Protein 5VI6 (pdb70)

Structure (mmCIF, N/CA/C/O backbone):
data_5VI6
#
_entry.id   5VI6
#
_cell.length_a   50.980
_cell.length_b   50.980
_cell.length_c   116.517
_cell.angle_alpha   90.00
_cell.angle_beta   90.00
_cell.angle_gamma   120.00
#
_symmetry.space_group_name_H-M   'P 32'
#
loop_
_entity.id
_entity.type
_entity.pdbx_description
1 polymer 'Histone deacetylase 8'
2 polymer 'Trapoxin A'
3 non-polymer 'ZINC ION'
4 non-polymer 'POTASSIUM ION'
5 non-polymer 1,2-ETHANEDIOL
6 non-polymer '1,4-DIETHYLENE DIOXIDE'
7 water water
#
loop_
_atom_site.group_PDB
_atom_site.id
_atom_site.type_symbol
_atom_site.label_atom_id
_atom_site.label_alt_id
_atom_site.label_comp_id
_atom_site.label_asym_id
_atom_site.label_entity_id
_atom_site.label_seq_id
_atom_site.pdbx_PDB_ins_code
_atom_site.Cartn_x
_atom_site.Cartn_y
_atom_site.Cartn_z
_atom_site.occupancy
_atom_site.B_iso_or_equiv
_atom_site.auth_seq_id
_atom_site.auth_comp_id
_atom_site.auth_asym_id
_atom_site.auth_atom_id
_atom_site.pdbx_PDB_model_num
ATOM 1 N N . LEU A 1 9 ? 11.706 0.675 6.013 1.00 36.59 14 LEU A N 1
ATOM 2 C CA . LEU A 1 9 ? 10.278 0.387 5.993 1.00 34.27 14 LEU A CA 1
ATOM 3 C C . LEU A 1 9 ? 9.526 1.163 4.889 1.00 32.79 14 LEU A C 1
ATOM 4 O O . LEU A 1 9 ? 8.490 0.704 4.419 1.00 35.02 14 LEU A O 1
ATOM 7 N N . VAL A 1 10 ? 10.024 2.337 4.509 1.00 28.88 15 VAL A N 1
ATOM 8 C CA . VAL A 1 10 ? 9.438 3.123 3.419 1.00 24.69 15 VAL A CA 1
ATOM 9 C C . VAL A 1 10 ? 9.770 2.425 2.107 1.00 20.91 15 VAL A C 1
ATOM 10 O O . VAL A 1 10 ? 10.862 1.854 1.987 1.00 20.91 15 VAL A O 1
ATOM 14 N N . PRO A 1 11 ? 8.917 2.496 1.079 1.00 18.61 16 PRO A N 1
ATOM 15 C CA . PRO A 1 11 ? 9.268 1.863 -0.198 1.00 17.61 16 PRO A CA 1
ATOM 16 C C . PRO A 1 11 ? 10.485 2.517 -0.817 1.00 16.62 16 PRO A C 1
ATOM 17 O O . PRO A 1 11 ? 10.683 3.735 -0.724 1.00 17.03 16 PRO A O 1
ATOM 28 N N . VAL A 1 12 ? 11.283 1.701 -1.488 1.00 15.45 17 VAL A N 1
ATOM 29 C CA . VAL A 1 12 ? 12.389 2.181 -2.298 1.00 15.23 17 VAL A CA 1
ATOM 30 C C . VAL A 1 12 ? 11.874 2.539 -3.683 1.00 13.87 17 VAL A C 1
ATOM 31 O O . VAL A 1 12 ? 11.072 1.807 -4.284 1.00 14.01 17 VAL A O 1
ATOM 44 N N . TYR A 1 13 ? 12.334 3.676 -4.181 1.00 14.25 18 TYR A N 1
ATOM 45 C CA . TYR A 1 13 ? 12.012 4.193 -5.507 1.00 14.12 18 TYR A CA 1
ATOM 46 C C . TYR A 1 13 ? 13.322 4.254 -6.287 1.00 13.62 18 TYR A C 1
ATOM 47 O O . TYR A 1 13 ? 14.207 5.038 -5.942 1.00 14.98 18 TYR A O 1
ATOM 65 N N . ILE A 1 14 ? 13.461 3.414 -7.310 1.00 14.04 19 ILE A N 1
ATOM 66 C CA . ILE A 1 14 ? 14.695 3.379 -8.091 1.00 16.00 19 ILE A CA 1
ATOM 67 C C . ILE A 1 14 ? 14.660 4.544 -9.070 1.00 14.84 19 ILE A C 1
ATOM 68 O O . ILE A 1 14 ? 13.793 4.606 -9.950 1.00 17.19 19 ILE A O 1
ATOM 84 N N . TYR A 1 15 ? 15.619 5.460 -8.932 1.00 15.54 20 TYR A N 1
ATOM 85 C CA . TYR A 1 15 ? 15.615 6.688 -9.712 1.00 15.68 20 TYR A CA 1
ATOM 86 C C . TYR A 1 15 ? 17.002 7.327 -9.687 1.00 15.57 20 TYR A C 1
ATOM 87 O O . TYR A 1 15 ? 17.653 7.392 -8.640 1.00 15.85 20 TYR A O 1
ATOM 105 N N . SER A 1 16 ? 17.422 7.829 -10.840 1.00 15.11 21 SER A N 1
ATOM 106 C CA . SER A 1 16 ? 18.469 8.834 -10.916 1.00 15.38 21 SER A CA 1
ATOM 107 C C . SER A 1 16 ? 18.229 9.619 -12.193 1.00 15.44 21 SER A C 1
ATOM 108 O O . SER A 1 16 ? 17.549 9.132 -13.103 1.00 15.59 21 SER A O 1
ATOM 116 N N . PRO A 1 17 ? 18.742 10.844 -12.281 1.00 18.01 22 PRO A N 1
ATOM 117 C CA . PRO A 1 17 ? 18.558 11.618 -13.520 1.00 19.02 22 PRO A CA 1
ATOM 118 C C . PRO A 1 17 ? 19.138 10.924 -14.736 1.00 18.17 22 PRO A C 1
ATOM 119 O O . PRO A 1 17 ? 18.528 10.944 -15.813 1.00 19.85 22 PRO A O 1
ATOM 130 N N A GLU A 1 18 ? 20.304 10.291 -14.599 0.59 17.74 23 GLU A N 1
ATOM 131 N N B GLU A 1 18 ? 20.303 10.294 -14.587 0.41 18.43 23 GLU A N 1
ATOM 132 C CA A GLU A 1 18 ? 20.892 9.630 -15.753 0.59 17.98 23 GLU A CA 1
ATOM 133 C CA B GLU A 1 18 ? 20.923 9.612 -15.714 0.41 19.16 23 GLU A CA 1
ATOM 134 C C A GLU A 1 18 ? 20.075 8.419 -16.164 0.59 16.18 23 GLU A C 1
ATOM 135 C C B GLU A 1 18 ? 20.085 8.425 -16.155 0.41 16.88 23 GLU A C 1
ATOM 136 O O A GLU A 1 18 ? 19.946 8.141 -17.357 0.59 16.76 23 GLU A O 1
ATOM 137 O O B GLU A 1 18 ? 19.961 8.159 -17.353 0.41 17.38 23 GLU A O 1
ATOM 160 N N . TYR A 1 19 ? 19.474 7.725 -15.200 1.00 15.31 24 TYR A N 1
ATOM 161 C CA . TYR A 1 19 ? 18.648 6.577 -15.530 1.00 14.17 24 TYR A CA 1
ATOM 162 C C . TYR A 1 19 ? 17.387 7.008 -16.265 1.00 13.85 24 TYR A C 1
ATOM 163 O O . TYR A 1 19 ? 17.013 6.400 -17.270 1.00 15.32 24 TYR A O 1
ATOM 182 N N . VAL A 1 20 ? 16.714 8.056 -15.795 1.00 14.88 25 VAL A N 1
ATOM 183 C CA . VAL A 1 20 ? 15.514 8.518 -16.492 1.00 14.66 25 VAL A CA 1
ATOM 184 C C . VAL A 1 20 ? 15.856 8.967 -17.911 1.00 16.71 25 VAL A C 1
ATOM 185 O O . VAL A 1 20 ? 15.139 8.652 -18.867 1.00 17.38 25 VAL A O 1
ATOM 198 N N A SER A 1 21 ? 16.961 9.696 -18.076 0.58 17.04 26 SER A N 1
ATOM 199 N N B SER A 1 21 ? 16.971 9.685 -18.072 0.42 17.34 26 SER A N 1
ATOM 200 C CA A SER A 1 21 ? 17.345 10.148 -19.412 0.58 19.18 26 SER A CA 1
ATOM 201 C CA B SER A 1 21 ? 17.372 10.158 -19.397 0.42 19.47 26 SER A CA 1
ATOM 202 C C A SER A 1 21 ? 17.617 8.971 -20.334 0.58 20.14 26 SER A C 1
ATOM 203 C C B SER A 1 21 ? 17.650 8.992 -20.337 0.42 20.23 26 SER A C 1
ATOM 204 O O A SER A 1 21 ? 17.187 8.974 -21.493 0.58 21.96 26 SER A O 1
ATOM 205 O O B SER A 1 21 ? 17.265 9.027 -21.511 0.42 21.78 26 SER A O 1
ATOM 220 N N . MET A 1 22 ? 18.335 7.957 -19.842 1.00 19.77 27 MET A N 1
ATOM 221 C CA . MET A 1 22 ? 18.538 6.745 -20.628 1.00 19.12 27 MET A CA 1
ATOM 222 C C . MET A 1 22 ? 17.198 6.117 -21.012 1.00 20.93 27 MET A C 1
ATOM 223 O O . MET A 1 22 ? 16.966 5.790 -22.181 1.00 23.24 27 MET A O 1
ATOM 237 N N . CYS A 1 23 ? 16.298 5.946 -20.042 1.00 19.75 28 CYS A N 1
ATOM 238 C CA . CYS A 1 23 ? 15.045 5.268 -20.339 1.00 18.20 28 CYS A CA 1
ATOM 239 C C . CYS A 1 23 ? 14.172 6.089 -21.275 1.00 19.99 28 CYS A C 1
ATOM 240 O O . CYS A 1 23 ? 13.415 5.516 -22.063 1.00 21.21 28 CYS A O 1
ATOM 248 N N . ASP A 1 24 ? 14.280 7.418 -21.221 1.00 20.14 29 ASP A N 1
ATOM 249 C CA . ASP A 1 24 ? 13.529 8.285 -22.122 1.00 21.61 29 ASP A CA 1
ATOM 250 C C . ASP A 1 24 ? 13.872 8.044 -23.580 1.00 22.76 29 ASP A C 1
ATOM 251 O O . ASP A 1 24 ? 13.104 8.468 -24.452 1.00 23.19 29 ASP A O 1
ATOM 260 N N . SER A 1 25 ? 15.009 7.398 -23.861 1.00 23.27 30 SER A N 1
ATOM 261 C CA . SER A 1 25 ? 15.532 7.252 -25.211 1.00 24.72 30 SER A CA 1
ATOM 262 C C . SER A 1 25 ? 14.968 6.057 -25.970 1.00 22.91 30 SER A C 1
ATOM 263 O O . SER A 1 25 ? 15.258 5.929 -27.165 1.00 24.79 30 SER A O 1
ATOM 271 N N . LEU A 1 26 ? 14.181 5.180 -25.345 1.00 21.85 31 LEU A N 1
ATOM 272 C CA . LEU A 1 26 ? 13.608 4.076 -26.114 1.00 23.76 31 LEU A CA 1
ATOM 273 C C . LEU A 1 26 ? 12.523 4.593 -27.042 1.00 23.70 31 LEU A C 1
ATOM 274 O O . LEU A 1 26 ? 11.584 5.260 -26.607 1.00 19.59 31 LEU A O 1
ATOM 290 N N . ALA A 1 27 ? 12.633 4.258 -28.331 1.00 30.16 32 ALA A N 1
ATOM 291 C CA . ALA A 1 27 ? 11.867 4.986 -29.342 1.00 33.42 32 ALA A CA 1
ATOM 292 C C . ALA A 1 27 ? 10.366 4.694 -29.294 1.00 32.29 32 ALA A C 1
ATOM 293 O O . ALA A 1 27 ? 9.577 5.534 -29.737 1.00 36.08 32 ALA A O 1
ATOM 300 N N . LYS A 1 28 ? 9.935 3.531 -28.784 1.00 29.02 33 LYS A N 1
ATOM 301 C CA . LYS A 1 28 ? 8.496 3.279 -28.691 1.00 28.62 33 LYS A CA 1
ATOM 302 C C . LYS A 1 28 ? 7.828 4.097 -27.588 1.00 24.83 33 LYS A C 1
ATOM 303 O O . LYS A 1 28 ? 6.596 4.191 -27.557 1.00 27.99 33 LYS A O 1
ATOM 322 N N . ILE A 1 29 ? 8.599 4.691 -26.682 1.00 20.89 34 ILE A N 1
ATOM 323 C CA . ILE A 1 29 ? 8.037 5.335 -25.495 1.00 17.88 34 ILE A CA 1
ATOM 324 C C . ILE A 1 29 ? 8.830 6.601 -25.173 1.00 15.84 34 ILE A C 1
ATOM 325 O O . ILE A 1 29 ? 9.261 6.799 -24.032 1.00 14.59 34 ILE A O 1
ATOM 341 N N . PRO A 1 30 ? 9.011 7.508 -26.125 1.00 17.27 35 PRO A N 1
ATOM 342 C CA . PRO A 1 30 ? 9.859 8.686 -25.882 1.00 17.18 35 PRO A CA 1
ATOM 343 C C . PRO A 1 30 ? 9.351 9.515 -24.711 1.00 15.46 35 PRO A C 1
ATOM 344 O O . PRO A 1 30 ? 8.184 9.884 -24.663 1.00 15.17 35 PRO A O 1
ATOM 355 N N . LYS A 1 31 ? 10.264 9.862 -23.792 1.00 14.09 36 LYS A N 1
ATOM 356 C CA . LYS A 1 31 ? 9.977 10.718 -22.642 1.00 15.28 36 LYS A CA 1
ATOM 357 C C . LYS A 1 31 ? 9.042 10.065 -21.630 1.00 13.07 36 LYS A C 1
ATOM 358 O O . LYS A 1 31 ? 8.667 10.715 -20.643 1.00 13.41 36 LYS A O 1
ATOM 377 N N . ARG A 1 32 ? 8.683 8.797 -21.809 1.00 12.34 37 ARG A N 1
ATOM 378 C CA . ARG A 1 32 ? 7.743 8.198 -20.866 1.00 11.77 37 ARG A CA 1
ATOM 379 C C . ARG A 1 32 ? 8.305 8.182 -19.445 1.00 11.50 37 ARG A C 1
ATOM 380 O O . ARG A 1 32 ? 7.581 8.441 -18.477 1.00 12.20 37 ARG A O 1
ATOM 401 N N . ALA A 1 33 ? 9.586 7.846 -19.282 1.00 11.91 38 ALA A N 1
ATOM 402 C CA . ALA A 1 33 ? 10.160 7.786 -17.948 1.00 12.19 38 ALA A CA 1
ATOM 403 C C . ALA A 1 33 ? 10.079 9.148 -17.261 1.00 12.08 38 ALA A C 1
ATOM 404 O O . ALA A 1 33 ? 9.758 9.231 -16.070 1.00 13.24 38 ALA A O 1
ATOM 411 N N . SER A 1 34 ? 10.413 10.225 -17.983 1.00 13.18 39 SER A N 1
ATOM 412 C CA . SER A 1 34 ? 10.313 11.562 -17.409 1.00 13.66 39 SER A CA 1
ATOM 413 C C . SER A 1 34 ? 8.877 11.920 -17.065 1.00 13.22 39 SER A C 1
ATOM 414 O O . SER A 1 34 ? 8.627 12.584 -16.053 1.00 14.03 39 SER A O 1
ATOM 422 N N . MET A 1 35 ? 7.920 11.514 -17.904 1.00 12.17 40 MET A N 1
ATOM 423 C CA . MET A 1 35 ? 6.520 11.810 -17.608 1.00 12.15 40 MET A CA 1
ATOM 424 C C . MET A 1 35 ? 6.073 11.120 -16.330 1.00 11.67 40 MET A C 1
ATOM 425 O O . MET A 1 35 ? 5.397 11.726 -15.497 1.00 12.73 40 MET A O 1
ATOM 439 N N . VAL A 1 36 ? 6.409 9.838 -16.188 1.00 11.78 41 VAL A N 1
ATOM 440 C CA . VAL A 1 36 ? 6.049 9.074 -14.996 1.00 12.12 41 VAL A CA 1
ATOM 441 C C . VAL A 1 36 ? 6.670 9.715 -13.767 1.00 12.08 41 VAL A C 1
ATOM 442 O O . VAL A 1 36 ? 6.002 9.972 -12.757 1.00 12.55 41 VAL A O 1
ATOM 455 N N . HIS A 1 37 ? 7.975 9.965 -13.831 1.00 12.75 42 HIS A N 1
ATOM 456 C CA . HIS A 1 37 ? 8.677 10.515 -12.681 1.00 11.75 42 HIS A CA 1
ATOM 457 C C . HIS A 1 37 ? 8.161 11.910 -12.329 1.00 12.48 42 HIS A C 1
ATOM 458 O O . HIS A 1 37 ? 7.958 12.232 -11.146 1.00 14.31 42 HIS A O 1
ATOM 472 N N A SER A 1 38 ? 7.920 12.751 -13.337 0.65 13.54 43 SER A N 1
ATOM 473 N N B SER A 1 38 ? 7.959 12.748 -13.348 0.35 13.32 43 SER A N 1
ATOM 474 C CA A SER A 1 38 ? 7.501 14.118 -13.035 0.65 14.02 43 SER A CA 1
ATOM 475 C CA B SER A 1 38 ? 7.469 14.104 -13.125 0.35 13.62 43 SER A CA 1
ATOM 476 C C A SER A 1 38 ? 6.070 14.185 -12.511 0.65 14.75 43 SER A C 1
ATOM 477 C C B SER A 1 38 ? 6.122 14.084 -12.415 0.35 13.48 43 SER A C 1
ATOM 478 O O A SER A 1 38 ? 5.729 15.126 -11.780 0.65 14.93 43 SER A O 1
ATOM 479 O O B SER A 1 38 ? 5.891 14.841 -11.462 0.35 12.53 43 SER A O 1
ATOM 494 N N . LEU A 1 39 ? 5.216 13.221 -12.869 1.00 13.17 44 LEU A N 1
ATOM 495 C CA . LEU A 1 39 ? 3.879 13.195 -12.288 1.00 12.46 44 LEU A CA 1
ATOM 496 C C . LEU A 1 39 ? 3.926 12.699 -10.849 1.00 12.70 44 LEU A C 1
ATOM 497 O O . LEU A 1 39 ? 3.257 13.256 -9.967 1.00 14.68 44 LEU A O 1
ATOM 514 N N . ILE A 1 40 ? 4.729 11.661 -10.594 1.00 13.37 45 ILE A N 1
ATOM 515 C CA . ILE A 1 40 ? 4.977 11.199 -9.230 1.00 13.76 45 ILE A CA 1
ATOM 516 C C . ILE A 1 40 ? 5.465 12.360 -8.363 1.00 14.79 45 ILE A C 1
ATOM 517 O O . ILE A 1 40 ? 4.956 12.587 -7.254 1.00 15.22 45 ILE A O 1
ATOM 533 N N . GLU A 1 41 ? 6.430 13.134 -8.870 1.00 15.13 46 GLU A N 1
ATOM 534 C CA . GLU A 1 41 ? 6.958 14.264 -8.110 1.00 17.41 46 GLU A CA 1
ATOM 535 C C . GLU A 1 41 ? 5.930 15.374 -7.963 1.00 17.26 46 GLU A C 1
ATOM 536 O O . GLU A 1 41 ? 5.880 16.025 -6.923 1.00 19.07 46 GLU A O 1
ATOM 548 N N . ALA A 1 42 ? 5.106 15.610 -8.987 1.00 16.63 47 ALA A N 1
ATOM 549 C CA . ALA A 1 42 ? 4.089 16.651 -8.895 1.00 17.17 47 ALA A CA 1
ATOM 550 C C . ALA A 1 42 ? 3.083 16.346 -7.802 1.00 17.24 47 ALA A C 1
ATOM 551 O O . ALA A 1 42 ? 2.510 17.271 -7.209 1.00 17.26 47 ALA A O 1
ATOM 558 N N . TYR A 1 43 ? 2.837 15.060 -7.535 1.00 16.90 48 TYR A N 1
ATOM 559 C CA . TYR A 1 43 ? 1.997 14.629 -6.431 1.00 17.05 48 TYR A CA 1
ATOM 560 C C . TYR A 1 43 ? 2.784 14.485 -5.134 1.00 17.29 48 TYR A C 1
ATOM 561 O O . TYR A 1 43 ? 2.214 14.060 -4.116 1.00 18.62 48 TYR A O 1
ATOM 579 N N . ALA A 1 44 ? 4.070 14.851 -5.146 1.00 18.25 49 ALA A N 1
ATOM 580 C CA . ALA A 1 44 ? 4.936 14.854 -3.964 1.00 19.30 49 ALA A CA 1
ATOM 581 C C . ALA A 1 44 ? 5.178 13.453 -3.406 1.00 18.19 49 ALA A C 1
ATOM 582 O O . ALA A 1 44 ? 5.573 13.302 -2.244 1.00 19.57 49 ALA A O 1
ATOM 589 N N . LEU A 1 45 ? 5.001 12.407 -4.207 1.00 16.45 50 LEU A N 1
ATOM 590 C CA . LEU A 1 45 ? 5.089 11.058 -3.670 1.00 16.04 50 LEU A CA 1
ATOM 591 C C . LEU A 1 45 ? 6.517 10.629 -3.402 1.00 18.06 50 LEU A C 1
ATOM 592 O O . LEU A 1 45 ? 6.734 9.756 -2.552 1.00 19.18 50 LEU A O 1
ATOM 608 N N . HIS A 1 46 ? 7.494 11.229 -4.091 1.00 18.10 51 HIS A N 1
ATOM 609 C CA . HIS A 1 46 ? 8.896 10.908 -3.847 1.00 19.71 51 HIS A CA 1
ATOM 610 C C . HIS A 1 46 ? 9.324 11.255 -2.430 1.00 21.02 51 HIS A C 1
ATOM 611 O O . HIS A 1 46 ? 10.265 10.652 -1.912 1.00 21.69 51 HIS A O 1
ATOM 625 N N . LYS A 1 47 ? 8.639 12.189 -1.781 1.00 22.14 52 LYS A N 1
ATOM 626 C CA . LYS A 1 47 ? 8.984 12.542 -0.408 1.00 24.24 52 LYS A CA 1
ATOM 627 C C . LYS A 1 47 ? 8.636 11.444 0.579 1.00 22.69 52 LYS A C 1
ATOM 628 O O . LYS A 1 47 ? 9.098 11.503 1.728 1.00 24.10 52 LYS A O 1
ATOM 647 N N . GLN A 1 48 ? 7.825 10.468 0.166 1.00 20.18 53 GLN A N 1
ATOM 648 C CA . GLN A 1 48 ? 7.405 9.358 1.006 1.00 20.57 53 GLN A CA 1
ATOM 649 C C . GLN A 1 48 ? 8.148 8.074 0.690 1.00 19.65 53 GLN A C 1
ATOM 650 O O . GLN A 1 48 ? 7.784 7.010 1.210 1.00 21.33 53 GLN A O 1
ATOM 664 N N . MET A 1 49 ? 9.193 8.148 -0.131 1.00 18.67 54 MET A N 1
ATOM 665 C CA . MET A 1 49 ? 9.937 6.979 -0.563 1.00 18.67 54 MET A CA 1
ATOM 666 C C . MET A 1 49 ? 11.425 7.229 -0.371 1.00 19.13 54 MET A C 1
ATOM 667 O O . MET A 1 49 ? 11.875 8.373 -0.241 1.00 19.99 54 MET A O 1
ATOM 681 N N . ARG A 1 50 ? 12.191 6.139 -0.355 1.00 17.75 55 ARG A N 1
ATOM 682 C CA . ARG A 1 50 ? 13.644 6.203 -0.289 1.00 18.95 55 ARG A CA 1
ATOM 683 C C . ARG A 1 50 ? 14.176 6.092 -1.706 1.00 18.19 55 ARG A C 1
ATOM 684 O O . ARG A 1 50 ? 14.055 5.041 -2.342 1.00 17.73 55 ARG A O 1
ATOM 705 N N . ILE A 1 51 ? 14.754 7.167 -2.199 1.00 19.70 56 ILE A N 1
ATOM 706 C CA . ILE A 1 51 ? 15.290 7.184 -3.550 1.00 19.56 56 ILE A CA 1
ATOM 707 C C . ILE A 1 51 ? 16.626 6.461 -3.542 1.00 19.07 56 ILE A C 1
ATOM 708 O O . ILE A 1 51 ? 17.514 6.786 -2.742 1.00 21.27 56 ILE A O 1
ATOM 724 N N . VAL A 1 52 ? 16.774 5.492 -4.436 1.00 17.31 57 VAL A N 1
ATOM 725 C CA . VAL A 1 52 ? 18.002 4.720 -4.564 1.00 17.59 57 VAL A CA 1
ATOM 726 C C . VAL A 1 52 ? 18.451 4.792 -6.017 1.00 16.62 57 VAL A C 1
ATOM 727 O O . VAL A 1 52 ? 17.671 4.493 -6.933 1.00 16.23 57 VAL A O 1
ATOM 740 N N A LYS A 1 53 ? 19.697 5.192 -6.224 0.47 16.34 58 LYS A N 1
ATOM 741 N N B LYS A 1 53 ? 19.695 5.194 -6.226 0.53 16.36 58 LYS A N 1
ATOM 742 C CA A LYS A 1 53 ? 20.254 5.255 -7.569 0.47 16.59 58 LYS A CA 1
ATOM 743 C CA B LYS A 1 53 ? 20.238 5.256 -7.574 0.53 16.71 58 LYS A CA 1
ATOM 744 C C A LYS A 1 53 ? 20.484 3.840 -8.091 0.47 16.63 58 LYS A C 1
ATOM 745 C C B LYS A 1 53 ? 20.474 3.840 -8.090 0.53 16.66 58 LYS A C 1
ATOM 746 O O A LYS A 1 53 ? 21.055 3.003 -7.376 0.47 18.95 58 LYS A O 1
ATOM 747 O O B LYS A 1 53 ? 21.044 3.006 -7.371 0.53 19.29 58 LYS A O 1
ATOM 764 N N . PRO A 1 54 ? 20.065 3.525 -9.318 1.00 15.45 59 PRO A N 1
ATOM 765 C CA . PRO A 1 54 ? 20.344 2.198 -9.858 1.00 15.47 59 PRO A CA 1
ATOM 766 C C . PRO A 1 54 ? 21.793 2.071 -10.280 1.00 17.19 59 PRO A C 1
ATOM 767 O O . PRO A 1 54 ? 22.399 3.003 -10.811 1.00 17.84 59 PRO A O 1
ATOM 778 N N . LYS A 1 55 ? 22.344 0.883 -10.046 1.00 17.49 60 LYS A N 1
ATOM 779 C CA . LYS A 1 55 ? 23.630 0.526 -10.605 1.00 18.18 60 LYS A CA 1
ATOM 780 C C . LYS A 1 55 ? 23.444 0.041 -12.034 1.00 17.59 60 LYS A C 1
ATOM 781 O O . LYS A 1 55 ? 22.352 -0.333 -12.438 1.00 21.24 60 LYS A O 1
ATOM 785 N N . VAL A 1 56 ? 24.508 0.055 -12.798 1.00 17.56 61 VAL A N 1
ATOM 786 C CA . VAL A 1 56 ? 24.496 -0.516 -14.134 1.00 18.43 61 VAL A CA 1
ATOM 787 C C . VAL A 1 56 ? 24.878 -1.982 -14.015 1.00 17.33 61 VAL A C 1
ATOM 788 O O . VAL A 1 56 ? 25.842 -2.315 -13.324 1.00 19.44 61 VAL A O 1
ATOM 801 N N . ALA A 1 57 ? 24.126 -2.865 -14.673 1.00 15.90 62 ALA A N 1
ATOM 802 C CA . ALA A 1 57 ? 24.458 -4.283 -14.610 1.00 15.02 62 ALA A CA 1
ATOM 803 C C . ALA A 1 57 ? 25.761 -4.570 -15.353 1.00 14.60 62 ALA A C 1
ATOM 804 O O . ALA A 1 57 ? 26.008 -4.041 -16.432 1.00 16.18 62 ALA A O 1
ATOM 811 N N . SER A 1 58 ? 26.551 -5.479 -14.799 1.00 14.99 63 SER A N 1
ATOM 812 C CA . SER A 1 58 ? 27.720 -5.959 -15.511 1.00 14.74 63 SER A CA 1
ATOM 813 C C . SER A 1 58 ? 27.316 -7.099 -16.443 1.00 14.22 63 SER A C 1
ATOM 814 O O . SER A 1 58 ? 26.266 -7.733 -16.277 1.00 13.62 63 SER A O 1
ATOM 822 N N . MET A 1 59 ? 28.186 -7.404 -17.402 1.00 15.05 64 MET A N 1
ATOM 823 C CA . MET A 1 59 ? 27.922 -8.560 -18.250 1.00 15.36 64 MET A CA 1
ATOM 824 C C . MET A 1 59 ? 27.843 -9.845 -17.429 1.00 14.59 64 MET A C 1
ATOM 825 O O . MET A 1 59 ? 27.003 -10.707 -17.695 1.00 13.91 64 MET A O 1
ATOM 839 N N . GLU A 1 60 ? 28.619 -9.939 -16.364 1.00 14.92 65 GLU A N 1
ATOM 840 C CA . GLU A 1 60 ? 28.566 -11.098 -15.499 1.00 13.70 65 GLU A CA 1
ATOM 841 C C . GLU A 1 60 ? 27.167 -11.261 -14.898 1.00 12.95 65 GLU A C 1
ATOM 842 O O . GLU A 1 60 ? 26.617 -12.369 -14.861 1.00 14.10 65 GLU A O 1
ATOM 854 N N . GLU A 1 61 ? 26.576 -10.173 -14.409 1.00 12.91 66 GLU A N 1
ATOM 855 C CA . GLU A 1 61 ? 25.220 -10.246 -13.867 1.00 13.89 66 GLU A CA 1
ATOM 856 C C . GLU A 1 61 ? 24.202 -10.589 -14.950 1.00 13.38 66 GLU A C 1
ATOM 857 O O . GLU A 1 61 ? 23.285 -11.393 -14.733 1.00 14.40 66 GLU A O 1
ATOM 869 N N . MET A 1 62 ? 24.333 -9.988 -16.134 1.00 12.31 67 MET A N 1
ATOM 870 C CA . MET A 1 62 ? 23.405 -10.304 -17.209 1.00 12.28 67 MET A CA 1
ATOM 871 C C . MET A 1 62 ? 23.475 -11.767 -17.611 1.00 12.09 67 MET A C 1
ATOM 872 O O . MET A 1 62 ? 22.457 -12.359 -18.008 1.00 12.57 67 MET A O 1
ATOM 886 N N . ALA A 1 63 ? 24.657 -12.362 -17.501 1.00 12.18 68 ALA A N 1
ATOM 887 C CA . ALA A 1 63 ? 24.887 -13.744 -17.879 1.00 13.17 68 ALA A CA 1
ATOM 888 C C . ALA A 1 63 ? 24.303 -14.737 -16.891 1.00 14.11 68 ALA A C 1
ATOM 889 O O . ALA A 1 63 ? 24.368 -15.937 -17.172 1.00 15.48 68 ALA A O 1
ATOM 896 N N . THR A 1 64 ? 23.730 -14.291 -15.765 1.00 14.23 69 THR A N 1
ATOM 897 C CA . THR A 1 64 ? 22.978 -15.231 -14.933 1.00 14.10 69 THR A CA 1
ATOM 898 C C . THR A 1 64 ? 21.748 -15.748 -15.659 1.00 13.30 69 THR A C 1
ATOM 899 O O . THR A 1 64 ? 21.232 -16.802 -15.289 1.00 13.89 69 THR A O 1
ATOM 910 N N . PHE A 1 65 ? 21.315 -15.062 -16.720 1.00 12.17 70 PHE A N 1
ATOM 911 C CA . PHE A 1 65 ? 20.228 -15.551 -17.559 1.00 11.24 70 PHE A CA 1
ATOM 912 C C . PHE A 1 65 ? 20.598 -15.581 -19.033 1.00 12.05 70 PHE A C 1
ATOM 913 O O . PHE A 1 65 ? 20.396 -16.590 -19.713 1.00 12.79 70 PHE A O 1
ATOM 930 N N . HIS A 1 66 ? 21.133 -14.484 -19.555 1.00 11.58 71 HIS A N 1
ATOM 931 C CA . HIS A 1 66 ? 21.394 -14.422 -20.988 1.00 11.39 71 HIS A CA 1
ATOM 932 C C . HIS A 1 66 ? 22.683 -15.156 -21.344 1.00 10.90 71 HIS A C 1
ATOM 933 O O . HIS A 1 66 ? 23.627 -15.190 -20.551 1.00 12.15 71 HIS A O 1
ATOM 947 N N . THR A 1 67 ? 22.714 -15.760 -22.537 1.00 11.42 72 THR A N 1
ATOM 948 C CA . THR A 1 67 ? 23.881 -16.545 -22.916 1.00 11.91 72 THR A CA 1
ATOM 949 C C . THR A 1 67 ? 25.091 -15.655 -23.216 1.00 11.20 72 THR A C 1
ATOM 950 O O . THR A 1 67 ? 24.967 -14.496 -23.630 1.00 11.85 72 THR A O 1
ATOM 961 N N . ASP A 1 68 ? 26.276 -16.243 -23.057 1.00 11.99 73 ASP A N 1
ATOM 962 C CA . ASP A 1 68 ? 27.496 -15.507 -23.356 1.00 12.14 73 ASP A CA 1
ATOM 963 C C . ASP A 1 68 ? 27.465 -14.997 -24.786 1.00 12.17 73 ASP A C 1
ATOM 964 O O . ASP A 1 68 ? 27.850 -13.854 -25.058 1.00 12.08 73 ASP A O 1
ATOM 973 N N . ALA A 1 69 ? 27.001 -15.835 -25.724 1.00 13.06 74 ALA A N 1
ATOM 974 C CA . ALA A 1 69 ? 27.047 -15.470 -27.138 1.00 13.08 74 ALA A CA 1
ATOM 975 C C . ALA A 1 69 ? 26.046 -14.365 -27.458 1.00 12.55 74 ALA A C 1
ATOM 976 O O . ALA A 1 69 ? 26.337 -13.452 -28.238 1.00 13.55 74 ALA A O 1
ATOM 983 N N . TYR A 1 70 ? 24.864 -14.411 -26.852 1.00 11.80 75 TYR A N 1
ATOM 984 C CA . TYR A 1 70 ? 23.912 -13.321 -27.044 1.00 11.82 75 TYR A CA 1
ATOM 985 C C . TYR A 1 70 ? 24.480 -12.009 -26.529 1.00 12.22 75 TYR A C 1
ATOM 986 O O . TYR A 1 70 ? 24.383 -10.981 -27.196 1.00 12.26 75 TYR A O 1
ATOM 1004 N N . LEU A 1 71 ? 25.111 -12.036 -25.361 1.00 11.99 76 LEU A N 1
ATOM 1005 C CA . LEU A 1 71 ? 25.680 -10.819 -24.803 1.00 11.85 76 LEU A CA 1
ATOM 1006 C C . LEU A 1 71 ? 26.846 -10.309 -25.629 1.00 12.98 76 LEU A C 1
ATOM 1007 O O . LEU A 1 71 ? 27.042 -9.088 -25.735 1.00 14.56 76 LEU A O 1
ATOM 1023 N N . GLN A 1 72 ? 27.633 -11.208 -26.231 1.00 12.37 77 GLN A N 1
ATOM 1024 C CA . GLN A 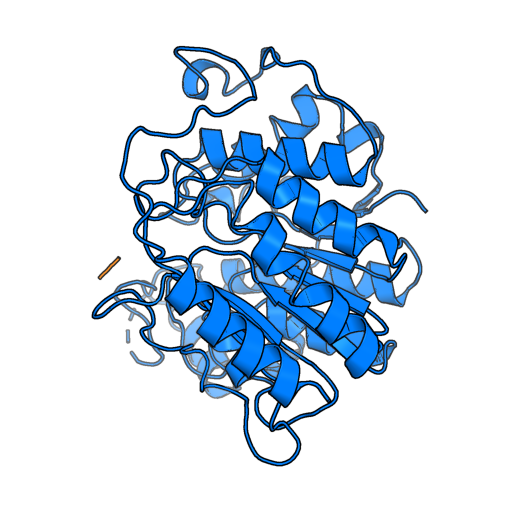1 72 ? 28.661 -10.716 -27.148 1.00 12.12 77 GLN A CA 1
ATOM 1025 C C . GLN A 1 72 ? 28.041 -10.033 -28.349 1.00 12.58 77 GLN A C 1
ATOM 1026 O O . GLN A 1 72 ? 28.500 -8.975 -28.785 1.00 12.99 77 GLN A O 1
ATOM 1040 N N . HIS A 1 73 ? 26.976 -10.609 -28.896 1.00 12.98 78 HIS A N 1
ATOM 1041 C CA . HIS A 1 73 ? 26.361 -10.016 -30.078 1.00 13.23 78 HIS A CA 1
ATOM 1042 C C . HIS A 1 73 ? 25.712 -8.680 -29.752 1.00 14.76 78 HIS A C 1
ATOM 1043 O O . HIS A 1 73 ? 25.832 -7.717 -30.517 1.00 14.80 78 HIS A O 1
ATOM 1057 N N . LEU A 1 74 ? 25.044 -8.594 -28.602 1.00 14.12 79 LEU A N 1
ATOM 1058 C CA . LEU A 1 74 ? 24.423 -7.341 -28.205 1.00 14.85 79 LEU A CA 1
ATOM 1059 C C . LEU A 1 74 ? 25.464 -6.235 -28.076 1.00 13.44 79 LEU A C 1
ATOM 1060 O O . LEU A 1 74 ? 25.236 -5.108 -28.533 1.00 15.09 79 LEU A O 1
ATOM 1076 N N . GLN A 1 75 ? 26.626 -6.541 -27.476 1.00 14.14 80 GLN A N 1
ATOM 1077 C CA . GLN A 1 75 ? 27.700 -5.555 -27.371 1.00 15.06 80 GLN A CA 1
ATOM 1078 C C . GLN A 1 75 ? 28.204 -5.144 -28.745 1.00 15.60 80 GLN A C 1
ATOM 1079 O O . GLN A 1 75 ? 28.498 -3.963 -28.976 1.00 16.94 80 GLN A O 1
ATOM 1093 N N . LYS A 1 76 ? 28.358 -6.109 -29.648 1.00 15.70 81 LYS A N 1
ATOM 1094 C CA . LYS A 1 76 ? 28.896 -5.818 -30.972 1.00 17.75 81 LYS A CA 1
ATOM 1095 C C . LYS A 1 76 ? 27.976 -4.856 -31.714 1.00 17.61 81 LYS A C 1
ATOM 1096 O O . LYS A 1 76 ? 28.419 -3.838 -32.259 1.00 18.27 81 LYS A O 1
ATOM 1115 N N A VAL A 1 77 ? 26.677 -5.150 -31.739 0.45 16.42 82 VAL A N 1
ATOM 1116 N N B VAL A 1 77 ? 26.680 -5.173 -31.744 0.55 15.83 82 VAL A N 1
ATOM 1117 C CA A VAL A 1 77 ? 25.775 -4.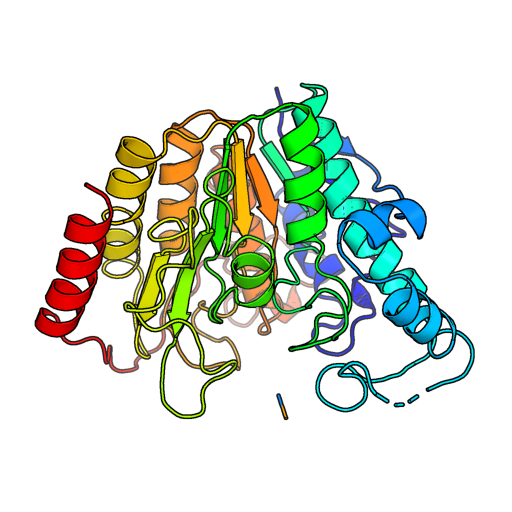291 -32.496 0.45 17.71 82 VAL A CA 1
ATOM 1118 C CA B VAL A 1 77 ? 25.715 -4.323 -32.434 0.55 16.99 82 VAL A CA 1
ATOM 1119 C C A VAL A 1 77 ? 25.546 -2.959 -31.789 0.45 17.74 82 VAL A C 1
ATOM 1120 C C B VAL A 1 77 ? 25.689 -2.941 -31.800 0.55 17.43 82 VAL A C 1
ATOM 1121 O O A VAL A 1 77 ? 25.127 -1.985 -32.429 0.45 19.78 82 VAL A O 1
ATOM 1122 O O B VAL A 1 77 ? 25.552 -1.921 -32.487 0.55 20.61 82 VAL A O 1
ATOM 1147 N N . SER A 1 78 ? 25.794 -2.891 -30.476 1.00 17.35 83 SER A N 1
ATOM 1148 C CA . SER A 1 78 ? 25.693 -1.627 -29.761 1.00 18.20 83 SER A CA 1
ATOM 1149 C C . SER A 1 78 ? 26.801 -0.666 -30.165 1.00 20.55 83 SER A C 1
ATOM 1150 O O . SER A 1 78 ? 26.616 0.551 -30.123 1.00 21.35 83 SER A O 1
ATOM 1159 N N . GLN A 1 79 ? 27.964 -1.194 -30.528 1.00 23.28 84 GLN A N 1
ATOM 1160 C CA . GLN A 1 79 ? 29.072 -0.386 -30.999 1.00 30.14 84 GLN A CA 1
ATOM 1161 C C . GLN A 1 79 ? 28.978 -0.117 -32.494 1.00 34.44 84 GLN A C 1
ATOM 1162 O O . GLN A 1 79 ? 29.273 0.998 -32.929 1.00 34.10 84 GLN A O 1
ATOM 1176 N N . GLU A 1 80 ? 28.555 -1.111 -33.283 1.00 38.69 85 GLU A N 1
ATOM 1177 C CA . GLU A 1 80 ? 28.732 -1.103 -34.735 1.00 45.01 85 GLU A CA 1
ATOM 1178 C C . GLU A 1 80 ? 27.464 -0.763 -35.510 1.00 47.10 85 GLU A C 1
ATOM 1179 O O . GLU A 1 80 ? 27.509 0.083 -36.407 1.00 48.01 85 GLU A O 1
ATOM 1191 N N . GLY A 1 81 ? 26.349 -1.431 -35.220 1.00 47.52 86 GLY A N 1
ATOM 1192 C CA . GLY A 1 81 ? 25.084 -1.132 -35.876 1.00 47.37 86 GLY A CA 1
ATOM 1193 C C . GLY A 1 81 ? 24.434 -2.292 -36.611 1.00 46.97 86 GLY A C 1
ATOM 1194 O O . GLY A 1 81 ? 24.919 -3.426 -36.585 1.00 48.67 86 GLY A O 1
ATOM 1198 N N . GLU A 1 90 ? 19.639 -11.847 -36.623 1.00 32.10 95 GLU A N 1
ATOM 1199 C CA . GLU A 1 90 ? 20.257 -12.743 -35.643 1.00 30.87 95 GLU A CA 1
ATOM 1200 C C . GLU A 1 90 ? 19.768 -12.378 -34.259 1.00 27.23 95 GLU A C 1
ATOM 1201 O O . GLU A 1 90 ? 19.620 -11.187 -33.968 1.00 27.21 95 GLU A O 1
ATOM 1212 N N . TYR A 1 91 ? 19.512 -13.383 -33.411 1.00 20.92 96 TYR A N 1
ATOM 1213 C CA . TYR A 1 91 ? 19.276 -13.145 -31.989 1.00 17.40 96 TYR A CA 1
ATOM 1214 C C . TYR A 1 91 ? 18.047 -12.270 -31.736 1.00 17.72 96 TYR A C 1
ATOM 1215 O O . TYR A 1 91 ? 17.955 -11.619 -30.692 1.00 17.59 96 TYR A O 1
ATOM 1233 N N . GLY A 1 92 ? 17.106 -12.236 -32.679 1.00 17.51 97 GLY A N 1
ATOM 1234 C CA . GLY A 1 92 ? 15.879 -11.486 -32.521 1.00 18.25 97 GLY A CA 1
ATOM 1235 C C . GLY A 1 92 ? 15.989 -9.997 -32.773 1.00 19.04 97 GLY A C 1
ATOM 1236 O O . GLY A 1 92 ? 15.062 -9.268 -32.431 1.00 19.75 97 GLY A O 1
ATOM 1240 N N . LEU A 1 93 ? 17.064 -9.507 -33.371 1.00 19.87 98 LEU A N 1
ATOM 1241 C CA . LEU A 1 93 ? 17.193 -8.072 -33.583 1.00 20.59 98 LEU A CA 1
ATOM 1242 C C . LEU A 1 93 ? 16.685 -7.673 -34.971 1.00 24.08 98 LEU A C 1
ATOM 1243 O O . LEU A 1 93 ? 16.678 -8.484 -35.903 1.00 27.56 98 LEU A O 1
ATOM 1259 N N . GLY A 1 94 ? 16.297 -6.403 -35.113 1.00 22.55 99 GLY A N 1
ATOM 1260 C CA . GLY A 1 94 ? 16.014 -5.820 -36.419 1.00 25.84 99 GLY A CA 1
ATOM 1261 C C . GLY A 1 94 ? 14.640 -5.218 -36.654 1.00 28.31 99 GLY A C 1
ATOM 1262 O O . GLY A 1 94 ? 14.519 -4.180 -37.327 1.00 30.15 99 GLY A O 1
ATOM 1266 N N . TYR A 1 95 ? 13.598 -5.876 -36.148 1.00 24.24 100 TYR A N 1
ATOM 1267 C CA . TYR A 1 95 ? 12.200 -5.456 -36.333 1.00 20.47 100 TYR A CA 1
ATOM 1268 C C . TYR A 1 95 ? 11.661 -4.810 -35.051 1.00 16.54 100 TYR A C 1
ATOM 1269 O O . TYR A 1 95 ? 11.878 -3.625 -34.807 1.00 17.29 100 TYR A O 1
ATOM 1287 N N . ASP A 1 96 ? 10.959 -5.565 -34.201 1.00 14.42 101 ASP A N 1
ATOM 1288 C CA . ASP A 1 96 ? 10.522 -5.003 -32.930 1.00 14.38 101 ASP A CA 1
ATOM 1289 C C . ASP A 1 96 ? 11.698 -4.558 -32.065 1.00 14.35 101 ASP A C 1
ATOM 1290 O O . ASP A 1 96 ? 11.533 -3.684 -31.204 1.00 13.55 101 ASP A O 1
ATOM 1299 N N A CYS A 1 97 ? 12.871 -5.171 -32.236 0.54 14.32 102 CYS A N 1
ATOM 1300 N N B CYS A 1 97 ? 12.877 -5.149 -32.271 0.46 14.23 102 CYS A N 1
ATOM 1301 C CA A CYS A 1 97 ? 14.061 -4.854 -31.448 0.54 15.53 102 CYS A CA 1
ATOM 1302 C CA B CYS A 1 97 ? 14.068 -4.883 -31.468 0.46 15.18 102 CYS A CA 1
ATOM 1303 C C A CYS A 1 97 ? 15.168 -4.445 -32.409 0.54 17.48 102 CYS A C 1
ATOM 1304 C C B CYS A 1 97 ? 15.182 -4.444 -32.407 0.46 17.47 102 CYS A C 1
ATOM 1305 O O A CYS A 1 97 ? 16.065 -5.242 -32.715 0.54 18.34 102 CYS A O 1
ATOM 1306 O O B CYS A 1 97 ? 16.105 -5.221 -32.690 0.46 18.44 102 CYS A O 1
ATOM 1321 N N . PRO A 1 98 ? 15.131 -3.214 -32.915 1.00 19.53 103 PRO A N 1
ATOM 1322 C CA . PRO A 1 98 ? 16.145 -2.792 -33.884 1.00 20.74 103 PRO A CA 1
ATOM 1323 C C . PRO A 1 98 ? 17.560 -2.887 -33.331 1.00 20.33 103 PRO A C 1
ATOM 1324 O O . PRO A 1 98 ? 17.807 -2.674 -32.149 1.00 18.90 103 PRO A O 1
ATOM 1335 N N . ALA A 1 99 ? 18.488 -3.222 -34.221 1.00 22.72 104 ALA A N 1
ATOM 1336 C CA . ALA A 1 99 ? 19.910 -3.316 -33.891 1.00 24.24 104 ALA A CA 1
ATOM 1337 C C . ALA A 1 99 ? 20.501 -1.922 -34.050 1.00 24.81 104 ALA A C 1
ATOM 1338 O O . ALA A 1 99 ? 20.999 -1.557 -35.116 1.00 30.49 104 ALA A O 1
ATOM 1345 N N A THR A 1 100 ? 20.458 -1.126 -32.991 0.41 24.46 105 THR A N 1
ATOM 1346 N N B THR A 1 100 ? 20.477 -1.147 -32.969 0.59 23.88 105 THR A N 1
ATOM 1347 C CA A THR A 1 100 ? 20.958 0.238 -33.075 0.41 25.81 105 THR A CA 1
ATOM 1348 C CA B THR A 1 100 ? 20.901 0.245 -32.999 0.59 25.40 105 THR A CA 1
ATOM 1349 C C A THR A 1 100 ? 22.036 0.485 -32.025 0.41 24.41 105 THR A C 1
ATOM 1350 C C B THR A 1 100 ? 22.034 0.484 -32.005 0.59 23.47 105 THR A C 1
ATOM 1351 O O A THR A 1 100 ? 22.227 -0.294 -31.084 0.41 23.99 105 THR A O 1
ATOM 1352 O O B THR A 1 100 ? 22.258 -0.302 -31.075 0.59 22.36 105 THR A O 1
ATOM 1373 N N . GLU A 1 101 ? 22.745 1.593 -32.212 1.00 24.74 106 GLU A N 1
ATOM 1374 C CA . GLU A 1 101 ? 23.870 1.934 -31.358 1.00 24.66 106 GLU A CA 1
ATOM 1375 C C . GLU A 1 101 ? 23.394 2.207 -29.941 1.00 22.58 106 GLU A C 1
ATOM 1376 O O . GLU A 1 101 ? 22.350 2.824 -29.732 1.00 23.87 106 GLU A O 1
ATOM 1386 N N . GLY A 1 102 ? 24.165 1.728 -28.968 1.00 20.49 107 GLY A N 1
ATOM 1387 C CA . GLY A 1 102 ? 23.880 1.990 -27.574 1.00 20.91 107 GLY A CA 1
ATOM 1388 C C . GLY A 1 102 ? 22.944 1.007 -26.906 1.00 19.18 107 GLY A C 1
ATOM 1389 O O . GLY A 1 102 ? 22.709 1.129 -25.695 1.00 20.82 107 GLY A O 1
ATOM 1393 N N . ILE A 1 103 ? 22.431 0.011 -27.626 1.00 18.11 108 ILE A N 1
ATOM 1394 C CA . ILE A 1 103 ? 21.430 -0.868 -27.023 1.00 17.04 108 ILE A CA 1
ATOM 1395 C C . ILE A 1 103 ? 21.989 -1.629 -25.834 1.00 15.59 108 ILE A C 1
ATOM 1396 O O . ILE A 1 103 ? 21.247 -1.959 -24.916 1.00 15.96 108 ILE A O 1
ATOM 1412 N N . PHE A 1 104 ? 23.292 -1.939 -25.829 1.00 16.09 109 PHE A N 1
ATOM 1413 C CA . PHE A 1 104 ? 23.854 -2.684 -24.704 1.00 17.50 109 PHE A CA 1
ATOM 1414 C C . PHE A 1 104 ? 23.850 -1.853 -23.423 1.00 16.96 109 PHE A C 1
ATOM 1415 O O . PHE A 1 104 ? 23.548 -2.368 -22.342 1.00 17.52 109 PHE A O 1
ATOM 1432 N N . ASP A 1 105 ? 24.194 -0.575 -23.520 1.00 17.86 110 ASP A N 1
ATOM 1433 C CA . ASP A 1 105 ? 24.204 0.287 -22.344 1.00 18.37 110 ASP A CA 1
ATOM 1434 C C . ASP A 1 105 ? 22.797 0.502 -21.827 1.00 17.10 110 ASP A C 1
ATOM 1435 O O . ASP A 1 105 ? 22.572 0.597 -20.615 1.00 17.35 110 ASP A O 1
ATOM 1444 N N . TYR A 1 106 ? 21.841 0.601 -22.742 1.00 16.50 111 TYR A N 1
ATOM 1445 C CA . TYR A 1 106 ? 20.445 0.685 -22.344 1.00 15.89 111 TYR A CA 1
ATOM 1446 C C . TYR A 1 106 ? 20.008 -0.591 -21.618 1.00 15.13 111 TYR A C 1
ATOM 1447 O O . TYR A 1 106 ? 19.445 -0.538 -20.523 1.00 16.27 111 TYR A O 1
ATOM 1465 N N . ALA A 1 107 ? 20.349 -1.752 -22.173 1.00 15.53 112 ALA A N 1
ATOM 1466 C CA . ALA A 1 107 ? 20.031 -3.013 -21.521 1.00 17.17 112 ALA A CA 1
ATOM 1467 C C . ALA A 1 107 ? 20.670 -3.094 -20.148 1.00 15.91 112 ALA A C 1
ATOM 1468 O O . ALA A 1 107 ? 20.040 -3.533 -19.180 1.00 16.26 112 ALA A O 1
ATOM 1475 N N . ALA A 1 108 ? 21.935 -2.709 -20.052 1.00 15.99 113 ALA A N 1
ATOM 1476 C CA . ALA A 1 108 ? 22.639 -2.800 -18.784 1.00 16.78 113 ALA A CA 1
ATOM 1477 C C . ALA A 1 108 ? 22.025 -1.875 -17.740 1.00 16.07 113 ALA A C 1
ATOM 1478 O O . ALA A 1 108 ? 21.984 -2.210 -16.555 1.00 16.43 113 ALA A O 1
ATOM 1485 N N . ALA A 1 109 ? 21.553 -0.699 -18.157 1.00 15.82 114 ALA A N 1
ATOM 1486 C CA . ALA A 1 109 ? 20.939 0.225 -17.213 1.00 14.43 114 ALA A CA 1
ATOM 1487 C C . ALA A 1 109 ? 19.620 -0.332 -16.687 1.00 12.96 114 ALA A C 1
ATOM 1488 O O . ALA A 1 109 ? 19.347 -0.289 -15.480 1.00 14.39 114 ALA A O 1
ATOM 1495 N N . ILE A 1 110 ? 18.782 -0.855 -17.582 1.00 13.81 115 ILE A N 1
ATOM 1496 C CA . ILE A 1 110 ? 17.491 -1.364 -17.160 1.00 14.54 115 ILE A CA 1
ATOM 1497 C C . ILE A 1 110 ? 17.665 -2.629 -16.344 1.00 12.28 115 ILE A C 1
ATOM 1498 O O . ILE A 1 110 ? 17.049 -2.787 -15.290 1.00 14.04 115 ILE A O 1
ATOM 1514 N N . GLY A 1 111 ? 18.542 -3.534 -16.781 1.00 13.05 116 GLY A N 1
ATOM 1515 C CA . GLY A 1 111 ? 18.801 -4.716 -15.972 1.00 12.19 116 GLY A CA 1
ATOM 1516 C C . GLY A 1 111 ? 19.360 -4.351 -14.605 1.00 11.75 116 GLY A C 1
ATOM 1517 O O . GLY A 1 111 ? 18.958 -4.918 -13.584 1.00 12.89 116 GLY A O 1
ATOM 1521 N N . GLY A 1 112 ? 20.292 -3.389 -14.574 1.00 11.87 117 GLY A N 1
ATOM 1522 C CA . GLY A 1 112 ? 20.897 -2.977 -13.315 1.00 12.68 117 GLY A CA 1
ATOM 1523 C C . GLY A 1 112 ? 19.899 -2.371 -12.349 1.00 11.81 117 GLY A C 1
ATOM 1524 O O . GLY A 1 112 ? 19.987 -2.587 -11.143 1.00 13.37 117 GLY A O 1
ATOM 1528 N N . ALA A 1 113 ? 18.923 -1.635 -12.867 1.00 11.92 118 ALA A N 1
ATOM 1529 C CA . ALA A 1 113 ? 17.932 -1.025 -12.000 1.00 12.13 118 ALA A CA 1
ATOM 1530 C C . ALA A 1 113 ? 17.080 -2.082 -11.315 1.00 10.80 118 ALA A C 1
ATOM 1531 O O . ALA A 1 113 ? 16.778 -1.963 -10.123 1.00 12.42 118 ALA A O 1
ATOM 1538 N N . THR A 1 114 ? 16.670 -3.116 -12.043 1.00 11.26 119 THR A N 1
ATOM 1539 C CA . THR A 1 114 ? 15.853 -4.148 -11.425 1.00 11.25 119 THR A CA 1
ATOM 1540 C C . THR A 1 114 ? 16.674 -4.984 -10.459 1.00 11.64 119 THR A C 1
ATOM 1541 O O . THR A 1 114 ? 16.194 -5.338 -9.377 1.00 12.67 119 THR A O 1
ATOM 1552 N N . ILE A 1 115 ? 17.935 -5.268 -10.807 1.00 12.25 120 ILE A N 1
ATOM 1553 C CA . ILE A 1 115 ? 18.823 -5.946 -9.859 1.00 12.11 120 ILE A CA 1
ATOM 1554 C C . ILE A 1 115 ? 18.980 -5.124 -8.579 1.00 12.75 120 ILE A C 1
ATOM 1555 O O . ILE A 1 115 ? 18.953 -5.673 -7.474 1.00 14.17 120 ILE A O 1
ATOM 1571 N N . THR A 1 116 ? 19.173 -3.807 -8.706 1.00 13.25 121 THR A N 1
ATOM 1572 C CA . THR A 1 116 ? 19.320 -2.944 -7.537 1.00 14.30 121 THR A CA 1
ATOM 1573 C C . THR A 1 116 ? 18.075 -3.003 -6.661 1.00 13.75 121 THR A C 1
ATOM 1574 O O . THR A 1 116 ? 18.173 -3.081 -5.434 1.00 14.80 121 THR A O 1
ATOM 1585 N N . ALA A 1 117 ? 16.891 -2.974 -7.277 1.00 13.57 122 ALA A N 1
ATOM 1586 C CA . ALA A 1 117 ? 15.657 -3.110 -6.515 1.00 13.08 122 ALA A CA 1
ATOM 1587 C C . ALA A 1 117 ? 15.634 -4.430 -5.750 1.00 12.95 122 ALA A C 1
ATOM 1588 O O . ALA A 1 117 ? 15.263 -4.469 -4.568 1.00 14.28 122 ALA A O 1
ATOM 1595 N N . ALA A 1 118 ? 15.987 -5.529 -6.427 1.00 12.84 123 ALA A N 1
ATOM 1596 C CA . ALA A 1 118 ? 16.027 -6.829 -5.769 1.00 13.84 123 ALA A CA 1
ATOM 1597 C C . ALA A 1 118 ? 17.025 -6.831 -4.623 1.00 14.15 123 ALA A C 1
ATOM 1598 O O . ALA A 1 118 ? 16.765 -7.406 -3.561 1.00 15.13 123 ALA A O 1
ATOM 1605 N N . GLN A 1 119 ? 18.188 -6.207 -4.823 1.00 14.50 124 GLN A N 1
ATOM 1606 C CA . GLN A 1 119 ? 19.196 -6.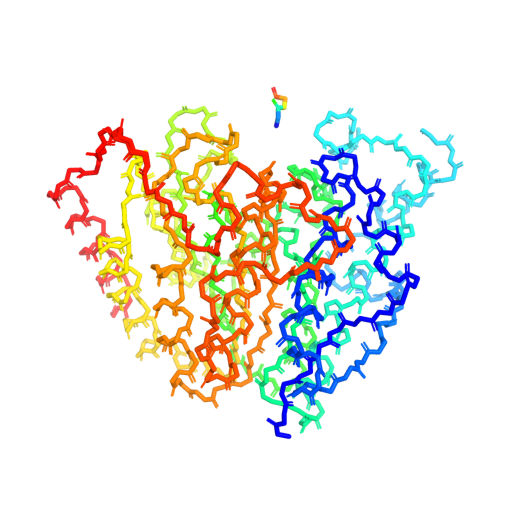171 -3.765 1.00 16.01 124 GLN A CA 1
ATOM 1607 C C . GLN A 1 119 ? 18.684 -5.427 -2.542 1.00 16.08 124 GLN A C 1
ATOM 1608 O O . GLN A 1 119 ? 18.972 -5.818 -1.397 1.00 16.84 124 GLN A O 1
ATOM 1622 N N . CYS A 1 120 ? 17.946 -4.336 -2.761 1.00 16.06 125 CYS A N 1
ATOM 1623 C CA . CYS A 1 120 ? 17.356 -3.612 -1.639 1.00 15.56 125 CYS A CA 1
ATOM 1624 C C . CYS A 1 120 ? 16.431 -4.512 -0.842 1.00 16.25 125 CYS A C 1
ATOM 1625 O O . CYS A 1 120 ? 16.429 -4.474 0.397 1.00 18.31 125 CYS A O 1
ATOM 1633 N N . LEU A 1 121 ? 15.657 -5.348 -1.540 1.00 15.29 126 LEU A N 1
ATOM 1634 C CA . LEU A 1 121 ? 14.742 -6.267 -0.875 1.00 15.90 126 LEU A CA 1
ATOM 1635 C C . LEU A 1 121 ? 15.492 -7.360 -0.110 1.00 16.72 126 LEU A C 1
ATOM 1636 O O . LEU A 1 121 ? 15.168 -7.642 1.058 1.00 18.67 126 LEU A O 1
ATOM 1652 N N . ILE A 1 122 ? 16.519 -7.971 -0.724 1.00 17.12 127 ILE A N 1
ATOM 1653 C CA . ILE A 1 122 ? 17.260 -9.017 -0.008 1.00 19.62 127 ILE A CA 1
ATOM 1654 C C . ILE A 1 122 ? 18.031 -8.439 1.172 1.00 20.79 127 ILE A C 1
ATOM 1655 O O . ILE A 1 122 ? 18.210 -9.121 2.189 1.00 22.97 127 ILE A O 1
ATOM 1671 N N . ASP A 1 123 ? 18.463 -7.182 1.090 1.00 21.25 128 ASP A N 1
ATOM 1672 C CA . ASP A 1 123 ? 19.171 -6.550 2.195 1.00 22.15 128 ASP A CA 1
ATOM 1673 C C . ASP A 1 123 ? 18.239 -6.090 3.308 1.00 23.11 128 ASP A C 1
ATOM 1674 O O . ASP A 1 123 ? 18.725 -5.691 4.374 1.00 25.41 128 ASP A O 1
ATOM 1683 N N . GLY A 1 124 ? 16.925 -6.171 3.113 1.00 21.93 129 GLY A N 1
ATOM 1684 C CA . GLY A 1 124 ? 15.987 -5.721 4.123 1.00 23.42 129 GLY A CA 1
ATOM 1685 C C . GLY A 1 124 ? 15.865 -4.224 4.241 1.00 24.21 129 GLY A C 1
ATOM 1686 O O . GLY A 1 124 ? 15.394 -3.726 5.270 1.00 26.51 129 GLY A O 1
ATOM 1690 N N . MET A 1 125 ? 16.312 -3.484 3.233 1.00 23.37 130 MET A N 1
ATOM 1691 C CA . MET A 1 125 ? 16.181 -2.038 3.224 1.00 24.55 130 MET A CA 1
ATOM 1692 C C . MET A 1 125 ? 14.729 -1.608 3.153 1.00 23.38 130 MET A C 1
ATOM 1693 O O . MET A 1 125 ? 14.402 -0.481 3.548 1.00 24.53 130 MET A O 1
ATOM 1707 N N . CYS A 1 126 ? 13.863 -2.478 2.654 1.00 21.45 131 CYS A N 1
ATOM 1708 C CA . CYS A 1 126 ? 12.487 -2.125 2.350 1.00 20.47 131 CYS A CA 1
ATOM 1709 C C . CYS A 1 126 ? 11.734 -3.424 2.143 1.00 19.37 131 CYS A C 1
ATOM 1710 O O . CYS A 1 126 ? 12.339 -4.492 2.007 1.00 19.90 131 CYS A O 1
ATOM 1718 N N . LYS A 1 127 ? 10.403 -3.318 2.107 1.00 18.78 132 LYS A N 1
ATOM 1719 C CA . LYS A 1 127 ? 9.554 -4.430 1.700 1.00 19.64 132 LYS A CA 1
ATOM 1720 C C . LYS A 1 127 ? 8.956 -4.247 0.313 1.00 16.62 132 LYS A C 1
ATOM 1721 O O . LYS A 1 127 ? 8.437 -5.214 -0.251 1.00 16.74 132 LYS A O 1
ATOM 1740 N N . VAL A 1 128 ? 8.982 -3.033 -0.229 1.00 15.09 133 VAL A N 1
ATOM 1741 C CA . VAL A 1 128 ? 8.548 -2.770 -1.599 1.00 14.01 133 VAL A CA 1
ATOM 1742 C C . VAL A 1 128 ? 9.634 -1.940 -2.259 1.00 14.06 133 VAL A C 1
ATOM 1743 O O . VAL A 1 128 ? 10.071 -0.933 -1.697 1.00 15.69 133 VAL A O 1
ATOM 1756 N N . ALA A 1 129 ? 10.066 -2.356 -3.453 1.00 12.90 134 ALA A N 1
ATOM 1757 C CA . ALA A 1 129 ? 11.034 -1.597 -4.235 1.00 13.63 134 ALA A CA 1
ATOM 1758 C C . ALA A 1 129 ? 10.505 -1.441 -5.645 1.00 13.06 134 ALA A C 1
ATOM 1759 O O . ALA A 1 129 ? 10.022 -2.413 -6.233 1.00 13.12 134 ALA A O 1
ATOM 1766 N N . ILE A 1 130 ? 10.559 -0.218 -6.170 1.00 14.14 135 ILE A N 1
ATOM 1767 C CA . ILE A 1 130 ? 9.850 0.158 -7.391 1.00 14.10 135 ILE A CA 1
ATOM 1768 C C . ILE A 1 130 ? 10.839 0.529 -8.488 1.00 13.85 135 ILE A C 1
ATOM 1769 O O . ILE A 1 130 ? 11.653 1.446 -8.320 1.00 14.64 135 ILE A O 1
ATOM 1785 N N . ASN A 1 131 ? 10.719 -0.135 -9.637 1.00 12.88 136 ASN A N 1
ATOM 1786 C CA . ASN A 1 131 ? 11.433 0.234 -10.861 1.00 12.35 136 ASN A CA 1
ATOM 1787 C C . ASN A 1 131 ? 10.409 0.328 -11.985 1.00 10.41 136 ASN A C 1
ATOM 1788 O O . ASN A 1 131 ? 10.220 -0.630 -12.745 1.00 10.63 136 ASN A O 1
ATOM 1799 N N . TRP A 1 132 ? 9.777 1.495 -12.118 1.00 11.31 137 TRP A N 1
ATOM 1800 C CA . TRP A 1 132 ? 8.732 1.631 -13.115 1.00 11.31 137 TRP A CA 1
ATOM 1801 C C . TRP A 1 132 ? 9.257 1.482 -14.536 1.00 10.70 137 TRP A C 1
ATOM 1802 O O . TRP A 1 132 ? 8.471 1.157 -15.435 1.00 12.30 137 TRP A O 1
ATOM 1823 N N . SER A 1 133 ? 10.543 1.701 -14.761 1.00 11.05 138 SER A N 1
ATOM 1824 C CA . SER A 1 133 ? 11.093 1.588 -16.101 1.00 11.03 138 SER A CA 1
ATOM 1825 C C . SER A 1 133 ? 11.548 0.177 -16.466 1.00 10.34 138 SER A C 1
ATOM 1826 O O . SER A 1 133 ? 12.057 -0.006 -17.569 1.00 11.14 138 SER A O 1
ATOM 1834 N N . GLY A 1 134 ? 11.353 -0.814 -15.595 1.00 10.02 139 GLY A N 1
ATOM 1835 C CA . GLY A 1 134 ? 11.632 -2.199 -15.895 1.00 10.23 139 GLY A CA 1
ATOM 1836 C C . GLY A 1 134 ? 10.395 -2.937 -16.390 1.00 10.01 139 GLY A C 1
ATOM 1837 O O . GLY A 1 134 ? 9.405 -2.335 -16.807 1.00 11.06 139 GLY A O 1
ATOM 1841 N N . GLY A 1 135 ? 10.485 -4.260 -16.408 1.00 9.63 140 GLY A N 1
ATOM 1842 C CA . GLY A 1 135 ? 9.386 -5.099 -16.826 1.00 9.40 140 GLY A CA 1
ATOM 1843 C C . GLY A 1 135 ? 9.446 -5.633 -18.242 1.00 8.82 140 GLY A C 1
ATOM 1844 O O . GLY A 1 135 ? 8.388 -5.953 -18.817 1.00 9.26 140 GLY A O 1
ATOM 1848 N N . TRP A 1 136 ? 10.646 -5.798 -18.795 1.00 8.72 141 TRP A N 1
ATOM 1849 C CA . TRP A 1 136 ? 10.822 -6.127 -20.213 1.00 9.65 141 TRP A CA 1
ATOM 1850 C C . TRP A 1 136 ? 10.770 -7.647 -20.389 1.00 8.89 141 TRP A C 1
ATOM 1851 O O . TRP A 1 136 ? 11.763 -8.336 -20.648 1.00 9.94 141 TRP A O 1
ATOM 1872 N N . HIS A 1 137 ? 9.534 -8.163 -20.264 1.00 8.84 142 HIS A N 1
ATOM 1873 C CA . HIS A 1 137 ? 9.263 -9.559 -19.950 1.00 8.63 142 HIS A CA 1
ATOM 1874 C C . HIS A 1 137 ? 9.356 -10.537 -21.120 1.00 8.50 142 HIS A C 1
ATOM 1875 O O . HIS A 1 137 ? 9.237 -11.739 -20.875 1.00 9.22 142 HIS A O 1
ATOM 1890 N N . HIS A 1 138 ? 9.568 -10.081 -22.364 1.00 7.98 143 HIS A N 1
ATOM 1891 C CA . HIS A 1 138 ? 9.592 -11.008 -23.500 1.00 8.47 143 HIS A CA 1
ATOM 1892 C C . HIS A 1 138 ? 10.971 -11.569 -23.813 1.00 9.05 143 HIS A C 1
ATOM 1893 O O . HIS A 1 138 ? 11.069 -12.571 -24.509 1.00 10.16 143 HIS A O 1
ATOM 1907 N N . ALA A 1 139 ? 12.050 -10.928 -23.409 1.00 8.58 144 ALA A N 1
ATOM 1908 C CA . ALA A 1 139 ? 13.369 -11.364 -23.848 1.00 9.21 144 ALA A CA 1
ATOM 1909 C C . ALA A 1 139 ? 13.676 -12.755 -23.325 1.00 9.20 144 ALA A C 1
ATOM 1910 O O . ALA A 1 139 ? 13.333 -13.103 -22.185 1.00 10.37 144 ALA A O 1
ATOM 1917 N N . LYS A 1 140 ? 14.351 -13.534 -24.165 1.00 10.18 145 LYS A N 1
ATOM 1918 C CA . LYS A 1 140 ? 14.737 -14.893 -23.854 1.00 11.92 145 LYS A CA 1
ATOM 1919 C C . LYS A 1 140 ? 16.242 -14.946 -23.646 1.00 10.76 145 LYS A C 1
ATOM 1920 O O . LYS A 1 140 ? 16.968 -13.971 -23.867 1.00 10.41 145 LYS A O 1
ATOM 1939 N N . LYS A 1 141 ? 16.742 -16.120 -23.242 1.00 10.78 146 LYS A N 1
ATOM 1940 C CA . LYS A 1 141 ? 18.156 -16.207 -22.884 1.00 11.00 146 LYS A CA 1
ATOM 1941 C C . LYS A 1 141 ? 19.049 -15.751 -24.023 1.00 11.38 146 LYS A C 1
ATOM 1942 O O . LYS A 1 141 ? 20.092 -15.132 -23.778 1.00 11.60 146 LYS A O 1
ATOM 1961 N N A ASP A 1 142 ? 18.647 -16.029 -25.267 0.56 11.21 147 ASP A N 1
ATOM 1962 N N B ASP A 1 142 ? 18.694 -16.072 -25.265 0.44 10.90 147 ASP A N 1
ATOM 1963 C CA A ASP A 1 142 ? 19.468 -15.780 -26.445 0.56 12.79 147 ASP A CA 1
ATOM 1964 C CA B ASP A 1 142 ? 19.499 -15.653 -26.413 0.44 12.39 147 ASP A CA 1
ATOM 1965 C C A ASP A 1 142 ? 18.709 -15.021 -27.530 0.56 12.81 147 ASP A C 1
ATOM 1966 C C B ASP A 1 142 ? 18.608 -15.178 -27.557 0.44 13.20 147 ASP A C 1
ATOM 1967 O O A ASP A 1 142 ? 19.151 -15.002 -28.688 0.56 13.05 147 ASP A O 1
ATOM 1968 O O B ASP A 1 142 ? 18.792 -15.547 -28.720 0.44 13.10 147 ASP A O 1
ATOM 1985 N N A GLU A 1 143 ? 17.581 -14.397 -27.193 0.56 12.38 148 GLU A N 1
ATOM 1986 N N B GLU A 1 143 ? 17.651 -14.309 -27.237 0.44 13.63 148 GLU A N 1
ATOM 1987 C CA A GLU A 1 143 ? 16.769 -13.745 -28.212 0.56 14.63 148 GLU A CA 1
ATOM 1988 C CA B GLU A 1 143 ? 16.784 -13.745 -28.267 0.44 15.37 148 GLU A CA 1
ATOM 1989 C C A GLU A 1 143 ? 16.113 -12.492 -27.648 0.56 13.66 148 GLU A C 1
ATOM 1990 C C B GLU A 1 143 ? 16.071 -12.521 -27.714 0.44 13.86 148 GLU A C 1
ATOM 1991 O O A GLU A 1 143 ? 15.441 -12.551 -26.620 0.56 13.16 148 GLU A O 1
ATOM 1992 O O B GLU A 1 143 ? 15.309 -12.630 -26.752 0.44 13.91 148 GLU A O 1
ATOM 2015 N N . ALA A 1 144 ? 16.321 -11.365 -28.318 1.00 12.58 149 ALA A N 1
ATOM 2016 C CA . ALA A 1 144 ? 15.500 -10.189 -28.083 1.00 11.43 149 ALA A CA 1
ATOM 2017 C C . ALA A 1 144 ? 14.112 -10.442 -28.669 1.00 10.93 149 ALA A C 1
ATOM 2018 O O . ALA A 1 144 ? 13.960 -11.142 -29.677 1.00 12.72 149 ALA A O 1
ATOM 2026 N N A SER A 1 145 ? 13.093 -9.851 -28.041 0.85 11.04 150 SER A N 1
ATOM 2027 N N B SER A 1 145 ? 13.096 -9.860 -28.053 0.15 10.74 150 SER A N 1
ATOM 2028 C CA A SER A 1 145 ? 11.733 -10.082 -28.487 0.85 10.65 150 SER A CA 1
ATOM 2029 C CA B SER A 1 145 ? 11.798 -9.931 -28.697 0.15 10.23 150 SER A CA 1
ATOM 2030 C C A SER A 1 145 ? 10.828 -8.973 -27.976 0.85 9.90 150 SER A C 1
ATOM 2031 C C B SER A 1 145 ? 10.873 -8.928 -28.041 0.15 10.19 150 SER A C 1
ATOM 2032 O O A SER A 1 145 ? 10.945 -8.581 -26.821 0.85 9.60 150 SER A O 1
ATOM 2033 O O B SER A 1 145 ? 11.046 -8.557 -26.879 0.15 9.97 150 SER A O 1
ATOM 2048 N N . GLY A 1 146 ? 9.875 -8.514 -28.806 1.00 11.17 151 GLY A N 1
ATOM 2049 C CA . GLY A 1 146 ? 8.813 -7.688 -28.277 1.00 10.42 151 GLY A CA 1
ATOM 2050 C C . GLY A 1 146 ? 9.272 -6.431 -27.572 1.00 9.81 151 GLY A C 1
ATOM 2051 O O . GLY A 1 146 ? 8.771 -6.093 -26.495 1.00 10.06 151 GLY A O 1
ATOM 2056 N N . PHE A 1 147 ? 10.214 -5.722 -28.169 1.00 9.84 152 PHE A N 1
ATOM 2057 C CA . PHE A 1 147 ? 10.806 -4.487 -27.674 1.00 10.41 152 PHE A CA 1
ATOM 2058 C C . PHE A 1 147 ? 11.801 -4.743 -26.539 1.00 10.64 152 PHE A C 1
ATOM 2059 O O . PHE A 1 147 ? 12.394 -3.794 -26.034 1.00 13.04 152 PHE A O 1
ATOM 2076 N N . CYS A 1 148 ? 11.995 -5.986 -26.117 1.00 9.02 153 CYS A N 1
ATOM 2077 C CA . CYS A 1 148 ? 12.786 -6.340 -24.937 1.00 9.11 153 CYS A CA 1
ATOM 2078 C C . CYS A 1 148 ? 14.124 -6.916 -25.377 1.00 10.28 153 CYS A C 1
ATOM 2079 O O . CYS A 1 148 ? 14.179 -7.977 -26.014 1.00 11.38 153 CYS A O 1
ATOM 2087 N N . TYR A 1 149 ? 15.210 -6.228 -25.034 1.00 10.62 154 TYR A N 1
ATOM 2088 C CA . TYR A 1 149 ? 16.546 -6.717 -25.346 1.00 11.29 154 TYR A CA 1
ATOM 2089 C C . TYR A 1 149 ? 17.176 -7.526 -24.223 1.00 10.66 154 TYR A C 1
ATOM 2090 O O . TYR A 1 149 ? 18.098 -8.301 -24.465 1.00 15.61 154 TYR A O 1
ATOM 2108 N N A LEU A 1 150 ? 16.732 -7.327 -22.999 0.56 10.96 155 LEU A N 1
ATOM 2109 N N B LEU A 1 150 ? 16.710 -7.350 -23.001 0.44 10.56 155 LEU A N 1
ATOM 2110 C CA A LEU A 1 150 ? 17.244 -7.996 -21.818 0.56 10.88 155 LEU A CA 1
ATOM 2111 C CA B LEU A 1 150 ? 17.239 -8.052 -21.849 0.44 10.63 155 LEU A CA 1
ATOM 2112 C C A LEU A 1 150 ? 16.047 -8.220 -20.913 0.56 9.11 155 LEU A C 1
ATOM 2113 C C B LEU A 1 150 ? 16.096 -8.201 -20.862 0.44 9.70 155 LEU A C 1
ATOM 2114 O O A LEU A 1 150 ? 15.153 -7.365 -20.847 0.56 10.23 155 LEU A O 1
ATOM 2115 O O B LEU A 1 150 ? 15.315 -7.264 -20.659 0.44 11.45 155 LEU A O 1
ATOM 2146 N N . ASN A 1 151 ? 15.992 -9.375 -20.260 1.00 8.92 156 ASN A N 1
ATOM 2147 C CA . ASN A 1 151 ? 14.863 -9.681 -19.390 1.00 9.13 156 ASN A CA 1
ATOM 2148 C C . ASN A 1 151 ? 15.200 -9.279 -17.958 1.00 9.25 156 ASN A C 1
ATOM 2149 O O . ASN A 1 151 ? 15.694 -10.070 -17.173 1.00 9.98 156 ASN A O 1
ATOM 2161 N N . ASP A 1 152 ? 14.942 -8.006 -17.635 1.00 9.53 157 ASP A N 1
ATOM 2162 C CA . ASP A 1 152 ? 15.278 -7.533 -16.303 1.00 9.21 157 ASP A CA 1
ATOM 2163 C C . ASP A 1 152 ? 14.464 -8.231 -15.236 1.00 9.57 157 ASP A C 1
ATOM 2164 O O . ASP A 1 152 ? 14.933 -8.371 -14.104 1.00 10.59 157 ASP A O 1
ATOM 2173 N N . ALA A 1 153 ? 13.230 -8.629 -15.564 1.00 9.75 158 ALA A N 1
ATOM 2174 C CA . ALA A 1 153 ? 12.396 -9.345 -14.595 1.00 10.12 158 ALA A CA 1
ATOM 2175 C C . ALA A 1 153 ? 13.052 -10.657 -14.171 1.00 10.14 158 ALA A C 1
ATOM 2176 O O . ALA A 1 153 ? 13.101 -10.983 -12.980 1.00 10.78 158 ALA A O 1
ATOM 2183 N N . VAL A 1 154 ? 13.561 -11.422 -15.134 1.00 10.67 159 VAL A N 1
ATOM 2184 C CA . VAL A 1 154 ? 14.259 -12.654 -14.789 1.00 10.29 159 VAL A CA 1
ATOM 2185 C C . VAL A 1 154 ? 15.473 -12.354 -13.908 1.00 11.00 159 VAL A C 1
ATOM 2186 O O . VAL A 1 154 ? 15.719 -13.032 -12.906 1.00 11.68 159 VAL A O 1
ATOM 2199 N N . LEU A 1 155 ? 16.262 -11.343 -14.271 1.00 10.88 160 LEU A N 1
ATOM 2200 C CA . LEU A 1 155 ? 17.438 -11.015 -13.482 1.00 11.54 160 LEU A CA 1
ATOM 2201 C C . LEU A 1 155 ? 17.059 -10.648 -12.052 1.00 11.76 160 LEU A C 1
ATOM 2202 O O . LEU A 1 155 ? 17.750 -11.045 -11.106 1.00 12.94 160 LEU A O 1
ATOM 2218 N N . GLY A 1 156 ? 15.954 -9.922 -11.864 1.00 11.32 161 GLY A N 1
ATOM 2219 C CA . GLY A 1 156 ? 15.529 -9.583 -10.512 1.00 12.34 161 GLY A CA 1
ATOM 2220 C C . GLY A 1 156 ? 15.071 -10.800 -9.729 1.00 12.49 161 GLY A C 1
ATOM 2221 O O . GLY A 1 156 ? 15.375 -10.937 -8.543 1.00 13.14 161 GLY A O 1
ATOM 2225 N N . ILE A 1 157 ? 14.348 -11.713 -10.390 1.00 12.06 162 ILE A N 1
ATOM 2226 C CA . ILE A 1 157 ? 13.925 -12.949 -9.735 1.00 12.84 162 ILE A CA 1
ATOM 2227 C C . ILE A 1 157 ? 15.139 -13.753 -9.282 1.00 12.70 162 ILE A C 1
ATOM 2228 O O . ILE A 1 157 ? 15.176 -14.259 -8.155 1.00 13.52 162 ILE A O 1
ATOM 2244 N N . LEU A 1 158 ? 16.145 -13.880 -10.158 1.00 13.13 163 LEU A N 1
ATOM 2245 C CA . LEU A 1 158 ? 17.352 -14.625 -9.809 1.00 12.40 163 LEU A CA 1
ATOM 2246 C C . LEU A 1 158 ? 18.065 -13.986 -8.629 1.00 14.63 163 LEU A C 1
ATOM 2247 O O . LEU A 1 158 ? 18.567 -14.692 -7.752 1.00 16.20 163 LEU A O 1
ATOM 2263 N N . ARG A 1 159 ? 18.118 -12.654 -8.574 1.00 13.61 164 ARG A N 1
ATOM 2264 C CA . ARG A 1 159 ? 18.758 -12.003 -7.436 1.00 14.92 164 ARG A CA 1
ATOM 2265 C C . ARG A 1 159 ? 17.971 -12.259 -6.153 1.00 14.45 164 ARG A C 1
ATOM 2266 O O . ARG A 1 159 ? 18.561 -12.529 -5.101 1.00 16.16 164 ARG A O 1
ATOM 2287 N N . LEU A 1 160 ? 16.639 -12.175 -6.211 1.00 14.20 165 LEU A N 1
ATOM 2288 C CA . LEU A 1 160 ? 15.831 -12.472 -5.030 1.00 13.90 165 LEU A CA 1
ATOM 2289 C C . LEU A 1 160 ? 16.037 -13.893 -4.534 1.00 16.37 165 LEU A C 1
ATOM 2290 O O . LEU A 1 160 ? 15.951 -14.139 -3.326 1.00 16.64 165 LEU A O 1
ATOM 2306 N N . ARG A 1 161 ? 16.292 -14.835 -5.439 1.00 16.06 166 ARG A N 1
ATOM 2307 C CA . ARG A 1 161 ? 16.480 -16.221 -5.044 1.00 17.22 166 ARG A CA 1
ATOM 2308 C C . ARG A 1 161 ? 17.721 -16.410 -4.173 1.00 19.92 166 ARG A C 1
ATOM 2309 O O . ARG A 1 161 ? 17.884 -17.489 -3.590 1.00 22.13 166 ARG A O 1
ATOM 2330 N N . ARG A 1 162 ? 18.582 -15.390 -4.033 1.00 20.46 167 ARG A N 1
ATOM 2331 C CA . ARG A 1 162 ? 19.705 -15.513 -3.103 1.00 21.93 167 ARG A CA 1
ATOM 2332 C C . ARG A 1 162 ? 19.227 -15.604 -1.663 1.00 22.94 167 ARG A C 1
ATOM 2333 O O . ARG A 1 162 ? 19.897 -16.224 -0.830 1.00 25.21 167 ARG A O 1
ATOM 2354 N N . LYS A 1 163 ? 18.077 -14.988 -1.352 1.00 21.35 168 LYS A N 1
ATOM 2355 C CA . LYS A 1 163 ? 17.554 -14.939 0.010 1.00 22.19 168 LYS A CA 1
ATOM 2356 C C . LYS A 1 163 ? 16.150 -15.512 0.161 1.00 21.37 168 LYS A C 1
ATOM 2357 O O . LYS A 1 163 ? 15.783 -15.928 1.261 1.00 25.46 168 LYS A O 1
ATOM 2376 N N . PHE A 1 164 ? 15.351 -15.549 -0.890 1.00 18.70 169 PHE A N 1
ATOM 2377 C CA . PHE A 1 164 ? 13.968 -15.986 -0.784 1.00 18.47 169 PHE A CA 1
ATOM 2378 C C . PHE A 1 164 ? 13.776 -17.296 -1.535 1.00 19.10 169 PHE A C 1
ATOM 2379 O O . PHE A 1 164 ? 14.135 -17.400 -2.713 1.00 20.05 169 PHE A O 1
ATOM 2396 N N . GLU A 1 165 ? 13.204 -18.292 -0.851 1.00 18.82 170 GLU A N 1
ATOM 2397 C CA . GLU A 1 165 ? 13.200 -19.654 -1.377 1.00 18.92 170 GLU A CA 1
ATOM 2398 C C . GLU A 1 165 ? 12.237 -19.830 -2.541 1.00 19.34 170 GLU A C 1
ATOM 2399 O O . GLU A 1 165 ? 12.530 -20.582 -3.474 1.00 20.99 170 GLU A O 1
ATOM 2411 N N . ARG A 1 166 ? 11.075 -19.188 -2.490 1.00 17.29 171 ARG A N 1
ATOM 2412 C CA . ARG A 1 166 ? 10.076 -19.310 -3.538 1.00 16.13 171 ARG A CA 1
ATOM 2413 C C . ARG A 1 166 ? 9.660 -17.910 -3.967 1.00 14.08 171 ARG A C 1
ATOM 2414 O O . ARG A 1 166 ? 9.302 -17.087 -3.118 1.00 15.63 171 ARG A O 1
ATOM 2435 N N . ILE A 1 167 ? 9.692 -17.647 -5.277 1.00 13.36 172 ILE A N 1
ATOM 2436 C CA . ILE A 1 167 ? 9.334 -16.350 -5.838 1.00 12.84 172 ILE A CA 1
ATOM 2437 C C . ILE A 1 167 ? 8.065 -16.521 -6.664 1.00 12.43 172 ILE A C 1
ATOM 2438 O O . ILE A 1 167 ? 7.995 -17.404 -7.529 1.00 12.96 172 ILE A O 1
ATOM 2454 N N . LEU A 1 168 ? 7.078 -15.652 -6.434 1.00 12.07 173 LEU A N 1
ATOM 2455 C CA . LEU A 1 168 ? 5.888 -15.573 -7.272 1.00 11.15 173 LEU A CA 1
ATOM 2456 C C . LEU A 1 168 ? 6.047 -14.383 -8.208 1.00 11.27 173 LEU A C 1
ATOM 2457 O O . LEU A 1 168 ? 6.270 -13.254 -7.748 1.00 12.55 173 LEU A O 1
ATOM 2473 N N . TYR A 1 169 ? 5.941 -14.631 -9.512 1.00 10.26 174 TYR A N 1
ATOM 2474 C CA . TYR A 1 169 ? 5.961 -13.588 -10.535 1.00 9.77 174 TYR A CA 1
ATOM 2475 C C . TYR A 1 169 ? 4.544 -13.433 -11.073 1.00 9.92 174 TYR A C 1
ATOM 2476 O O . TYR A 1 169 ? 3.941 -14.416 -11.498 1.00 10.62 174 TYR A O 1
ATOM 2494 N N . VAL A 1 170 ? 4.002 -12.214 -11.011 1.00 9.21 175 VAL A N 1
ATOM 2495 C CA . VAL A 1 170 ? 2.649 -11.907 -11.476 1.00 9.64 175 VAL A CA 1
ATOM 2496 C C . VAL A 1 170 ? 2.781 -10.841 -12.547 1.00 9.13 175 VAL A C 1
ATOM 2497 O O . VAL A 1 170 ? 3.410 -9.796 -12.320 1.00 9.81 175 VAL A O 1
ATOM 2510 N N . ASP A 1 171 ? 2.194 -11.100 -13.713 1.00 8.99 176 ASP A N 1
ATOM 2511 C CA . ASP A 1 171 ? 2.392 -10.267 -14.893 1.00 8.81 176 ASP A CA 1
ATOM 2512 C C . ASP A 1 171 ? 1.033 -9.792 -15.405 1.00 8.68 176 ASP A C 1
ATOM 2513 O O . ASP A 1 171 ? 0.263 -10.577 -15.973 1.00 8.91 176 ASP A O 1
ATOM 2522 N N . LEU A 1 172 ? 0.738 -8.506 -15.190 1.00 8.33 177 LEU A N 1
ATOM 2523 C CA . LEU A 1 172 ? -0.542 -7.902 -15.554 1.00 8.15 177 LEU A CA 1
ATOM 2524 C C . LEU A 1 172 ? -0.460 -7.057 -16.821 1.00 8.93 177 LEU A C 1
ATOM 2525 O O . LEU A 1 172 ? -1.445 -6.398 -17.175 1.00 9.44 177 LEU A O 1
ATOM 2541 N N . ASP A 1 173 ? 0.669 -7.081 -17.532 1.00 8.61 178 ASP A N 1
ATOM 2542 C CA . ASP A 1 173 ? 0.772 -6.470 -18.852 1.00 8.24 178 ASP A CA 1
ATOM 2543 C C . ASP A 1 173 ? -0.294 -7.071 -19.759 1.00 8.10 178 ASP A C 1
ATOM 2544 O O . ASP A 1 173 ? -0.742 -8.194 -19.551 1.00 8.87 178 ASP A O 1
ATOM 2553 N N . LEU A 1 174 ? -0.691 -6.321 -20.784 1.00 9.00 179 LEU A N 1
ATOM 2554 C CA . LEU A 1 174 ? -1.621 -6.852 -21.779 1.00 8.44 179 LEU A CA 1
ATOM 2555 C C . LEU A 1 174 ? -1.089 -8.123 -22.428 1.00 8.56 179 LEU A C 1
ATOM 2556 O O . LEU A 1 174 ? -1.871 -8.986 -22.813 1.00 9.51 179 LEU A O 1
ATOM 2572 N N . HIS A 1 175 ? 0.231 -8.248 -22.576 1.00 8.30 180 HIS A N 1
ATOM 2573 C CA . HIS A 1 175 ? 0.844 -9.334 -23.316 1.00 8.70 180 HIS A CA 1
ATOM 2574 C C . HIS A 1 175 ? 1.314 -10.446 -22.376 1.00 8.27 180 HIS A C 1
ATOM 2575 O O . HIS A 1 175 ? 1.701 -10.203 -21.226 1.00 8.85 180 HIS A O 1
ATOM 2589 N N . HIS A 1 176 ? 1.291 -11.678 -22.886 1.00 8.53 181 HIS A N 1
ATOM 2590 C CA . HIS A 1 176 ? 1.784 -12.834 -22.151 1.00 9.09 181 HIS A CA 1
ATOM 2591 C C . HIS A 1 176 ? 3.232 -12.628 -21.725 1.00 9.33 181 HIS A C 1
ATOM 2592 O O . HIS A 1 176 ? 4.081 -12.262 -22.538 1.00 9.99 181 HIS A O 1
ATOM 2606 N N . GLY A 1 177 ? 3.515 -12.928 -20.454 1.00 8.95 182 GLY A N 1
ATOM 2607 C CA . GLY A 1 177 ? 4.872 -12.881 -19.929 1.00 9.13 182 GLY A CA 1
ATOM 2608 C C . GLY A 1 177 ? 5.689 -14.105 -20.296 1.00 9.24 182 GLY A C 1
ATOM 2609 O O . GLY A 1 177 ? 6.158 -14.842 -19.422 1.00 10.20 182 GLY A O 1
ATOM 2613 N N . ASP A 1 178 ? 5.842 -14.316 -21.594 1.00 9.21 183 ASP A N 1
ATOM 2614 C CA . ASP A 1 178 ? 6.460 -15.546 -22.107 1.00 9.32 183 ASP A CA 1
ATOM 2615 C C . ASP A 1 178 ? 7.933 -15.700 -21.732 1.00 8.99 183 ASP A C 1
ATOM 2616 O O . ASP A 1 178 ? 8.392 -16.814 -21.442 1.00 10.34 183 ASP A O 1
ATOM 2625 N N . GLY A 1 179 ? 8.721 -14.628 -21.783 1.00 9.35 184 GLY A N 1
ATOM 2626 C CA . GLY A 1 179 ? 10.143 -14.792 -21.537 1.00 9.47 184 GLY A CA 1
ATOM 2627 C C . GLY A 1 179 ? 10.422 -15.197 -20.101 1.00 10.10 184 GLY A C 1
ATOM 2628 O O . GLY A 1 179 ? 11.297 -16.024 -19.833 1.00 10.80 184 GLY A O 1
ATOM 2632 N N . VAL A 1 180 ? 9.697 -14.600 -19.158 1.00 10.07 185 VAL A N 1
ATOM 2633 C CA . VAL A 1 180 ? 9.835 -14.968 -17.751 1.00 9.78 185 VAL A CA 1
ATOM 2634 C C . VAL A 1 180 ? 9.333 -16.389 -17.502 1.00 9.15 185 VAL A C 1
ATOM 2635 O O . VAL A 1 180 ? 9.987 -17.205 -16.833 1.00 10.38 185 VAL A O 1
ATOM 2648 N N . GLU A 1 181 ? 8.160 -16.711 -18.046 1.00 9.92 186 GLU A N 1
ATOM 2649 C CA . GLU A 1 181 ? 7.626 -18.063 -17.910 1.00 10.48 186 GLU A CA 1
ATOM 2650 C C . GLU A 1 181 ? 8.618 -19.092 -18.440 1.00 11.46 186 GLU A C 1
ATOM 2651 O O . GLU A 1 181 ? 8.894 -20.100 -17.785 1.00 12.35 186 GLU A O 1
ATOM 2663 N N . ASP A 1 182 ? 9.150 -18.859 -19.634 1.00 11.11 187 ASP A N 1
ATOM 2664 C CA . ASP A 1 182 ? 10.060 -19.824 -20.242 1.00 12.37 187 ASP A CA 1
ATOM 2665 C C . ASP A 1 182 ? 11.316 -19.990 -19.401 1.00 12.40 187 ASP A C 1
ATOM 2666 O O . ASP A 1 182 ? 11.831 -21.097 -19.258 1.00 13.65 187 ASP A O 1
ATOM 2675 N N . ALA A 1 183 ? 11.832 -18.891 -18.847 1.00 11.04 188 ALA A N 1
ATOM 2676 C CA . ALA A 1 183 ? 13.037 -18.955 -18.031 1.00 11.93 188 ALA A CA 1
ATOM 2677 C C . ALA A 1 183 ? 12.867 -19.916 -16.862 1.00 11.11 188 ALA A C 1
ATOM 2678 O O . ALA A 1 183 ? 13.832 -20.562 -16.444 1.00 13.14 188 ALA A O 1
ATOM 2685 N N . PHE A 1 184 ? 11.652 -20.024 -16.328 1.00 12.06 189 PHE A N 1
ATOM 2686 C CA . PHE A 1 184 ? 11.388 -20.792 -15.117 1.00 11.84 189 PHE A CA 1
ATOM 2687 C C . PHE A 1 184 ? 10.468 -21.974 -15.366 1.00 11.72 189 PHE A C 1
ATOM 2688 O O . PHE A 1 184 ? 9.957 -22.568 -14.412 1.00 12.51 189 PHE A O 1
ATOM 2705 N N A SER A 1 185 ? 10.260 -22.350 -16.627 0.33 13.24 190 SER A N 1
ATOM 2706 N N B SER A 1 185 ? 10.277 -22.344 -16.632 0.67 12.96 190 SER A N 1
ATOM 2707 C CA A SER A 1 185 ? 9.226 -23.330 -16.953 0.33 14.21 190 SER A CA 1
ATOM 2708 C CA B SER A 1 185 ? 9.268 -23.340 -16.986 0.67 12.92 190 SER A CA 1
ATOM 2709 C C A SER A 1 185 ? 9.473 -24.705 -16.340 0.33 14.05 190 SER A C 1
ATOM 2710 C C B SER A 1 185 ? 9.471 -24.663 -16.256 0.67 13.75 190 SER A C 1
ATOM 2711 O O A SER A 1 185 ? 8.509 -25.454 -16.149 0.33 13.76 190 SER A O 1
ATOM 2712 O O B SER A 1 185 ? 8.495 -25.332 -15.903 0.67 13.62 190 SER A O 1
ATOM 2727 N N . PHE A 1 186 ? 10.720 -25.055 -16.027 1.00 14.21 191 PHE A N 1
ATOM 2728 C CA . PHE A 1 186 ? 11.052 -26.373 -15.492 1.00 15.29 191 PHE A CA 1
ATOM 2729 C C . PHE A 1 186 ? 11.259 -26.402 -13.985 1.00 15.73 191 PHE A C 1
ATOM 2730 O O . PHE A 1 186 ? 11.619 -27.463 -13.460 1.00 17.78 191 PHE A O 1
ATOM 2748 N N . THR A 1 187 ? 11.049 -25.295 -13.273 1.00 14.29 192 THR A N 1
ATOM 2749 C CA . THR A 1 187 ? 11.297 -25.261 -11.837 1.00 14.45 192 THR A CA 1
ATOM 2750 C C . THR A 1 187 ? 10.020 -24.990 -11.059 1.00 14.77 192 THR A C 1
ATOM 2751 O O . THR A 1 187 ? 9.124 -24.272 -11.510 1.00 15.78 192 THR A O 1
ATOM 2762 N N . SER A 1 188 ? 9.989 -25.541 -9.855 1.00 16.42 193 SER A N 1
ATOM 2763 C CA . SER A 1 188 ? 8.932 -25.299 -8.896 1.00 17.24 193 SER A CA 1
ATOM 2764 C C . SER A 1 188 ? 9.285 -24.208 -7.897 1.00 16.87 193 SER A C 1
ATOM 2765 O O . SER A 1 188 ? 8.481 -23.928 -7.010 1.00 17.77 193 SER A O 1
ATOM 2773 N N . LYS A 1 189 ? 10.466 -23.598 -7.995 1.00 14.89 194 LYS A N 1
ATOM 2774 C CA . LYS A 1 189 ? 10.847 -22.558 -7.045 1.00 15.17 194 LYS A CA 1
ATOM 2775 C C . LYS A 1 189 ? 10.392 -21.172 -7.450 1.00 14.27 194 LYS A C 1
ATOM 2776 O O . LYS A 1 189 ? 10.407 -20.259 -6.605 1.00 14.23 194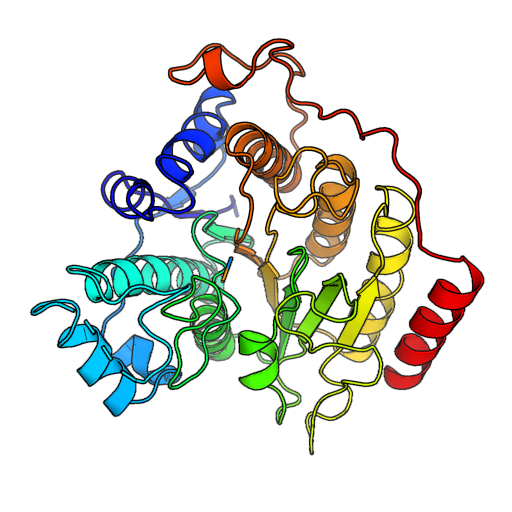 LYS A O 1
ATOM 2795 N N . VAL A 1 190 ? 9.990 -20.996 -8.704 1.00 13.25 195 VAL A N 1
ATOM 2796 C CA . VAL A 1 190 ? 9.426 -19.751 -9.183 1.00 13.07 195 VAL A CA 1
ATOM 2797 C C . VAL A 1 190 ? 8.118 -20.102 -9.873 1.00 13.22 195 VAL A C 1
ATOM 2798 O O . VAL A 1 190 ? 8.105 -20.910 -10.801 1.00 14.19 195 VAL A O 1
ATOM 2811 N N A MET A 1 191 ? 7.024 -19.488 -9.438 0.71 11.95 196 MET A N 1
ATOM 2812 N N B MET A 1 191 ? 7.028 -19.512 -9.400 0.29 12.44 196 MET A N 1
ATOM 2813 C CA A MET A 1 191 ? 5.732 -19.669 -10.072 0.71 11.88 196 MET A CA 1
ATOM 2814 C CA B MET A 1 191 ? 5.725 -19.614 -10.031 0.29 12.01 196 MET A CA 1
ATOM 2815 C C A MET A 1 191 ? 5.412 -18.403 -10.842 0.71 11.25 196 MET A C 1
ATOM 2816 C C B MET A 1 191 ? 5.533 -18.372 -10.883 0.29 10.61 196 MET A C 1
ATOM 2817 O O A MET A 1 191 ? 5.473 -17.305 -10.285 0.71 11.95 196 MET A O 1
ATOM 2818 O O B MET A 1 191 ? 5.804 -17.257 -10.426 0.29 9.64 196 MET A O 1
ATOM 2845 N N . THR A 1 192 ? 5.072 -18.554 -12.116 1.00 10.84 197 THR A N 1
ATOM 2846 C CA . THR A 1 192 ? 4.718 -17.420 -12.958 1.00 10.99 197 THR A CA 1
ATOM 2847 C C . THR A 1 192 ? 3.220 -17.437 -13.211 1.00 10.63 197 THR A C 1
ATOM 2848 O O . THR A 1 192 ? 2.635 -18.493 -13.456 1.00 12.39 197 THR A O 1
ATOM 2860 N N . VAL A 1 193 ? 2.607 -16.264 -13.133 1.00 9.28 198 VAL A N 1
ATOM 2861 C CA . VAL A 1 193 ? 1.171 -16.079 -13.341 1.00 10.13 198 VAL A CA 1
ATOM 2862 C C . VAL A 1 193 ? 1.025 -14.897 -14.285 1.00 9.56 198 VAL A C 1
ATOM 2863 O O . VAL A 1 193 ? 1.449 -13.781 -13.946 1.00 10.80 198 VAL A O 1
ATOM 2876 N N . SER A 1 194 ? 0.400 -15.120 -15.438 1.00 9.21 199 SER A N 1
ATOM 2877 C CA . SER A 1 194 ? 0.179 -14.057 -16.409 1.00 8.81 199 SER A CA 1
ATOM 2878 C C . SER A 1 194 ? -1.286 -13.988 -16.792 1.00 8.70 199 SER A C 1
ATOM 2879 O O . SER A 1 194 ? -1.901 -15.015 -17.085 1.00 9.00 199 SER A O 1
ATOM 2887 N N . LEU A 1 195 ? -1.836 -12.785 -16.735 1.00 9.00 200 LEU A N 1
ATOM 2888 C CA . LEU A 1 195 ? -3.156 -12.455 -17.279 1.00 9.12 200 LEU A CA 1
ATOM 2889 C C . LEU A 1 195 ? -2.882 -11.650 -18.528 1.00 8.94 200 LEU A C 1
ATOM 2890 O O . LEU A 1 195 ? -2.091 -10.701 -18.483 1.00 9.19 200 LEU A O 1
ATOM 2906 N N . HIS A 1 196 ? -3.500 -12.011 -19.649 1.00 9.25 201 HIS A N 1
ATOM 2907 C CA . HIS A 1 196 ? -3.113 -11.349 -20.896 1.00 9.49 201 HIS A CA 1
ATOM 2908 C C . HIS A 1 196 ? -4.170 -11.598 -21.952 1.00 9.67 201 HIS A C 1
ATOM 2909 O O . HIS A 1 196 ? -4.964 -12.542 -21.857 1.00 10.10 201 HIS A O 1
ATOM 2923 N N . LYS A 1 197 ? -4.137 -10.770 -22.989 1.00 9.72 202 LYS A N 1
ATOM 2924 C CA . LYS A 1 197 ? -4.931 -11.041 -24.179 1.00 9.68 202 LYS A CA 1
ATOM 2925 C C . LYS A 1 197 ? -4.397 -12.257 -24.915 1.00 9.63 202 LYS A C 1
ATOM 2926 O O . LYS A 1 197 ? -3.187 -12.395 -25.113 1.00 10.66 202 LYS A O 1
ATOM 2945 N N . PHE A 1 198 ? -5.305 -13.132 -25.314 1.00 10.35 203 PHE A N 1
ATOM 2946 C CA . PHE A 1 198 ? -4.958 -14.344 -26.037 1.00 11.37 203 PHE A CA 1
ATOM 2947 C C . PHE A 1 198 ? -5.953 -14.468 -27.178 1.00 11.64 203 PHE A C 1
ATOM 2948 O O . PHE A 1 198 ? -7.146 -14.712 -26.957 1.00 13.04 203 PHE A O 1
ATOM 2965 N N A SER A 1 199 ? -5.459 -14.328 -28.403 0.72 12.11 204 SER A N 1
ATOM 2966 N N B SER A 1 199 ? -5.469 -14.270 -28.402 0.28 13.00 204 SER A N 1
ATOM 2967 C CA A SER A 1 199 ? -6.336 -14.299 -29.562 0.72 14.42 204 SER A CA 1
ATOM 2968 C CA B SER A 1 199 ? -6.326 -14.257 -29.578 0.28 14.57 204 SER A CA 1
ATOM 2969 C C A SER A 1 199 ? -5.481 -14.573 -30.784 0.72 15.67 204 SER A C 1
ATOM 2970 C C B SER A 1 199 ? -5.462 -14.614 -30.773 0.28 15.79 204 SER A C 1
ATOM 2971 O O A SER A 1 199 ? -4.302 -14.195 -30.798 0.72 14.14 204 SER A O 1
ATOM 2972 O O B SER A 1 199 ? -4.253 -14.353 -30.750 0.28 15.20 204 SER A O 1
ATOM 2987 N N . PRO A 1 200 ? -6.033 -15.207 -31.822 1.00 17.45 205 PRO A N 1
ATOM 2988 C CA . PRO A 1 200 ? -5.214 -15.536 -32.999 1.00 18.49 205 PRO A CA 1
ATOM 2989 C C . PRO A 1 200 ? -4.516 -14.310 -33.563 1.00 18.29 205 PRO A C 1
ATOM 2990 O O . PRO A 1 200 ? -5.133 -13.275 -33.807 1.00 20.24 205 PRO A O 1
ATOM 3001 N N . GLY A 1 201 ? -3.197 -14.416 -33.710 1.00 17.15 206 GLY A N 1
ATOM 3002 C CA . GLY A 1 201 ? -2.403 -13.351 -34.267 1.00 17.04 206 GLY A CA 1
ATOM 3003 C C . GLY A 1 201 ? -1.955 -12.314 -33.262 1.00 15.86 206 GLY A C 1
ATOM 3004 O O . GLY A 1 201 ? -1.183 -11.412 -33.617 1.00 17.85 206 GLY A O 1
ATOM 3008 N N . PHE A 1 202 ? -2.408 -12.399 -32.014 1.00 13.63 207 PHE A N 1
ATOM 3009 C CA . PHE A 1 202 ? -2.036 -11.399 -31.020 1.00 12.83 207 PHE A CA 1
ATOM 3010 C C . PHE A 1 202 ? -0.737 -11.814 -30.338 1.00 11.78 207 PHE A C 1
ATOM 3011 O O . PHE A 1 202 ? -0.616 -12.928 -29.830 1.00 12.01 207 PHE A O 1
ATOM 3028 N N . PHE A 1 203 ? 0.236 -10.915 -30.321 1.00 11.07 208 PHE A N 1
ATOM 3029 C CA . PHE A 1 203 ? 1.587 -11.214 -29.812 1.00 10.97 208 PHE A CA 1
ATOM 3030 C C . PHE A 1 203 ? 1.612 -11.579 -28.336 1.00 9.90 208 PHE A C 1
ATOM 3031 O O . PHE A 1 203 ? 0.947 -10.941 -27.533 1.00 10.16 208 PHE A O 1
ATOM 3048 N N . PRO A 1 204 ? 2.454 -12.555 -27.935 1.00 9.61 209 PRO A N 1
ATOM 3049 C CA . PRO A 1 204 ? 3.381 -13.387 -28.705 1.00 10.72 209 PRO A CA 1
ATOM 3050 C C . PRO A 1 204 ? 2.782 -14.710 -29.190 1.00 11.83 209 PRO A C 1
ATOM 3051 O O . PRO A 1 204 ? 3.485 -15.522 -29.765 1.00 15.54 209 PRO A O 1
ATOM 3062 N N . GLY A 1 205 ? 1.491 -14.907 -28.957 1.00 11.76 210 GLY A N 1
ATOM 3063 C CA . GLY A 1 205 ? 0.761 -16.062 -29.431 1.00 12.80 210 GLY A CA 1
ATOM 3064 C C . GLY A 1 205 ? 0.630 -17.175 -28.417 1.00 12.67 210 GLY A C 1
ATOM 3065 O O . GLY A 1 205 ? -0.193 -18.067 -28.610 1.00 15.11 210 GLY A O 1
ATOM 3069 N N . THR A 1 206 ? 1.403 -17.137 -27.351 1.00 12.64 211 THR A N 1
ATOM 3070 C CA . THR A 1 206 ? 1.466 -18.181 -26.344 1.00 12.00 211 THR A CA 1
ATOM 3071 C C . THR A 1 206 ? 0.628 -17.817 -25.127 1.00 11.70 211 THR A C 1
ATOM 3072 O O . THR A 1 206 ? 0.050 -16.723 -25.022 1.00 11.79 211 THR A O 1
ATOM 3083 N N . GLY A 1 207 ? 0.529 -18.748 -24.190 1.00 11.47 212 GLY A N 1
ATOM 3084 C CA . GLY A 1 207 ? -0.143 -18.497 -22.933 1.00 12.19 212 GLY A CA 1
ATOM 3085 C C . GLY A 1 207 ? -1.626 -18.839 -22.895 1.00 11.01 212 GLY A C 1
ATOM 3086 O O . GLY A 1 207 ? -2.399 -18.146 -22.235 1.00 11.50 212 GLY A O 1
ATOM 3090 N N . ASP A 1 208 ? -2.045 -19.901 -23.577 1.00 12.24 213 ASP A N 1
ATOM 3091 C CA . ASP A 1 208 ? -3.382 -20.398 -23.326 1.00 12.76 213 ASP A CA 1
ATOM 3092 C C . ASP A 1 208 ? -3.441 -20.997 -21.914 1.00 11.51 213 ASP A C 1
ATOM 3093 O O . ASP A 1 208 ? -2.422 -21.215 -21.256 1.00 12.12 213 ASP A O 1
ATOM 3102 N N . VAL A 1 209 ? -4.656 -21.249 -21.432 1.00 11.89 214 VAL A N 1
ATOM 3103 C CA . VAL A 1 209 ? -4.816 -21.749 -20.072 1.00 13.07 214 VAL A CA 1
ATOM 3104 C C . VAL A 1 209 ? -4.170 -23.117 -19.888 1.00 12.76 214 VAL A C 1
ATOM 3105 O O . VAL A 1 209 ? -3.811 -23.493 -18.765 1.00 13.71 214 VAL A O 1
ATOM 3118 N N . SER A 1 210 ? -4.011 -23.875 -20.973 1.00 13.99 215 SER A N 1
ATOM 3119 C CA . SER A 1 210 ? -3.372 -25.185 -20.924 1.00 15.03 215 SER A CA 1
ATOM 3120 C C . SER A 1 210 ? -1.854 -25.111 -20.819 1.00 14.77 215 SER A C 1
ATOM 3121 O O . SER A 1 210 ? -1.210 -26.149 -20.674 1.00 16.45 215 SER A O 1
ATOM 3126 N N . ASP A 1 211 ? -1.264 -23.927 -20.920 1.00 13.78 216 ASP A N 1
ATOM 3127 C CA . ASP A 1 211 ? 0.168 -23.747 -20.703 1.00 13.61 216 ASP A CA 1
ATOM 3128 C C . ASP A 1 211 ? 0.399 -23.723 -19.197 1.00 12.37 216 ASP A C 1
ATOM 3129 O O . ASP A 1 211 ? 0.040 -22.750 -18.521 1.00 12.40 216 ASP A O 1
ATOM 3138 N N . VAL A 1 212 ? 0.963 -24.813 -18.673 1.00 12.79 217 VAL A N 1
ATOM 3139 C CA . VAL A 1 212 ? 1.118 -25.026 -17.238 1.00 13.07 217 VAL A CA 1
ATOM 3140 C C . VAL A 1 212 ? 2.557 -25.256 -16.814 1.00 13.51 217 VAL A C 1
ATOM 3141 O O . VAL A 1 212 ? 2.807 -25.455 -15.625 1.00 15.87 217 VAL A O 1
ATOM 3154 N N . GLY A 1 213 ? 3.512 -25.240 -17.733 1.00 16.83 218 GLY A N 1
ATOM 3155 C CA . GLY A 1 213 ? 4.890 -25.526 -17.367 1.00 16.83 218 GLY A CA 1
ATOM 3156 C C . GLY A 1 213 ? 5.241 -26.988 -17.613 1.00 16.46 218 GLY A C 1
ATOM 3157 O O . GLY A 1 213 ? 4.398 -27.816 -17.969 1.00 19.16 218 GLY A O 1
ATOM 3161 N N . LEU A 1 214 ? 6.511 -27.318 -17.355 1.00 15.38 219 LEU A N 1
ATOM 3162 C CA . LEU A 1 214 ? 7.094 -28.581 -17.782 1.00 17.34 219 LEU A CA 1
ATOM 3163 C C . LEU A 1 214 ? 7.867 -29.259 -16.653 1.00 17.85 219 LEU A C 1
ATOM 3164 O O . LEU A 1 214 ? 8.509 -28.603 -15.825 1.00 16.81 219 LEU A O 1
ATOM 3180 N N . GLY A 1 215 ? 7.842 -30.592 -16.658 1.00 19.67 220 GLY A N 1
ATOM 3181 C CA . GLY A 1 215 ? 8.661 -31.348 -15.720 1.00 19.05 220 GLY A CA 1
ATOM 3182 C C . GLY A 1 215 ? 8.235 -31.105 -14.290 1.00 18.95 220 GLY A C 1
ATOM 3183 O O . GLY A 1 215 ? 7.043 -31.021 -13.968 1.00 19.71 220 GLY A O 1
ATOM 3187 N N . LYS A 1 216 ? 9.211 -30.914 -13.418 1.00 20.98 221 LYS A N 1
ATOM 3188 C CA . LYS A 1 216 ? 8.886 -30.552 -12.047 1.00 19.66 221 LYS A CA 1
ATOM 3189 C C . LYS A 1 216 ? 8.259 -29.179 -11.958 1.00 18.58 221 LYS A C 1
ATOM 3190 O O . LYS A 1 216 ? 7.664 -28.856 -10.922 1.00 19.05 221 LYS A O 1
ATOM 3209 N N . GLY A 1 217 ? 8.348 -28.389 -13.021 1.00 17.21 222 GLY A N 1
ATOM 3210 C CA . GLY A 1 217 ? 7.637 -27.140 -13.095 1.00 15.62 222 GLY A CA 1
ATOM 3211 C C . GLY A 1 217 ? 6.195 -27.245 -13.520 1.00 14.71 222 GLY A C 1
ATOM 3212 O O . GLY A 1 217 ? 5.515 -26.223 -13.593 1.00 14.32 222 GLY A O 1
ATOM 3216 N N . ARG A 1 218 ? 5.684 -28.450 -13.778 1.00 15.25 223 ARG A N 1
ATOM 3217 C CA . ARG A 1 218 ? 4.297 -28.561 -14.214 1.00 15.65 223 ARG A CA 1
ATOM 3218 C C . ARG A 1 218 ? 3.364 -28.027 -13.123 1.00 14.63 223 ARG A C 1
ATOM 3219 O O . ARG A 1 218 ? 3.464 -28.411 -11.948 1.00 16.22 223 ARG A O 1
ATOM 3240 N N . TYR A 1 219 ? 2.464 -27.118 -13.511 1.00 14.08 224 TYR A N 1
ATOM 3241 C CA . TYR A 1 219 ? 1.498 -26.405 -12.679 1.00 14.03 224 TYR A CA 1
ATOM 3242 C C . TYR A 1 219 ? 2.120 -25.205 -11.974 1.00 13.78 224 TYR A C 1
ATOM 3243 O O . TYR A 1 219 ? 1.395 -24.486 -11.288 1.00 15.37 224 TYR A O 1
ATOM 3261 N N . TYR A 1 220 ? 3.396 -24.911 -12.207 1.00 12.91 225 TYR A N 1
ATOM 3262 C CA . TYR A 1 220 ? 4.052 -23.722 -11.685 1.00 12.76 225 TYR A CA 1
ATOM 3263 C C . TYR A 1 220 ? 4.165 -22.622 -12.728 1.00 12.46 225 TYR A C 1
ATOM 3264 O O . TYR A 1 220 ? 4.893 -21.645 -12.516 1.00 12.77 225 TYR A O 1
ATOM 3282 N N . SER A 1 221 ? 3.425 -22.747 -13.828 1.00 11.83 226 SER A N 1
ATOM 3283 C CA . SER A 1 221 ? 3.054 -21.639 -14.698 1.00 11.89 226 SER A CA 1
ATOM 3284 C C . SER A 1 221 ? 1.535 -21.580 -14.765 1.00 11.72 226 SER A C 1
ATOM 3285 O O . SER A 1 221 ? 0.880 -22.613 -14.934 1.00 12.89 226 SER A O 1
ATOM 3293 N N . VAL A 1 222 ? 0.979 -20.386 -14.589 1.00 10.85 227 VAL A N 1
ATOM 3294 C CA . VAL A 1 222 ? -0.453 -20.136 -14.665 1.00 10.82 227 VAL A CA 1
ATOM 3295 C C . VAL A 1 222 ? -0.669 -19.072 -15.725 1.00 10.75 227 VAL A C 1
ATOM 3296 O O . VAL A 1 222 ? 0.003 -18.039 -15.715 1.00 10.62 227 VAL A O 1
ATOM 3309 N N . ASN A 1 223 ? -1.617 -19.315 -16.619 1.00 10.76 228 ASN A N 1
ATOM 3310 C CA . ASN A 1 223 ? -1.949 -18.406 -17.704 1.00 11.17 228 ASN A CA 1
ATOM 3311 C C . ASN A 1 223 ? -3.452 -18.197 -17.766 1.00 10.35 228 ASN A C 1
ATOM 3312 O O . ASN A 1 223 ? -4.213 -19.164 -17.772 1.00 11.80 228 ASN A O 1
ATOM 3323 N N . VAL A 1 224 ? -3.871 -16.940 -17.826 1.00 10.21 229 VAL A N 1
ATOM 3324 C CA . VAL A 1 224 ? -5.276 -16.560 -17.873 1.00 10.94 229 VAL A CA 1
ATOM 3325 C C . VAL A 1 224 ? -5.514 -15.841 -19.184 1.00 10.17 229 VAL A C 1
ATOM 3326 O O . VAL A 1 224 ? -5.236 -14.647 -19.303 1.00 10.94 229 VAL A O 1
ATOM 3339 N N . PRO A 1 225 ? -5.998 -16.547 -20.206 1.00 10.74 230 PRO A N 1
ATOM 3340 C CA . PRO A 1 225 ? -6.269 -15.903 -21.491 1.00 11.18 230 PRO A CA 1
ATOM 3341 C C . PRO A 1 225 ? -7.559 -15.106 -21.417 1.00 11.09 230 PRO A C 1
ATOM 3342 O O . PRO A 1 225 ? -8.591 -15.634 -21.001 1.00 12.05 230 PRO A O 1
ATOM 3353 N N . ILE A 1 226 ? -7.505 -13.845 -21.856 1.00 11.14 231 ILE A N 1
ATOM 3354 C CA . ILE A 1 226 ? -8.630 -12.913 -21.756 1.00 10.98 231 ILE A CA 1
ATOM 3355 C C . ILE A 1 226 ? -8.848 -12.263 -23.123 1.00 11.26 231 ILE A C 1
ATOM 3356 O O . ILE A 1 226 ? -7.899 -12.070 -23.890 1.00 12.04 231 ILE A O 1
ATOM 3372 N N . GLN A 1 227 ? -10.099 -11.920 -23.425 1.00 11.28 232 GLN A N 1
ATOM 3373 C CA . GLN A 1 227 ? -10.473 -11.290 -24.680 1.00 11.59 232 GLN A CA 1
ATOM 3374 C C . GLN A 1 227 ? -10.614 -9.781 -24.516 1.00 12.04 232 GLN A C 1
ATOM 3375 O O . GLN A 1 227 ? -10.701 -9.241 -23.404 1.00 11.85 232 GLN A O 1
ATOM 3389 N N . ASP A 1 228 ? -10.683 -9.110 -25.670 1.00 11.78 233 ASP A N 1
ATOM 3390 C CA . ASP A 1 228 ? -10.872 -7.665 -25.722 1.00 11.76 233 ASP A CA 1
ATOM 3391 C C . ASP A 1 228 ? -12.018 -7.202 -24.830 1.00 11.55 233 ASP A C 1
ATOM 3392 O O . ASP A 1 228 ? -13.068 -7.854 -24.704 1.00 12.19 233 ASP A O 1
ATOM 3401 N N . GLY A 1 229 ? -11.832 -6.010 -24.263 1.00 11.81 234 GLY A N 1
ATOM 3402 C CA . GLY A 1 229 ? -12.930 -5.277 -23.684 1.00 12.07 234 GLY A CA 1
ATOM 3403 C C . GLY A 1 229 ? -13.161 -5.541 -22.221 1.00 12.37 234 GLY A C 1
ATOM 3404 O O . GLY A 1 229 ? -14.126 -5.020 -21.670 1.00 13.79 234 GLY A O 1
ATOM 3408 N N A ILE A 1 230 ? -12.291 -6.318 -21.564 0.57 11.76 235 ILE A N 1
ATOM 3409 N N B ILE A 1 230 ? -12.299 -6.318 -21.560 0.43 11.74 235 ILE A N 1
ATOM 3410 C CA A ILE A 1 230 ? -12.442 -6.561 -20.132 0.57 12.05 235 ILE A CA 1
ATOM 3411 C CA B ILE A 1 230 ? -12.501 -6.570 -20.139 0.43 11.74 235 ILE A CA 1
ATOM 3412 C C A ILE A 1 230 ? -12.385 -5.237 -19.384 0.57 11.56 235 ILE A C 1
ATOM 3413 C C B ILE A 1 230 ? -12.373 -5.264 -19.369 0.43 11.55 235 ILE A C 1
ATOM 3414 O O A ILE A 1 230 ? -11.612 -4.333 -19.730 0.57 11.99 235 ILE A O 1
ATOM 3415 O O B ILE A 1 230 ? -11.550 -4.397 -19.693 0.43 11.75 235 ILE A O 1
ATOM 3446 N N . GLN A 1 231 ? -13.187 -5.133 -18.330 1.00 12.29 236 GLN A N 1
ATOM 3447 C CA . GLN A 1 231 ? -13.258 -3.949 -17.484 1.00 12.74 236 GLN A CA 1
ATOM 3448 C C . GLN A 1 231 ? -12.816 -4.298 -16.058 1.00 11.75 236 GLN A C 1
ATOM 3449 O O . GLN A 1 231 ? -12.651 -5.468 -15.690 1.00 12.17 236 GLN A O 1
ATOM 3464 N N . ASP A 1 232 ? -12.729 -3.256 -15.218 1.00 13.01 237 ASP A N 1
ATOM 3465 C CA . ASP A 1 232 ? -12.128 -3.372 -13.888 1.00 12.59 237 ASP A CA 1
ATOM 3466 C C . ASP A 1 232 ? -12.748 -4.472 -13.048 1.00 13.08 237 ASP A C 1
ATOM 3467 O O . ASP A 1 232 ? -12.036 -5.264 -12.425 1.00 13.22 237 ASP A O 1
ATOM 3476 N N . GLU A 1 233 ? -14.071 -4.505 -12.964 1.00 12.96 238 GLU A N 1
ATOM 3477 C CA . GLU A 1 233 ? -14.709 -5.402 -12.010 1.00 13.98 238 GLU A CA 1
ATOM 3478 C C . GLU A 1 233 ? -14.416 -6.858 -12.339 1.00 13.13 238 GLU A C 1
ATOM 3479 O O . GLU A 1 233 ? -13.989 -7.627 -11.470 1.00 14.48 238 GLU A O 1
ATOM 3491 N N A LYS A 1 234 ? -14.622 -7.258 -13.599 0.56 12.80 239 LYS A N 1
ATOM 3492 N N B LYS A 1 234 ? -14.622 -7.248 -13.601 0.44 12.99 239 LYS A N 1
ATOM 3493 C CA A LYS A 1 234 ? -14.403 -8.653 -13.955 0.56 12.84 239 LYS A CA 1
ATOM 3494 C CA B LYS A 1 234 ? -14.410 -8.633 -13.991 0.44 12.75 239 LYS A CA 1
ATOM 3495 C C A LYS A 1 234 ? -12.923 -8.995 -13.886 0.56 12.12 239 LYS A C 1
ATOM 3496 C C B LYS A 1 234 ? -12.936 -8.993 -13.906 0.44 12.19 239 LYS A C 1
ATOM 3497 O O A LYS A 1 234 ? -12.557 -10.091 -13.454 0.56 12.55 239 LYS A O 1
ATOM 3498 O O B LYS A 1 234 ? -12.587 -10.098 -13.480 0.44 12.45 239 LYS A O 1
ATOM 3535 N N . TYR A 1 235 ? -12.058 -8.078 -14.317 1.00 11.68 240 TYR A N 1
ATOM 3536 C CA . TYR A 1 235 ? -10.634 -8.357 -14.275 1.00 10.93 240 TYR A CA 1
ATOM 3537 C C . TYR A 1 235 ? -10.192 -8.611 -12.842 1.00 11.25 240 TYR A C 1
ATOM 3538 O O . TYR A 1 235 ? -9.443 -9.562 -12.568 1.00 11.29 240 TYR A O 1
ATOM 3557 N N . TYR A 1 236 ? -10.647 -7.772 -11.912 1.00 12.25 241 TYR A N 1
ATOM 3558 C CA . TYR A 1 236 ? -10.279 -7.988 -10.530 1.00 12.35 241 TYR A CA 1
ATOM 3559 C C . TYR A 1 236 ? -10.846 -9.302 -9.999 1.00 12.89 241 TYR A C 1
ATOM 3560 O O . TYR A 1 236 ? -10.167 -10.025 -9.270 1.00 13.57 241 TYR A O 1
ATOM 3578 N N . GLN A 1 237 ? -12.082 -9.642 -10.346 1.00 13.04 242 GLN A N 1
ATOM 3579 C CA . GLN A 1 237 ? -12.639 -10.901 -9.877 1.00 14.29 242 GLN A CA 1
ATOM 3580 C C . GLN A 1 237 ? -11.800 -12.074 -10.351 1.00 12.56 242 GLN A C 1
ATOM 3581 O O . GLN A 1 237 ? -11.518 -12.994 -9.581 1.00 13.92 242 GLN A O 1
ATOM 3595 N N . ILE A 1 238 ? -11.358 -12.031 -11.607 1.00 12.78 243 ILE A N 1
ATOM 3596 C CA . ILE A 1 238 ? -10.494 -13.071 -12.154 1.00 12.36 243 ILE A CA 1
ATOM 3597 C C . ILE A 1 238 ? -9.178 -13.091 -11.400 1.00 11.44 243 ILE A C 1
ATOM 3598 O O . ILE A 1 238 ? -8.704 -14.149 -10.954 1.00 13.34 243 ILE A O 1
ATOM 3614 N N . CYS A 1 239 ? -8.543 -11.926 -11.291 1.00 11.98 244 CYS A N 1
ATOM 3615 C CA . CYS A 1 239 ? -7.211 -11.871 -10.692 1.00 11.19 244 CYS A CA 1
ATOM 3616 C C . CYS A 1 239 ? -7.250 -12.312 -9.240 1.00 12.18 244 CYS A C 1
ATOM 3617 O O . CYS A 1 239 ? -6.380 -13.071 -8.787 1.00 12.73 244 CYS A O 1
ATOM 3625 N N . GLU A 1 240 ? -8.247 -11.845 -8.491 1.00 12.44 245 GLU A N 1
ATOM 3626 C CA . GLU A 1 240 ? -8.351 -12.213 -7.087 1.00 14.87 245 GLU A CA 1
ATOM 3627 C C . GLU A 1 240 ? -8.548 -13.712 -6.920 1.00 13.75 245 GLU A C 1
ATOM 3628 O O . GLU A 1 240 ? -7.933 -14.330 -6.045 1.00 15.95 245 GLU A O 1
ATOM 3640 N N A SER A 1 241 ? -9.434 -14.303 -7.731 0.27 13.86 246 SER A N 1
ATOM 3641 N N B SER A 1 241 ? -9.424 -14.305 -7.737 0.38 13.84 246 SER A N 1
ATOM 3642 N N C SER A 1 241 ? -9.385 -14.332 -7.754 0.34 14.20 246 SER A N 1
ATOM 3643 C CA A SER A 1 241 ? -9.673 -15.741 -7.665 0.27 14.24 246 SER A CA 1
ATOM 3644 C CA B SER A 1 241 ? -9.667 -15.739 -7.651 0.38 14.59 246 SER A CA 1
ATOM 3645 C CA C SER A 1 241 ? -9.644 -15.754 -7.555 0.34 15.57 246 SER A CA 1
ATOM 3646 C C A SER A 1 241 ? -8.379 -16.509 -7.858 0.27 13.95 246 SER A C 1
ATOM 3647 C C B SER A 1 241 ? -8.377 -16.513 -7.856 0.38 13.94 246 SER A C 1
ATOM 3648 C C C SER A 1 241 ? -8.443 -16.610 -7.940 0.34 14.19 246 SER A C 1
ATOM 3649 O O A SER A 1 241 ? -8.034 -17.394 -7.063 0.27 14.86 246 SER A O 1
ATOM 3650 O O B SER A 1 241 ? -8.027 -17.398 -7.063 0.38 14.97 246 SER A O 1
ATOM 3651 O O C SER A 1 241 ? -8.228 -17.670 -7.342 0.34 15.26 246 SER A O 1
ATOM 3673 N N . VAL A 1 242 ? -7.637 -16.164 -8.908 1.00 13.04 247 VAL A N 1
ATOM 3674 C CA . VAL A 1 242 ? -6.394 -16.864 -9.217 1.00 12.51 247 VAL A CA 1
ATOM 3675 C C . VAL A 1 242 ? -5.369 -16.633 -8.116 1.00 12.76 247 VAL A C 1
ATOM 3676 O O . VAL A 1 242 ? -4.715 -17.568 -7.659 1.00 14.74 247 VAL A O 1
ATOM 3691 N N . LEU A 1 243 ? -5.190 -15.387 -7.686 1.00 12.51 248 LEU A N 1
ATOM 3692 C CA . LEU A 1 243 ? -4.137 -15.114 -6.716 1.00 13.74 248 LEU A CA 1
ATOM 3693 C C . LEU A 1 243 ? -4.406 -15.752 -5.362 1.00 13.15 248 LEU A C 1
ATOM 3694 O O . LEU A 1 243 ? -3.469 -16.174 -4.692 1.00 14.24 248 LEU A O 1
ATOM 3710 N N . LYS A 1 244 ? -5.663 -15.824 -4.933 1.00 14.07 249 LYS A N 1
ATOM 3711 C CA . LYS A 1 244 ? -5.969 -16.503 -3.678 1.00 15.80 249 LYS A CA 1
ATOM 3712 C C . LYS A 1 244 ? -5.559 -17.971 -3.756 1.00 15.13 249 LYS A C 1
ATOM 3713 O O . LYS A 1 244 ? -4.953 -18.511 -2.825 1.00 16.49 249 LYS A O 1
ATOM 3732 N N . GLU A 1 245 ? -5.851 -18.617 -4.890 1.00 14.40 250 GLU A N 1
ATOM 3733 C CA . GLU A 1 245 ? -5.498 -20.020 -5.075 1.00 15.31 250 GLU A CA 1
ATOM 3734 C C . GLU A 1 245 ? -3.991 -20.206 -5.163 1.00 15.29 250 GLU A C 1
ATOM 3735 O O . GLU A 1 245 ? -3.435 -21.155 -4.595 1.00 16.27 250 GLU A O 1
ATOM 3747 N N . VAL A 1 246 ? -3.311 -19.308 -5.878 1.00 13.93 251 VAL A N 1
ATOM 3748 C CA . VAL A 1 246 ? -1.865 -19.386 -6.020 1.00 14.42 251 VAL A CA 1
ATOM 3749 C C . VAL A 1 246 ? -1.181 -19.207 -4.672 1.00 14.46 251 VAL A C 1
ATOM 3750 O O . VAL A 1 246 ? -0.244 -19.928 -4.339 1.00 14.48 251 VAL A O 1
ATOM 3763 N N . TYR A 1 247 ? -1.614 -18.222 -3.890 1.00 14.87 252 TYR A N 1
ATOM 3764 C CA . TYR A 1 247 ? -0.975 -17.973 -2.605 1.00 15.48 252 TYR A CA 1
ATOM 3765 C C . TYR A 1 247 ? -1.087 -19.198 -1.702 1.00 16.20 252 TYR A C 1
ATOM 3766 O O . TYR A 1 247 ? -0.104 -19.613 -1.078 1.00 16.98 252 TYR A O 1
ATOM 3784 N N . GLN A 1 248 ? -2.277 -19.795 -1.634 1.00 16.52 253 GLN A N 1
ATOM 3785 C CA . GLN A 1 248 ? -2.491 -20.948 -0.767 1.00 19.17 253 GLN A CA 1
ATOM 3786 C C . GLN A 1 248 ? -1.695 -22.155 -1.238 1.00 19.73 253 GLN A C 1
ATOM 3787 O O . GLN A 1 248 ? -1.191 -22.927 -0.420 1.00 22.03 253 GLN A O 1
ATOM 3801 N N . ALA A 1 249 ? -1.572 -22.332 -2.550 1.00 17.53 254 ALA A N 1
ATOM 3802 C CA . ALA A 1 249 ? -0.901 -23.508 -3.092 1.00 18.25 254 ALA A CA 1
ATOM 3803 C C . ALA A 1 249 ? 0.612 -23.383 -3.050 1.00 17.34 254 ALA A C 1
ATOM 3804 O O . ALA A 1 249 ? 1.303 -24.379 -2.833 1.00 19.88 254 ALA A O 1
ATOM 3811 N N . PHE A 1 250 ? 1.141 -22.177 -3.254 1.00 16.70 255 PHE A N 1
ATOM 3812 C CA . PHE A 1 250 ? 2.554 -21.974 -3.497 1.00 15.86 255 PHE A CA 1
ATOM 3813 C C . PHE A 1 250 ? 3.294 -21.354 -2.321 1.00 16.60 255 PHE A C 1
ATOM 3814 O O . PHE A 1 250 ? 4.490 -21.595 -2.177 1.00 18.19 255 PHE A O 1
ATOM 3831 N N . ASN A 1 251 ? 2.618 -20.611 -1.445 1.00 17.87 256 ASN A N 1
ATOM 3832 C CA . ASN A 1 251 ? 3.245 -20.011 -0.271 1.00 18.04 256 ASN A CA 1
ATOM 3833 C C . ASN A 1 251 ? 4.509 -19.228 -0.634 1.00 16.35 256 ASN A C 1
ATOM 3834 O O . ASN A 1 251 ? 5.603 -19.531 -0.145 1.00 17.22 256 ASN A O 1
ATOM 3845 N N . PRO A 1 252 ? 4.390 -18.204 -1.450 1.00 14.88 257 PRO A N 1
ATOM 3846 C CA . PRO A 1 252 ? 5.581 -17.474 -1.888 1.00 15.61 257 PRO A CA 1
ATOM 3847 C C . PRO A 1 252 ? 6.269 -16.760 -0.738 1.00 15.68 257 PRO A C 1
ATOM 3848 O O . PRO A 1 252 ? 5.646 -16.356 0.238 1.00 16.79 257 PRO A O 1
ATOM 3859 N N . LYS A 1 253 ? 7.576 -16.565 -0.892 1.00 14.93 258 LYS A N 1
ATOM 3860 C CA . LYS A 1 253 ? 8.369 -15.794 0.039 1.00 15.67 258 LYS A CA 1
ATOM 3861 C C . LYS A 1 253 ? 8.689 -14.399 -0.475 1.00 16.38 258 LYS A C 1
ATOM 3862 O O . LYS A 1 253 ? 9.081 -13.544 0.312 1.00 17.17 258 LYS A O 1
ATOM 3881 N N . ALA A 1 254 ? 8.539 -14.150 -1.773 1.00 14.14 259 ALA A N 1
ATOM 3882 C CA . ALA A 1 254 ? 8.733 -12.827 -2.341 1.00 13.94 259 ALA A CA 1
ATOM 3883 C C . ALA A 1 254 ? 7.935 -12.790 -3.631 1.00 12.98 259 ALA A C 1
ATOM 3884 O O . ALA A 1 254 ? 7.577 -13.833 -4.182 1.00 13.79 259 ALA A O 1
ATOM 3891 N N . VAL A 1 255 ? 7.636 -11.572 -4.093 1.00 11.89 260 VAL A N 1
ATOM 3892 C CA . VAL A 1 255 ? 6.799 -11.361 -5.264 1.00 11.46 260 VAL A CA 1
ATOM 3893 C C . VAL A 1 255 ? 7.488 -10.376 -6.198 1.00 11.14 260 VAL A C 1
ATOM 3894 O O . VAL A 1 255 ? 8.065 -9.379 -5.753 1.00 12.48 260 VAL A O 1
ATOM 3907 N N . VAL A 1 256 ? 7.428 -10.662 -7.489 1.00 10.77 261 VAL A N 1
ATOM 3908 C CA . VAL A 1 256 ? 7.804 -9.723 -8.530 1.00 10.31 261 VAL A CA 1
ATOM 3909 C C . VAL A 1 256 ? 6.547 -9.470 -9.351 1.00 9.96 261 VAL A C 1
ATOM 3910 O O . VAL A 1 256 ? 5.912 -10.419 -9.818 1.00 10.57 261 VAL A O 1
ATOM 3923 N N . LEU A 1 257 ? 6.161 -8.200 -9.493 1.00 9.71 262 LEU A N 1
ATOM 3924 C CA . LEU A 1 257 ? 4.866 -7.824 -10.056 1.00 10.05 262 LEU A CA 1
ATOM 3925 C C . LEU A 1 257 ? 5.093 -6.854 -11.207 1.00 10.40 262 LEU A C 1
ATOM 3926 O O . LEU A 1 257 ? 5.598 -5.751 -10.991 1.00 11.97 262 LEU A O 1
ATOM 3942 N N . GLN A 1 258 ? 4.723 -7.282 -12.402 1.00 9.58 263 GLN A N 1
ATOM 3943 C CA . GLN A 1 258 ? 4.843 -6.523 -13.639 1.00 9.35 263 GLN A CA 1
ATOM 3944 C C . GLN A 1 258 ? 3.483 -5.891 -13.935 1.00 8.89 263 GLN A C 1
ATOM 3945 O O . GLN A 1 258 ? 2.466 -6.589 -13.999 1.00 9.39 263 GLN A O 1
ATOM 3959 N N . LEU A 1 259 ? 3.480 -4.572 -14.090 1.00 8.68 264 LEU A N 1
ATOM 3960 C CA . LEU A 1 259 ? 2.268 -3.779 -14.145 1.00 8.52 264 LEU A CA 1
ATOM 3961 C C . LEU A 1 259 ? 2.184 -2.959 -15.428 1.00 8.23 264 LEU A C 1
ATOM 3962 O O . LEU A 1 259 ? 1.718 -1.816 -15.431 1.00 9.51 264 LEU A O 1
ATOM 3978 N N . GLY A 1 260 ? 2.529 -3.563 -16.557 1.00 9.16 265 GLY A N 1
ATOM 3979 C CA . GLY A 1 260 ? 2.425 -2.874 -17.823 1.00 9.28 265 GLY A CA 1
ATOM 3980 C C . GLY A 1 260 ? 1.060 -2.259 -18.005 1.00 8.96 265 GLY A C 1
ATOM 3981 O O . GLY A 1 260 ? 0.050 -2.941 -17.827 1.00 10.71 265 GLY A O 1
ATOM 3985 N N . ALA A 1 261 ? 1.010 -0.987 -18.402 1.00 9.70 266 ALA A N 1
ATOM 3986 C CA . ALA A 1 261 ? -0.210 -0.209 -18.448 1.00 9.28 266 ALA A CA 1
ATOM 3987 C C . ALA A 1 261 ? -0.881 -0.217 -19.818 1.00 8.68 266 ALA A C 1
ATOM 3988 O O . ALA A 1 261 ? -1.732 0.635 -20.085 1.00 9.15 266 ALA A O 1
ATOM 3995 N N . ASP A 1 262 ? -0.537 -1.168 -20.673 1.00 9.12 267 ASP A N 1
ATOM 3996 C CA . ASP A 1 262 ? -1.152 -1.306 -21.983 1.00 9.16 267 ASP A CA 1
ATOM 3997 C C . ASP A 1 262 ? -2.511 -1.996 -21.948 1.00 9.59 267 ASP A C 1
ATOM 3998 O O . ASP A 1 262 ? -3.120 -2.167 -23.010 1.00 10.73 267 ASP A O 1
ATOM 4007 N N . THR A 1 263 ? -3.010 -2.303 -20.758 1.00 9.74 268 THR A N 1
ATOM 4008 C CA . THR A 1 263 ? -4.379 -2.751 -20.543 1.00 9.57 268 THR A CA 1
ATOM 4009 C C . THR A 1 263 ? -5.353 -1.584 -20.383 1.00 10.19 268 THR A C 1
ATOM 4010 O O . THR A 1 263 ? -6.572 -1.794 -20.409 1.00 11.10 268 THR A O 1
ATOM 4021 N N . ILE A 1 264 ? -4.846 -0.379 -20.172 1.00 9.74 269 ILE A N 1
ATOM 4022 C CA . ILE A 1 264 ? -5.656 0.757 -19.759 1.00 10.68 269 ILE A CA 1
ATOM 4023 C C . ILE A 1 264 ? -6.368 1.340 -20.973 1.00 11.22 269 ILE A C 1
ATOM 4024 O O . ILE A 1 264 ? -5.768 1.530 -22.045 1.00 11.60 269 ILE A O 1
ATOM 4040 N N . ALA A 1 265 ? -7.651 1.658 -20.803 1.00 11.44 270 ALA A N 1
ATOM 4041 C CA . ALA A 1 265 ? -8.429 2.295 -21.854 1.00 12.05 270 ALA A CA 1
ATOM 4042 C C . ALA A 1 265 ? -7.658 3.470 -22.440 1.00 12.31 270 ALA A C 1
ATOM 4043 O O . ALA A 1 265 ? -7.116 4.303 -21.702 1.00 13.39 270 ALA A O 1
ATOM 4050 N N . GLY A 1 266 ? -7.648 3.563 -23.774 1.00 12.89 271 GLY A N 1
ATOM 4051 C CA . GLY A 1 266 ? -6.959 4.622 -24.485 1.00 13.31 271 GLY A CA 1
ATOM 4052 C C . GLY A 1 266 ? -5.583 4.236 -24.997 1.00 13.65 271 GLY A C 1
ATOM 4053 O O . GLY A 1 266 ? -4.939 5.042 -25.678 1.00 14.94 271 GLY A O 1
ATOM 4057 N N . ASP A 1 267 ? -5.110 3.037 -24.694 1.00 12.45 272 ASP A N 1
ATOM 4058 C CA . ASP A 1 267 ? -3.813 2.599 -25.186 1.00 11.64 272 ASP A CA 1
ATOM 4059 C C . ASP A 1 267 ? -3.911 2.287 -26.676 1.00 12.38 272 ASP A C 1
ATOM 4060 O O . ASP A 1 267 ? -4.924 1.740 -27.121 1.00 13.22 272 ASP A O 1
ATOM 4069 N N . PRO A 1 268 ? -2.874 2.596 -27.472 1.00 12.10 273 PRO A N 1
ATOM 4070 C CA . PRO A 1 268 ? -2.907 2.192 -28.888 1.00 14.65 273 PRO A CA 1
ATOM 4071 C C . PRO A 1 268 ? -3.026 0.690 -29.114 1.00 13.64 273 PRO A C 1
ATOM 4072 O O . PRO A 1 268 ? -3.383 0.286 -30.220 1.00 15.47 273 PRO A O 1
ATOM 4083 N N . MET A 1 269 ? -2.722 -0.154 -28.117 1.00 12.19 274 MET A N 1
ATOM 4084 C CA . MET A 1 269 ? -3.001 -1.576 -28.256 1.00 13.40 274 MET A CA 1
ATOM 4085 C C . MET A 1 269 ? -4.497 -1.863 -28.384 1.00 12.88 274 MET A C 1
ATOM 4086 O O . MET A 1 269 ? -4.863 -2.924 -28.888 1.00 14.50 274 MET A O 1
ATOM 4100 N N A CYS A 1 270 ? -5.343 -0.960 -27.880 0.71 14.16 275 CYS A N 1
ATOM 4101 N N B CYS A 1 270 ? -5.372 -0.958 -27.946 0.29 13.67 275 CYS A N 1
ATOM 4102 C CA A CYS A 1 270 ? -6.783 -0.937 -28.120 0.71 15.73 275 CYS A CA 1
ATOM 4103 C CA B CYS A 1 270 ? -6.798 -1.009 -28.286 0.29 14.91 275 CYS A CA 1
ATOM 4104 C C A CYS A 1 270 ? -7.416 -2.310 -27.933 0.71 13.62 275 CYS A C 1
ATOM 4105 C C B CYS A 1 270 ? -7.429 -2.365 -27.963 0.29 13.94 275 CYS A C 1
ATOM 4106 O O A CYS A 1 270 ? -8.181 -2.792 -28.770 0.71 17.10 275 CYS A O 1
ATOM 4107 O O B CYS A 1 270 ? -8.186 -2.918 -28.762 0.29 16.11 275 CYS A O 1
ATOM 4122 N N . SER A 1 271 ? -7.146 -2.909 -26.775 1.00 11.89 276 SER A N 1
ATOM 4123 C CA . SER A 1 271 ? -7.616 -4.253 -26.462 1.00 10.80 276 SER A CA 1
ATOM 4124 C C . SER A 1 271 ? -8.478 -4.293 -25.211 1.00 11.70 276 SER A C 1
ATOM 4125 O O . SER A 1 271 ? -9.696 -4.497 -25.318 1.00 12.32 276 SER A O 1
ATOM 4134 N N . PHE A 1 272 ? -7.895 -4.152 -24.031 1.00 11.67 277 PHE A N 1
ATOM 4135 C CA . PHE A 1 272 ? -8.655 -4.185 -22.795 1.00 12.33 277 PHE A CA 1
ATOM 4136 C C . PHE A 1 272 ? -9.272 -2.822 -22.537 1.00 11.59 277 PHE A C 1
ATOM 4137 O O . PHE A 1 272 ? -8.941 -1.830 -23.184 1.00 12.34 277 PHE A O 1
ATOM 4154 N N . ASN A 1 273 ? -10.136 -2.760 -21.539 1.00 12.09 278 ASN A N 1
ATOM 4155 C CA . ASN A 1 273 ? -10.864 -1.538 -21.214 1.00 12.29 278 ASN A CA 1
ATOM 4156 C C . ASN A 1 273 ? -10.771 -1.256 -19.719 1.00 12.49 278 ASN A C 1
ATOM 4157 O O . ASN A 1 273 ? -11.775 -0.979 -19.043 1.00 14.46 278 ASN A O 1
ATOM 4168 N N A MET A 1 274 ? -9.539 -1.327 -19.187 0.84 11.98 279 MET A N 1
ATOM 4169 N N B MET A 1 274 ? -9.541 -1.229 -19.226 0.16 13.03 279 MET A N 1
ATOM 4170 C CA A MET A 1 274 ? -9.253 -1.211 -17.766 0.84 11.35 279 MET A CA 1
ATOM 4171 C CA B MET A 1 274 ? -9.229 -1.174 -17.812 0.16 13.14 279 MET A CA 1
ATOM 4172 C C A MET A 1 274 ? -8.967 0.231 -17.370 0.84 11.62 279 MET A C 1
ATOM 4173 C C B MET A 1 274 ? -8.972 0.260 -17.383 0.16 12.43 279 MET A C 1
ATOM 4174 O O A MET A 1 274 ? -8.639 1.092 -18.191 0.84 11.53 279 MET A O 1
ATOM 4175 O O B MET A 1 274 ? -8.667 1.138 -18.194 0.16 12.39 279 MET A O 1
ATOM 4202 N N . THR A 1 275 ? -9.098 0.489 -16.084 1.00 11.55 280 THR A N 1
ATOM 4203 C CA . THR A 1 275 ? -8.596 1.747 -15.530 1.00 12.26 280 THR A CA 1
ATOM 4204 C C . THR A 1 275 ? -7.584 1.405 -14.449 1.00 11.30 280 THR A C 1
ATOM 4205 O O . THR A 1 275 ? -7.512 0.254 -13.992 1.00 12.62 280 THR A O 1
ATOM 4217 N N . PRO A 1 276 ? -6.794 2.380 -14.0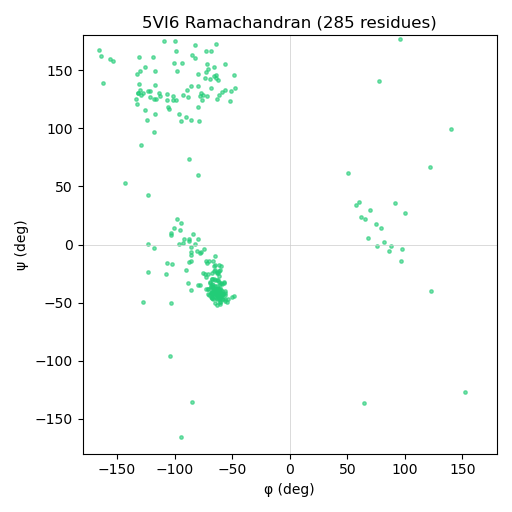10 1.00 11.25 281 PRO A N 1
ATOM 4218 C CA . PRO A 1 276 ? -5.837 2.093 -12.938 1.00 11.16 281 PRO A CA 1
ATOM 4219 C C . PRO A 1 276 ? -6.492 1.629 -11.659 1.00 12.08 281 PRO A C 1
ATOM 4220 O O . PRO A 1 276 ? -5.825 1.003 -10.839 1.00 12.52 281 PRO A O 1
ATOM 4231 N N . VAL A 1 277 ? -7.778 1.942 -11.445 1.00 12.28 282 VAL A N 1
ATOM 4232 C CA . VAL A 1 277 ? -8.431 1.492 -10.219 1.00 13.00 282 VAL A CA 1
ATOM 4233 C C . VAL A 1 277 ? -8.476 -0.029 -10.161 1.00 12.46 282 VAL A C 1
ATOM 4234 O O . VAL A 1 277 ? -8.238 -0.627 -9.108 1.00 12.97 282 VAL A O 1
ATOM 4247 N N . GLY A 1 278 ? -8.807 -0.671 -11.273 1.00 12.72 283 GLY A N 1
ATOM 4248 C CA . GLY A 1 278 ? -8.893 -2.120 -11.277 1.00 12.21 283 GLY A CA 1
ATOM 4249 C C . GLY A 1 278 ? -7.536 -2.774 -11.073 1.00 12.00 283 GLY A C 1
ATOM 4250 O O . GLY A 1 278 ? -7.400 -3.729 -10.288 1.00 12.05 283 GLY A O 1
ATOM 4254 N N . ILE A 1 279 ? -6.503 -2.247 -11.735 1.00 11.51 284 ILE A N 1
ATOM 4255 C CA . ILE A 1 279 ? -5.157 -2.756 -11.501 1.00 11.01 284 ILE A CA 1
ATOM 4256 C C . ILE A 1 279 ? -4.757 -2.506 -10.060 1.00 11.40 284 ILE A C 1
ATOM 4257 O O . ILE A 1 279 ? -4.131 -3.360 -9.417 1.00 11.11 284 ILE A O 1
ATOM 4273 N N . GLY A 1 280 ? -5.133 -1.348 -9.525 1.00 11.79 285 GLY A N 1
ATOM 4274 C CA . GLY A 1 280 ? -4.794 -1.020 -8.149 1.00 11.84 285 GLY A CA 1
ATOM 4275 C C . GLY A 1 280 ? -5.373 -2.002 -7.148 1.00 11.82 285 GLY A C 1
ATOM 4276 O O . GLY A 1 280 ? -4.741 -2.302 -6.131 1.00 12.50 285 GLY A O 1
ATOM 4280 N N . LYS A 1 281 ? -6.596 -2.494 -7.402 1.00 11.64 286 LYS A N 1
ATOM 4281 C CA . LYS A 1 281 ? -7.169 -3.500 -6.509 1.00 12.14 286 LYS A CA 1
ATOM 4282 C C . LYS A 1 281 ? -6.355 -4.788 -6.554 1.00 11.44 286 LYS A C 1
ATOM 4283 O O . LYS A 1 281 ? -6.192 -5.447 -5.522 1.00 12.27 286 LYS A O 1
ATOM 4302 N N . CYS A 1 282 ? -5.866 -5.178 -7.744 1.00 11.11 287 CYS A N 1
ATOM 4303 C CA . CYS A 1 282 ? -5.002 -6.348 -7.840 1.00 11.10 287 CYS A CA 1
ATOM 4304 C C . CYS A 1 282 ? -3.721 -6.139 -7.047 1.00 11.61 287 CYS A C 1
ATOM 4305 O O . CYS A 1 282 ? -3.272 -7.036 -6.320 1.00 11.71 287 CYS A O 1
ATOM 4313 N N . LEU A 1 283 ? -3.136 -4.952 -7.174 1.00 11.71 288 LEU A N 1
ATOM 4314 C CA . LEU A 1 283 ? -1.923 -4.601 -6.455 1.00 11.35 288 LEU A CA 1
ATOM 4315 C C . LEU A 1 283 ? -2.150 -4.633 -4.951 1.00 11.76 288 LEU A C 1
ATOM 4316 O O . LEU A 1 283 ? -1.358 -5.214 -4.211 1.00 11.87 288 LEU A O 1
ATOM 4332 N N . LYS A 1 284 ? -3.243 -4.037 -4.482 1.00 11.76 289 LYS A N 1
ATOM 4333 C CA . LYS A 1 284 ? -3.503 -4.023 -3.053 1.00 13.25 289 LYS A CA 1
ATOM 4334 C C . LYS A 1 284 ? -3.684 -5.440 -2.526 1.00 12.70 289 LYS A C 1
ATOM 4335 O O . LYS A 1 284 ? -3.264 -5.745 -1.404 1.00 13.91 289 LYS A O 1
ATOM 4354 N N . TYR A 1 285 ? -4.323 -6.316 -3.311 1.00 12.42 290 TYR A N 1
ATOM 4355 C CA . TYR A 1 285 ? -4.530 -7.696 -2.872 1.00 12.75 290 TYR A CA 1
ATOM 4356 C C . TYR A 1 285 ? -3.191 -8.389 -2.645 1.00 13.58 290 TYR A C 1
ATOM 4357 O O . TYR A 1 285 ? -3.035 -9.161 -1.696 1.00 14.86 290 TYR A O 1
ATOM 4375 N N . ILE A 1 286 ? -2.207 -8.111 -3.504 1.00 12.47 291 ILE A N 1
ATOM 4376 C CA . ILE A 1 286 ? -0.867 -8.669 -3.335 1.00 12.59 291 ILE A CA 1
ATOM 4377 C C . ILE A 1 286 ? -0.150 -8.036 -2.142 1.00 12.54 291 ILE A C 1
ATOM 4378 O O . ILE A 1 286 ? 0.530 -8.727 -1.377 1.00 12.66 291 ILE A O 1
ATOM 4394 N N . LEU A 1 287 ? -0.256 -6.713 -1.988 1.00 12.15 292 LEU A N 1
ATOM 4395 C CA . LEU A 1 287 ? 0.418 -6.043 -0.890 1.00 12.93 292 LEU A CA 1
ATOM 4396 C C . LEU A 1 287 ? -0.065 -6.535 0.474 1.00 14.19 292 LEU A C 1
ATOM 4397 O O . LEU A 1 287 ? 0.692 -6.486 1.446 1.00 14.51 292 LEU A O 1
ATOM 4413 N N . GLN A 1 288 ? -1.307 -7.027 0.576 1.00 13.32 293 GLN A N 1
ATOM 4414 C CA . GLN A 1 288 ? -1.804 -7.494 1.872 1.00 14.44 293 GLN A CA 1
ATOM 4415 C C . GLN A 1 288 ? -0.966 -8.641 2.410 1.00 14.19 293 GLN A C 1
ATOM 4416 O O . GLN A 1 288 ? -0.957 -8.868 3.625 1.00 16.93 293 GLN A O 1
ATOM 4430 N N . TRP A 1 289 ? -0.253 -9.370 1.538 1.00 14.63 294 TRP A N 1
ATOM 4431 C CA . TRP A 1 289 ? 0.549 -10.502 1.979 1.00 14.61 294 TRP A CA 1
ATOM 4432 C C . TRP A 1 289 ? 1.792 -10.077 2.747 1.00 15.17 294 TRP A C 1
ATOM 4433 O O . TRP A 1 289 ? 2.395 -10.918 3.438 1.00 17.42 294 TRP A O 1
ATOM 4454 N N . GLN A 1 290 ? 2.184 -8.810 2.649 1.00 15.66 295 GLN A N 1
ATOM 4455 C CA . GLN A 1 290 ? 3.307 -8.260 3.420 1.00 16.75 295 GLN A CA 1
ATOM 4456 C C . GLN A 1 290 ? 4.622 -8.978 3.127 1.00 17.37 295 GLN A C 1
ATOM 4457 O O . GLN A 1 290 ? 5.464 -9.151 4.010 1.00 19.82 295 GLN A O 1
ATOM 4471 N N . LEU A 1 291 ? 4.818 -9.363 1.875 1.00 15.49 296 LEU A N 1
ATOM 4472 C CA . LEU A 1 291 ? 6.049 -9.989 1.419 1.00 15.99 296 LEU A CA 1
ATOM 4473 C C . LEU A 1 291 ? 6.918 -8.964 0.706 1.00 14.93 296 LEU A C 1
ATOM 4474 O O . LEU A 1 291 ? 6.430 -7.969 0.168 1.00 15.45 296 LEU A O 1
ATOM 4490 N N . ALA A 1 292 ? 8.217 -9.236 0.681 1.00 14.93 297 ALA A N 1
ATOM 4491 C CA . ALA A 1 292 ? 9.114 -8.483 -0.197 1.00 14.45 297 ALA A CA 1
ATOM 4492 C C . ALA A 1 292 ? 8.561 -8.491 -1.620 1.00 11.56 297 ALA A C 1
ATOM 4493 O O . ALA A 1 292 ? 8.312 -9.562 -2.188 1.00 13.43 297 ALA A O 1
ATOM 4500 N N . THR A 1 293 ? 8.344 -7.301 -2.177 1.00 12.58 298 THR A N 1
ATOM 4501 C CA . THR A 1 293 ? 7.662 -7.154 -3.454 1.00 12.62 298 THR A CA 1
ATOM 4502 C C . THR A 1 293 ? 8.443 -6.187 -4.334 1.00 12.06 298 THR A C 1
ATOM 4503 O O . THR A 1 293 ? 8.703 -5.044 -3.942 1.00 12.51 298 THR A O 1
ATOM 4514 N N . LEU A 1 294 ? 8.782 -6.649 -5.540 1.00 11.19 299 LEU A N 1
ATOM 4515 C CA . LEU A 1 294 ? 9.523 -5.879 -6.522 1.00 11.33 299 LEU A CA 1
ATOM 4516 C C . LEU A 1 294 ? 8.521 -5.467 -7.586 1.00 10.50 299 LEU A C 1
ATOM 4517 O O . LEU A 1 294 ? 7.923 -6.321 -8.241 1.00 11.74 299 LEU A O 1
ATOM 4533 N N . ILE A 1 295 ? 8.338 -4.161 -7.745 1.00 10.79 300 ILE A N 1
ATOM 4534 C CA . ILE A 1 295 ? 7.330 -3.576 -8.619 1.00 10.76 300 ILE A CA 1
ATOM 4535 C C . ILE A 1 295 ? 8.002 -3.119 -9.905 1.00 10.40 300 ILE A C 1
ATOM 4536 O O . ILE A 1 295 ? 8.947 -2.321 -9.870 1.00 11.31 300 ILE A O 1
ATOM 4552 N N . LEU A 1 296 ? 7.459 -3.561 -11.035 1.00 9.73 301 LEU A N 1
ATOM 4553 C CA . LEU A 1 296 ? 7.954 -3.218 -12.357 1.00 9.56 301 LEU A CA 1
ATOM 4554 C C . LEU A 1 296 ? 6.844 -2.645 -13.221 1.00 9.51 301 LEU A C 1
ATOM 4555 O O . LEU A 1 296 ? 5.674 -2.957 -13.036 1.00 9.66 301 LEU A O 1
ATOM 4571 N N . GLY A 1 297 ? 7.240 -1.802 -14.185 1.00 9.64 302 GLY A N 1
ATOM 4572 C CA . GLY A 1 297 ? 6.357 -1.360 -15.242 1.00 10.51 302 GLY A CA 1
ATOM 4573 C C . GLY A 1 297 ? 6.335 -2.352 -16.390 1.00 9.05 302 GLY A C 1
ATOM 4574 O O . GLY A 1 297 ? 6.237 -3.572 -16.175 1.00 10.79 302 GLY A O 1
ATOM 4578 N N . GLY A 1 298 ? 6.405 -1.841 -17.619 1.00 9.43 303 GLY A N 1
ATOM 4579 C CA . GLY A 1 298 ? 6.436 -2.665 -18.809 1.00 9.88 303 GLY A CA 1
ATOM 4580 C C . GLY A 1 298 ? 5.844 -1.922 -19.974 1.00 9.47 303 GLY A C 1
ATOM 4581 O O . GLY A 1 298 ? 6.251 -0.799 -20.263 1.00 9.60 303 GLY A O 1
ATOM 4585 N N . GLY A 1 299 ? 4.878 -2.526 -20.653 1.00 9.62 304 GLY A N 1
ATOM 4586 C CA . GLY A 1 299 ? 4.171 -1.823 -21.699 1.00 9.31 304 GLY A CA 1
ATOM 4587 C C . GLY A 1 299 ? 3.383 -0.641 -21.163 1.00 9.46 304 GLY A C 1
ATOM 4588 O O . GLY A 1 299 ? 3.247 -0.428 -19.960 1.00 9.28 304 GLY A O 1
ATOM 4592 N N . GLY A 1 300 ? 2.829 0.134 -22.095 1.00 9.67 305 GLY A N 1
ATOM 4593 C CA . GLY A 1 300 ? 2.067 1.329 -21.772 1.00 9.38 305 GLY A CA 1
ATOM 4594 C C . GLY A 1 300 ? 2.426 2.384 -22.785 1.00 9.92 305 GLY A C 1
ATOM 4595 O O . GLY A 1 300 ? 3.500 2.979 -22.697 1.00 11.33 305 GLY A O 1
ATOM 4599 N N . TYR A 1 301 ? 1.566 2.555 -23.790 1.00 10.87 306 TYR A N 1
ATOM 4600 C CA . TYR A 1 301 ? 1.926 3.261 -25.006 1.00 11.60 306 TYR A CA 1
ATOM 4601 C C . TYR A 1 301 ? 1.075 4.512 -25.224 1.00 11.89 306 TYR A C 1
ATOM 4602 O O . TYR A 1 301 ? 1.315 5.244 -26.180 1.00 14.74 306 TYR A O 1
ATOM 4620 N N . ASN A 1 302 ? 0.100 4.771 -24.356 1.00 11.64 307 ASN A N 1
ATOM 4621 C CA . ASN A 1 302 ? -0.478 6.098 -24.170 1.00 11.56 307 ASN A CA 1
ATOM 4622 C C . ASN A 1 302 ? 0.298 6.694 -23.009 1.00 11.52 307 ASN A C 1
ATOM 4623 O O . ASN A 1 302 ? 0.173 6.229 -21.866 1.00 11.82 307 ASN A O 1
ATOM 4634 N N . LEU A 1 303 ? 1.183 7.642 -23.312 1.00 11.88 308 LEU A N 1
ATOM 4635 C CA . LEU A 1 303 ? 2.199 8.004 -22.340 1.00 12.37 308 LEU A CA 1
ATOM 4636 C C . LEU A 1 303 ? 1.570 8.685 -21.144 1.00 11.38 308 LEU A C 1
ATOM 4637 O O . LEU A 1 303 ? 1.917 8.375 -20.002 1.00 11.68 308 LEU A O 1
ATOM 4653 N N . ALA A 1 304 ? 0.660 9.630 -21.380 1.00 12.08 309 ALA A N 1
ATOM 4654 C CA . ALA A 1 304 ? 0.039 10.299 -20.251 1.00 12.19 309 ALA A CA 1
ATOM 4655 C C . ALA A 1 304 ? -0.783 9.327 -19.414 1.00 11.51 309 ALA A C 1
ATOM 4656 O O . ALA A 1 304 ? -0.779 9.404 -18.179 1.00 12.12 309 ALA A O 1
ATOM 4663 N N . ASN A 1 305 ? -1.495 8.389 -20.051 1.00 11.96 310 ASN A N 1
ATOM 4664 C CA . ASN A 1 305 ? -2.270 7.438 -19.262 1.00 11.13 310 ASN A CA 1
ATOM 4665 C C . ASN A 1 305 ? -1.378 6.477 -18.496 1.00 10.93 310 ASN A C 1
ATOM 4666 O O . ASN A 1 305 ? -1.750 6.024 -17.406 1.00 10.97 310 ASN A O 1
ATOM 4677 N N . THR A 1 306 ? -0.226 6.128 -19.052 1.00 10.69 311 THR A N 1
ATOM 4678 C CA . THR A 1 306 ? 0.699 5.263 -18.330 1.00 9.92 311 THR A CA 1
ATOM 4679 C C . THR A 1 306 ? 1.261 5.979 -17.106 1.00 10.32 311 THR A C 1
ATOM 4680 O O . THR A 1 306 ? 1.338 5.399 -16.015 1.00 10.23 311 THR A O 1
ATOM 4691 N N . ALA A 1 307 ? 1.607 7.255 -17.252 1.00 10.47 312 ALA A N 1
ATOM 4692 C CA . ALA A 1 307 ? 2.003 8.051 -16.102 1.00 11.81 312 ALA A CA 1
ATOM 4693 C C . ALA A 1 307 ? 0.868 8.160 -15.091 1.00 11.04 312 ALA A C 1
ATOM 4694 O O . ALA A 1 307 ? 1.103 8.025 -13.885 1.00 11.52 312 ALA A O 1
ATOM 4701 N N . ARG A 1 308 ? -0.373 8.395 -15.549 1.00 11.11 313 ARG A N 1
ATOM 4702 C CA . ARG A 1 308 ? -1.510 8.405 -14.621 1.00 12.12 313 ARG A CA 1
ATOM 4703 C C . ARG A 1 308 ? -1.578 7.096 -13.857 1.00 11.32 313 ARG A C 1
ATOM 4704 O O . ARG A 1 308 ? -1.776 7.083 -12.635 1.00 11.60 313 ARG A O 1
ATOM 4725 N N . CYS A 1 309 ? -1.447 5.983 -14.580 1.00 10.73 314 CYS A N 1
ATOM 4726 C CA . CYS A 1 309 ? -1.630 4.685 -13.959 1.00 10.39 314 CYS A CA 1
ATOM 4727 C C . CYS A 1 309 ? -0.553 4.432 -12.921 1.00 10.04 314 CYS A C 1
ATOM 4728 O O . CYS A 1 309 ? -0.851 4.104 -11.766 1.00 11.03 314 CYS A O 1
ATOM 4736 N N . TRP A 1 310 ? 0.713 4.626 -13.298 1.00 10.15 315 TRP A N 1
ATOM 4737 C CA . TRP A 1 310 ? 1.787 4.285 -12.379 1.00 10.00 315 TRP A CA 1
ATOM 4738 C C . TRP A 1 310 ? 1.890 5.280 -11.236 1.00 11.62 315 TRP A C 1
ATOM 4739 O O . TRP A 1 310 ? 2.274 4.899 -10.127 1.00 11.94 315 TRP A O 1
ATOM 4760 N N . THR A 1 311 ? 1.478 6.532 -11.448 1.00 11.42 316 THR A N 1
ATOM 4761 C CA . THR A 1 311 ? 1.407 7.470 -10.330 1.00 11.46 316 THR A CA 1
ATOM 4762 C C . THR A 1 311 ? 0.329 7.029 -9.342 1.00 11.52 316 THR A C 1
ATOM 4763 O O . THR A 1 311 ? 0.553 6.983 -8.119 1.00 12.24 316 THR A O 1
ATOM 4774 N N . TYR A 1 312 ? -0.862 6.689 -9.859 1.00 11.88 317 TYR A N 1
ATOM 4775 C CA . TYR A 1 312 ? -1.939 6.194 -9.006 1.00 11.83 317 TYR A CA 1
ATOM 4776 C C . TYR A 1 312 ? -1.494 4.955 -8.246 1.00 12.10 317 TYR A C 1
ATOM 4777 O O . TYR A 1 312 ? -1.753 4.838 -7.042 1.00 12.68 317 TYR A O 1
ATOM 4795 N N . LEU A 1 313 ? -0.788 4.023 -8.917 1.00 11.47 318 LEU A N 1
ATOM 4796 C CA . LEU A 1 313 ? -0.366 2.802 -8.235 1.00 11.78 318 LEU A CA 1
ATOM 4797 C C . LEU A 1 313 ? 0.705 3.083 -7.193 1.00 11.76 318 LEU A C 1
ATOM 4798 O O . LEU A 1 313 ? 0.759 2.397 -6.161 1.00 12.21 318 LEU A O 1
ATOM 4814 N N . THR A 1 314 ? 1.559 4.080 -7.433 1.00 12.34 319 THR A N 1
ATOM 4815 C CA . THR A 1 314 ? 2.492 4.520 -6.395 1.00 12.10 319 THR A CA 1
ATOM 4816 C C . THR A 1 314 ? 1.724 5.020 -5.177 1.00 12.95 319 THR A C 1
ATOM 4817 O O . THR A 1 314 ? 2.081 4.704 -4.041 1.00 14.05 319 THR A O 1
ATOM 4828 N N . GLY A 1 315 ? 0.646 5.787 -5.397 1.00 12.93 320 GLY A N 1
ATOM 4829 C CA . GLY A 1 315 ? -0.226 6.169 -4.291 1.00 13.73 320 GLY A CA 1
ATOM 4830 C C . GLY A 1 315 ? -0.818 4.977 -3.560 1.00 13.86 320 GLY A C 1
ATOM 4831 O O . GLY A 1 315 ? -0.870 4.962 -2.333 1.00 15.12 320 GLY A O 1
ATOM 4835 N N . VAL A 1 316 ? -1.268 3.960 -4.301 1.00 14.04 321 VAL A N 1
ATOM 4836 C CA . VAL A 1 316 ? -1.783 2.736 -3.665 1.00 14.05 321 VAL A CA 1
ATOM 4837 C C . VAL A 1 316 ? -0.722 2.110 -2.764 1.00 14.64 321 VAL A C 1
ATOM 4838 O O . VAL A 1 316 ? -1.002 1.719 -1.626 1.00 15.40 321 VAL A O 1
ATOM 4851 N N . ILE A 1 317 ? 0.511 1.989 -3.267 1.00 14.01 322 ILE A N 1
ATOM 4852 C CA . ILE A 1 317 ? 1.610 1.437 -2.475 1.00 14.65 322 ILE A CA 1
ATOM 4853 C C . ILE A 1 317 ? 1.787 2.229 -1.183 1.00 16.54 322 ILE A C 1
ATOM 4854 O O . ILE A 1 317 ? 2.066 1.657 -0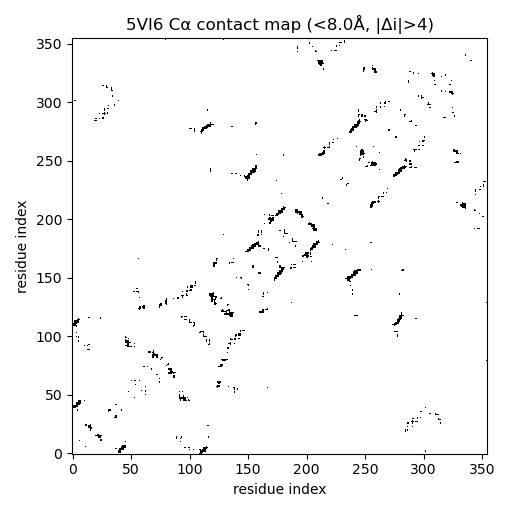.124 1.00 19.51 322 ILE A O 1
ATOM 4870 N N . LEU A 1 318 ? 1.664 3.558 -1.255 1.00 15.35 323 LEU A N 1
ATOM 4871 C CA . LEU A 1 318 ? 1.884 4.452 -0.125 1.00 17.51 323 LEU A CA 1
ATOM 4872 C C . LEU A 1 318 ? 0.652 4.644 0.748 1.00 18.73 323 LEU A C 1
ATOM 4873 O O . LEU A 1 318 ? 0.735 5.360 1.747 1.00 21.14 323 LEU A O 1
ATOM 4889 N N . GLY A 1 319 ? -0.483 4.052 0.395 1.00 17.92 324 GLY A N 1
ATOM 4890 C CA . GLY A 1 319 ? -1.703 4.254 1.158 1.00 20.08 324 GLY A CA 1
ATOM 4891 C C . GLY A 1 319 ? -2.282 5.643 1.037 1.00 21.13 324 GLY A C 1
ATOM 4892 O O . GLY A 1 319 ? -2.925 6.125 1.975 1.00 25.21 324 GLY A O 1
ATOM 4896 N N . LYS A 1 320 ? -2.071 6.303 -0.090 1.00 21.77 325 LYS A N 1
ATOM 4897 C CA . LYS A 1 320 ? -2.429 7.700 -0.253 1.00 22.05 325 LYS A CA 1
ATOM 4898 C C . LYS A 1 320 ? -3.481 7.851 -1.337 1.00 23.75 325 LYS A C 1
ATOM 4899 O O . LYS A 1 320 ? -3.394 7.218 -2.395 1.00 26.28 325 LYS A O 1
ATOM 4918 N N . THR A 1 321 ? -4.473 8.690 -1.057 1.00 22.10 326 THR A N 1
ATOM 4919 C CA . THR A 1 321 ? -5.467 9.097 -2.039 1.00 21.90 326 THR A CA 1
ATOM 4920 C C . THR A 1 321 ? -4.999 10.385 -2.699 1.00 21.50 326 THR A C 1
ATOM 4921 O O . THR A 1 321 ? -4.668 11.353 -2.010 1.00 25.05 326 THR A O 1
ATOM 4932 N N . LEU A 1 322 ? -4.985 10.401 -4.025 1.00 18.22 327 LEU A N 1
ATOM 4933 C CA . LEU A 1 322 ? -4.490 11.536 -4.789 1.00 17.61 327 LEU A CA 1
ATOM 4934 C C . LEU A 1 322 ? -5.647 12.404 -5.277 1.00 18.13 327 LEU A C 1
ATOM 4935 O O . LEU A 1 322 ? -6.744 11.917 -5.548 1.00 19.42 327 LEU A O 1
ATOM 4951 N N A SER A 1 323 ? -5.378 13.702 -5.404 0.57 18.87 328 SER A N 1
ATOM 4952 N N B SER A 1 323 ? -5.381 13.701 -5.413 0.43 18.62 328 SER A N 1
ATOM 4953 C CA A SER A 1 323 ? -6.359 14.614 -5.974 0.57 18.68 328 SER A CA 1
ATOM 4954 C CA B SER A 1 323 ? -6.378 14.609 -5.961 0.43 18.48 328 SER A CA 1
ATOM 4955 C C A SER A 1 323 ? -6.658 14.239 -7.421 0.57 16.88 328 SER A C 1
ATOM 4956 C C B SER A 1 323 ? -6.653 14.282 -7.425 0.43 17.10 328 SER A C 1
ATOM 4957 O O A SER A 1 323 ? -5.768 13.820 -8.170 0.57 16.90 328 SER A O 1
ATOM 4958 O O B SER A 1 323 ? -5.743 13.938 -8.185 0.43 17.03 328 SER A O 1
ATOM 4973 N N . SER A 1 324 ? -7.923 14.405 -7.820 1.00 18.00 329 SER A N 1
ATOM 4974 C CA . SER A 1 324 ? -8.299 14.141 -9.203 1.00 17.93 329 SER A CA 1
ATOM 4975 C C . SER A 1 324 ? -7.633 15.112 -10.161 1.00 17.18 329 SER A C 1
ATOM 4976 O O . SER A 1 324 ? -7.379 14.770 -11.313 1.00 17.74 329 SER A O 1
ATOM 4985 N N . GLU A 1 325 ? -7.398 16.345 -9.734 1.00 19.68 330 GLU A N 1
ATOM 4986 C CA . GLU A 1 325 ? -6.835 17.349 -10.623 1.00 20.98 330 GLU A CA 1
ATOM 4987 C C . GLU A 1 325 ? -5.344 17.101 -10.807 1.00 19.13 330 GLU A C 1
ATOM 4988 O O . GLU A 1 325 ? -4.587 17.025 -9.834 1.00 19.98 330 GLU A O 1
ATOM 5000 N N . ILE A 1 326 ? -4.925 16.970 -12.059 1.00 16.73 331 ILE A N 1
ATOM 5001 C CA . ILE A 1 326 ? -3.503 16.819 -12.361 1.00 16.50 331 ILE A CA 1
ATOM 5002 C C . ILE A 1 326 ? -2.831 18.107 -11.900 1.00 16.81 331 ILE A C 1
ATOM 5003 O O . ILE A 1 326 ? -3.229 19.201 -12.336 1.00 17.32 331 ILE A O 1
ATOM 5019 N N . PRO A 1 327 ? -1.813 18.047 -11.044 1.00 16.18 332 PRO A N 1
ATOM 5020 C CA . PRO A 1 327 ? -1.094 19.275 -10.677 1.00 17.20 332 PRO A CA 1
ATOM 5021 C C . PRO A 1 327 ? -0.306 19.827 -11.849 1.00 16.79 332 PRO A C 1
ATOM 5022 O O . PRO A 1 327 ? 0.242 19.087 -12.673 1.00 16.88 332 PRO A O 1
ATOM 5033 N N A ASP A 1 328 ? -0.253 21.148 -11.931 0.80 16.91 333 ASP A N 1
ATOM 5034 N N B ASP A 1 328 ? -0.218 21.152 -11.894 0.20 17.22 333 ASP A N 1
ATOM 5035 C CA A ASP A 1 328 ? 0.571 21.746 -12.969 0.80 16.96 333 ASP A CA 1
ATOM 5036 C CA B ASP A 1 328 ? 0.627 21.820 -12.874 0.20 17.53 333 ASP A CA 1
ATOM 5037 C C A ASP A 1 328 ? 2.005 21.266 -12.801 0.80 17.08 333 ASP A C 1
ATOM 5038 C C B ASP A 1 328 ? 2.052 21.293 -12.776 0.20 17.09 333 ASP A C 1
ATOM 5039 O O A ASP A 1 328 ? 2.511 21.131 -11.684 0.80 18.24 333 ASP A O 1
ATOM 5040 O O B ASP A 1 328 ? 2.610 21.178 -11.682 0.20 17.96 333 ASP A O 1
ATOM 5057 N N . HIS A 1 329 ? 2.636 20.958 -13.922 1.00 15.54 334 HIS A N 1
ATOM 5058 C CA . HIS A 1 329 ? 4.005 20.459 -13.965 1.00 15.64 334 HIS A CA 1
ATOM 5059 C C . HIS A 1 329 ? 4.415 20.498 -15.425 1.00 14.67 334 HIS A C 1
ATOM 5060 O O . HIS A 1 329 ? 3.622 20.878 -16.291 1.00 14.73 334 HIS A O 1
ATOM 5075 N N . GLU A 1 330 ? 5.660 20.100 -15.710 1.00 15.38 335 GLU A N 1
ATOM 5076 C CA . GLU A 1 330 ? 6.216 20.395 -17.030 1.00 16.46 335 GLU A CA 1
ATOM 5077 C C . GLU A 1 330 ? 5.398 19.792 -18.174 1.00 14.69 335 GLU A C 1
ATOM 5078 O O . GLU A 1 330 ? 5.312 20.406 -19.242 1.00 15.21 335 GLU A O 1
ATOM 5090 N N . PHE A 1 331 ? 4.796 18.611 -17.984 1.00 13.94 336 PHE A N 1
ATOM 5091 C CA . PHE A 1 331 ? 4.062 17.906 -19.038 1.00 13.61 336 PHE A CA 1
ATOM 5092 C C . PHE A 1 331 ? 2.559 18.126 -18.986 1.00 14.44 336 PHE A C 1
ATOM 5093 O O . PHE A 1 331 ? 1.799 17.338 -19.564 1.00 15.04 336 PHE A O 1
ATOM 5110 N N . PHE A 1 332 ? 2.115 19.205 -18.358 1.00 13.82 337 PHE A N 1
ATOM 5111 C CA . PHE A 1 332 ? 0.690 19.418 -18.152 1.00 14.33 337 PHE A CA 1
ATOM 5112 C C . PHE A 1 332 ? -0.141 19.222 -19.418 1.00 14.71 337 PHE A C 1
ATOM 5113 O O . PHE A 1 332 ? -1.226 18.618 -19.360 1.00 14.23 337 PHE A O 1
ATOM 5130 N N . THR A 1 333 ? 0.311 19.766 -20.566 1.00 15.41 338 THR A N 1
ATOM 5131 C CA . THR A 1 333 ? -0.543 19.721 -21.763 1.00 16.02 338 THR A CA 1
ATOM 5132 C C . THR A 1 333 ? -0.828 18.302 -22.238 1.00 15.68 338 THR A C 1
ATOM 5133 O O . THR A 1 333 ? -1.857 18.071 -22.894 1.00 17.28 338 THR A O 1
ATOM 5144 N N . ALA A 1 334 ? 0.018 17.333 -21.902 1.00 15.53 339 ALA A N 1
ATOM 5145 C CA . ALA A 1 334 ? -0.233 15.954 -22.314 1.00 15.34 339 ALA A CA 1
ATOM 5146 C C . ALA A 1 334 ? -1.470 15.385 -21.648 1.00 14.83 339 ALA A C 1
ATOM 5147 O O . ALA A 1 334 ? -1.993 14.375 -22.128 1.00 15.14 339 ALA A O 1
ATOM 5154 N N . TYR A 1 335 ? -1.936 15.993 -20.549 1.00 14.52 340 TYR A N 1
ATOM 5155 C CA . TYR A 1 335 ? -3.072 15.495 -19.776 1.00 14.50 340 TYR A CA 1
ATOM 5156 C C . TYR A 1 335 ? -4.400 16.106 -20.199 1.00 14.53 340 TYR A C 1
ATOM 5157 O O . TYR A 1 335 ? -5.439 15.753 -19.630 1.00 15.78 340 TYR A O 1
ATOM 5175 N N . GLY A 1 336 ? -4.403 16.975 -21.197 1.00 15.75 341 GLY A N 1
ATOM 5176 C CA . GLY A 1 336 ? -5.644 17.533 -21.713 1.00 17.96 341 GLY A CA 1
ATOM 5177 C C . GLY A 1 336 ? -6.414 16.495 -22.502 1.00 18.15 341 GLY A C 1
ATOM 5178 O O . GLY A 1 336 ? -5.855 15.442 -22.852 1.00 19.55 341 GLY A O 1
ATOM 5182 N N . PRO A 1 337 ? -7.696 16.784 -22.786 1.00 19.93 342 PRO A N 1
ATOM 5183 C CA . PRO A 1 337 ? -8.353 18.057 -22.458 1.00 19.52 342 PRO A CA 1
ATOM 5184 C C . PRO A 1 337 ? -8.928 18.121 -21.043 1.00 19.18 342 PRO A C 1
ATOM 5185 O O . PRO A 1 337 ? -9.379 19.166 -20.609 1.00 21.20 342 PRO A O 1
ATOM 5196 N N . ASP A 1 338 ? -8.938 16.995 -20.334 1.00 18.68 343 ASP A N 1
ATOM 5197 C CA . ASP A 1 338 ? -9.602 16.916 -19.038 1.00 18.96 343 ASP A CA 1
ATOM 5198 C C . ASP A 1 338 ? -8.709 17.306 -17.872 1.00 18.15 343 ASP A C 1
ATOM 5199 O O . ASP A 1 338 ? -9.198 17.845 -16.874 1.00 18.69 343 ASP A O 1
ATOM 5208 N N . TYR A 1 339 ? -7.418 17.021 -17.952 1.00 15.98 344 TYR A N 1
ATOM 5209 C CA . TYR A 1 339 ? -6.472 17.356 -16.890 1.00 15.28 344 TYR A CA 1
ATOM 5210 C C . TYR A 1 339 ? -6.867 16.725 -15.558 1.00 15.39 344 TYR A C 1
ATOM 5211 O O . TYR A 1 339 ? -6.608 17.280 -14.494 1.00 17.41 344 TYR A O 1
ATOM 5229 N N . VAL A 1 340 ? -7.461 15.532 -15.592 1.00 15.48 345 VAL A N 1
ATOM 5230 C CA . VAL A 1 340 ? -7.712 14.783 -14.367 1.00 14.63 345 VAL A CA 1
ATOM 5231 C C . VAL A 1 340 ? -6.961 13.453 -14.404 1.00 13.76 345 VAL A C 1
ATOM 5232 O O . VAL A 1 340 ? -6.572 12.943 -15.458 1.00 14.18 345 VAL A O 1
ATOM 5245 N N . LEU A 1 341 ? -6.800 12.874 -13.211 1.00 14.16 346 LEU A N 1
ATOM 5246 C CA . LEU A 1 341 ? -6.049 11.638 -13.041 1.00 13.98 346 LEU A CA 1
ATOM 5247 C C . LEU A 1 341 ? -6.841 10.408 -13.467 1.00 14.78 346 LEU A C 1
ATOM 5248 O O . LEU A 1 341 ? -6.253 9.436 -13.968 1.00 14.36 346 LEU A O 1
ATOM 5264 N N . GLU A 1 342 ? -8.149 10.407 -13.246 1.00 14.79 347 GLU A N 1
ATOM 5265 C CA . GLU A 1 342 ? -8.964 9.244 -13.550 1.00 15.05 347 GLU A CA 1
ATOM 5266 C C . GLU A 1 342 ? -9.073 9.082 -15.052 1.00 15.16 347 GLU A C 1
ATOM 5267 O O . GLU A 1 342 ? -8.993 10.053 -15.817 1.00 17.94 347 GLU A O 1
ATOM 5279 N N . ILE A 1 343 ? -9.238 7.829 -15.463 1.00 14.94 348 ILE A N 1
ATOM 5280 C CA . ILE A 1 343 ? -9.397 7.466 -16.863 1.00 16.00 348 ILE A CA 1
ATOM 5281 C C . ILE A 1 343 ? -10.797 6.905 -17.060 1.00 17.18 348 ILE A C 1
ATOM 5282 O O . ILE A 1 343 ? -11.252 6.073 -16.273 1.00 18.46 348 ILE A O 1
ATOM 5298 N N A THR A 1 344 ? -11.452 7.346 -18.100 0.80 18.98 349 THR A N 1
ATOM 5299 N N B THR A 1 344 ? -11.485 7.377 -18.099 0.20 18.91 349 THR A N 1
ATOM 5300 C CA A THR A 1 344 ? -12.806 6.894 -18.405 0.80 19.31 349 THR A CA 1
ATOM 5301 C CA B THR A 1 344 ? -12.830 6.884 -18.382 0.20 19.76 349 THR A CA 1
ATOM 5302 C C A THR A 1 344 ? -12.751 5.698 -19.350 0.80 19.30 349 THR A C 1
ATOM 5303 C C B THR A 1 344 ? -12.754 5.699 -19.336 0.20 19.62 349 THR A C 1
ATOM 5304 O O A THR A 1 344 ? -12.096 5.777 -20.401 0.80 20.44 349 THR A O 1
ATOM 5305 O O B THR A 1 344 ? -12.097 5.795 -20.381 0.20 20.16 349 THR A O 1
ATOM 5326 N N . PRO A 1 345 ? -13.400 4.577 -19.020 1.00 19.13 350 PRO A N 1
ATOM 5327 C CA . PRO A 1 345 ? -13.416 3.460 -19.958 1.00 19.32 350 PRO A CA 1
ATOM 5328 C C . PRO A 1 345 ? -14.061 3.862 -21.267 1.00 21.31 350 PRO A C 1
ATOM 5329 O O . PRO A 1 345 ? -14.927 4.750 -21.326 1.00 22.05 350 PRO A O 1
ATOM 5340 N N A SER A 1 346 ? -13.575 3.230 -22.330 0.55 21.31 351 SER A N 1
ATOM 5341 N N B SER A 1 346 ? -13.669 3.165 -22.327 0.45 21.68 351 SER A N 1
ATOM 5342 C CA A SER A 1 346 ? -14.145 3.413 -23.644 0.55 23.77 351 SER A CA 1
ATOM 5343 C CA B SER A 1 346 ? -14.351 3.315 -23.599 0.45 24.51 351 SER A CA 1
ATOM 5344 C C A SER A 1 346 ? -15.487 2.696 -23.715 0.55 23.87 351 SER A C 1
ATOM 5345 C C B SER A 1 346 ? -15.689 2.573 -23.551 0.45 24.71 351 SER A C 1
ATOM 5346 O O A SER A 1 346 ? -15.838 1.875 -22.860 0.55 23.49 351 SER A O 1
ATOM 5347 O O B SER A 1 346 ? -16.060 1.966 -22.540 0.45 23.85 351 SER A O 1
ATOM 5362 N N A CYS A 1 347 ? -16.241 3.002 -24.756 0.55 25.67 352 CYS A N 1
ATOM 5363 N N B CYS A 1 347 ? -16.410 2.599 -24.670 0.45 27.73 352 CYS A N 1
ATOM 5364 C CA A CYS A 1 347 ? -17.466 2.273 -25.054 0.55 26.52 352 CYS A CA 1
ATOM 5365 C CA B CYS A 1 347 ? -17.758 2.049 -24.767 0.45 28.57 352 CYS A CA 1
ATOM 5366 C C A CYS A 1 347 ? -17.120 1.237 -26.119 0.55 28.33 352 CYS A C 1
ATOM 5367 C C B CYS A 1 347 ? -17.814 0.698 -25.485 0.45 29.06 352 CYS A C 1
ATOM 5368 O O A CYS A 1 347 ? -17.212 1.506 -27.319 0.55 27.44 352 CYS A O 1
ATOM 5369 O O B CYS A 1 347 ? -18.903 0.229 -25.836 0.45 28.37 352 CYS A O 1
ATOM 5384 N N . ARG A 1 348 ? -16.684 0.058 -25.681 1.00 26.82 353 ARG A N 1
ATOM 5385 C CA . ARG A 1 348 ? -16.572 -1.095 -26.563 1.00 26.72 353 ARG A CA 1
ATOM 5386 C C . ARG A 1 348 ? -17.050 -2.366 -25.875 1.00 25.00 353 ARG A C 1
ATOM 5387 O O . ARG A 1 348 ? -17.130 -2.427 -24.643 1.00 25.00 353 ARG A O 1
ATOM 5395 N N . PRO A 1 349 ? -17.374 -3.395 -26.654 1.00 18.64 354 PRO A N 1
ATOM 5396 C CA . PRO A 1 349 ? -17.919 -4.622 -26.061 1.00 17.35 354 PRO A CA 1
ATOM 5397 C C . PRO A 1 349 ? -16.908 -5.332 -25.178 1.00 15.33 354 PRO A C 1
ATOM 5398 O O . PRO A 1 349 ? -15.707 -5.361 -25.463 1.00 15.53 354 PRO A O 1
ATOM 5409 N N . ASP A 1 350 ? -17.410 -5.937 -24.106 1.00 14.20 355 ASP A N 1
ATOM 5410 C CA . ASP A 1 350 ? -16.642 -6.913 -23.345 1.00 12.94 355 ASP A CA 1
ATOM 5411 C C . ASP A 1 350 ? -16.848 -8.264 -24.013 1.00 12.66 355 ASP A C 1
ATOM 5412 O O . ASP A 1 350 ? -17.948 -8.839 -23.944 1.00 13.33 355 ASP A O 1
ATOM 5421 N N . ARG A 1 351 ? -15.811 -8.752 -24.693 1.00 12.33 356 ARG A N 1
ATOM 5422 C CA . ARG A 1 351 ? -15.890 -9.982 -25.466 1.00 12.53 356 ARG A CA 1
ATOM 5423 C C . ARG A 1 351 ? -15.673 -11.224 -24.622 1.00 12.02 356 ARG A C 1
ATOM 5424 O O . ARG A 1 351 ? -15.596 -12.327 -25.173 1.00 14.20 356 ARG A O 1
ATOM 5445 N N . ASN A 1 352 ? -15.620 -11.085 -23.300 1.00 11.76 357 ASN A N 1
ATOM 5446 C CA . ASN A 1 352 ? -15.405 -12.227 -22.416 1.00 12.52 357 ASN A CA 1
ATOM 5447 C C . ASN A 1 352 ? -16.744 -12.829 -22.021 1.00 12.68 357 ASN A C 1
ATOM 5448 O O . ASN A 1 352 ? -17.519 -12.219 -21.273 1.00 15.29 357 ASN A O 1
ATOM 5459 N N . GLU A 1 353 ? -17.011 -14.002 -22.530 1.00 13.76 358 GLU A N 1
ATOM 5460 C CA . GLU A 1 353 ? -18.249 -14.696 -22.245 1.00 13.74 358 GLU A CA 1
ATOM 5461 C C . GLU A 1 353 ? -18.180 -15.272 -20.840 1.00 12.06 358 GLU A C 1
ATOM 5462 O O . GLU A 1 353 ? -17.202 -15.952 -20.505 1.00 13.15 358 GLU A O 1
ATOM 5474 N N . PRO A 1 354 ? -19.184 -15.016 -19.997 1.00 12.57 359 PRO A N 1
ATOM 5475 C CA . PRO A 1 354 ? -19.120 -15.491 -18.609 1.00 13.43 359 PRO A CA 1
ATOM 5476 C C . PRO A 1 354 ? -18.768 -16.960 -18.452 1.00 12.40 359 PRO A C 1
ATOM 5477 O O . PRO A 1 354 ? -17.984 -17.320 -17.568 1.00 13.11 359 PRO A O 1
ATOM 5488 N N . HIS A 1 355 ? -19.381 -17.843 -19.243 1.00 13.12 360 HIS A N 1
ATOM 5489 C CA . HIS A 1 355 ? -19.119 -19.260 -19.049 1.00 13.73 360 HIS A CA 1
ATOM 5490 C C . HIS A 1 355 ? -17.745 -19.682 -19.541 1.00 13.39 360 HIS A C 1
ATOM 5491 O O . HIS A 1 355 ? -17.192 -20.650 -19.016 1.00 14.14 360 HIS A O 1
ATOM 5505 N N . ARG A 1 356 ? -17.165 -18.959 -20.494 1.00 13.10 361 ARG A N 1
ATOM 5506 C CA . ARG A 1 356 ? -15.778 -19.206 -20.853 1.00 13.47 361 ARG A CA 1
ATOM 5507 C C . ARG A 1 356 ? -14.828 -18.806 -19.737 1.00 13.21 361 ARG A C 1
ATOM 5508 O O . ARG A 1 356 ? -13.864 -19.524 -19.457 1.00 14.24 361 ARG A O 1
ATOM 5529 N N . ILE A 1 357 ? -15.077 -17.664 -19.089 1.00 13.42 362 ILE A N 1
ATOM 5530 C CA . ILE A 1 357 ? -14.267 -17.295 -17.931 1.00 13.89 362 ILE A CA 1
ATOM 5531 C C . ILE A 1 357 ? -14.394 -18.344 -16.838 1.00 13.78 362 ILE A C 1
ATOM 5532 O O . ILE A 1 357 ? -13.398 -18.724 -16.217 1.00 13.96 362 ILE A O 1
ATOM 5548 N N . GLN A 1 358 ? -15.610 -18.843 -16.595 1.00 14.35 363 GLN A N 1
ATOM 5549 C CA . GLN A 1 358 ? -15.786 -19.895 -15.600 1.00 16.32 363 GLN A CA 1
ATOM 5550 C C . GLN A 1 358 ? -14.936 -21.106 -15.944 1.00 16.15 363 GLN A C 1
ATOM 5551 O O . GLN A 1 358 ? -14.299 -21.707 -15.069 1.00 16.88 363 GLN A O 1
ATOM 5565 N N . GLN A 1 359 ? -14.912 -21.484 -17.221 1.00 16.09 364 GLN A N 1
ATOM 5566 C CA . GLN A 1 359 ? -14.125 -22.641 -17.628 1.00 16.81 364 GLN A CA 1
ATOM 5567 C C . GLN A 1 359 ? -12.647 -22.425 -17.353 1.00 15.79 364 GLN A C 1
ATOM 5568 O O . GLN A 1 359 ? -11.957 -23.316 -16.844 1.00 16.93 364 GLN A O 1
ATOM 5582 N N . ILE A 1 360 ? -12.146 -21.240 -17.692 1.00 14.34 365 ILE A N 1
ATOM 5583 C CA . ILE A 1 360 ? -10.744 -20.909 -17.456 1.00 14.75 365 ILE A CA 1
ATOM 5584 C C . ILE A 1 360 ? -10.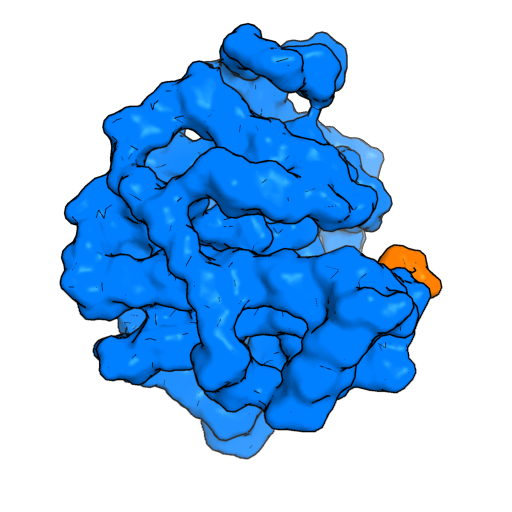415 -20.975 -15.958 1.00 14.52 365 ILE A C 1
ATOM 5585 O O . ILE A 1 360 ? -9.413 -21.578 -15.541 1.00 15.94 365 ILE A O 1
ATOM 5601 N N . LEU A 1 361 ? -11.241 -20.328 -15.134 1.00 15.76 366 LEU A N 1
ATOM 5602 C CA . LEU A 1 361 ? -10.967 -20.281 -13.705 1.00 16.26 366 LEU A CA 1
ATOM 5603 C C . LEU A 1 361 ? -11.058 -21.664 -13.079 1.00 17.20 366 LEU A C 1
ATOM 5604 O O . LEU A 1 361 ? -10.281 -22.001 -12.187 1.00 17.93 366 LEU A O 1
ATOM 5620 N N . ASN A 1 362 ? -12.021 -22.475 -13.513 1.00 18.58 367 ASN A N 1
ATOM 5621 C CA . ASN A 1 362 ? -12.160 -23.812 -12.945 1.00 20.44 367 ASN A CA 1
ATOM 5622 C C . ASN A 1 362 ? -10.970 -24.690 -13.297 1.00 19.95 367 ASN A C 1
ATOM 5623 O O . ASN A 1 362 ? -10.526 -25.506 -12.475 1.00 20.88 367 ASN A O 1
ATOM 5634 N N . TYR A 1 363 ? -10.447 -24.544 -14.517 1.00 20.20 368 TYR A N 1
ATOM 5635 C CA . TYR A 1 363 ? -9.249 -25.283 -14.912 1.00 19.93 368 TYR A CA 1
ATOM 5636 C C . TYR A 1 363 ? -8.061 -24.930 -14.024 1.00 18.11 368 TYR A C 1
ATOM 5637 O O . TYR A 1 363 ? -7.387 -25.818 -13.481 1.00 18.20 368 TYR A O 1
ATOM 5655 N N . ILE A 1 364 ? -7.813 -23.634 -13.837 1.00 15.35 369 ILE A N 1
ATOM 5656 C CA . ILE A 1 364 ? -6.716 -23.193 -12.989 1.00 14.57 369 ILE A CA 1
ATOM 5657 C C . ILE A 1 364 ? -6.914 -23.682 -11.564 1.00 15.68 369 ILE A C 1
ATOM 5658 O O . ILE A 1 364 ? -5.980 -24.166 -10.911 1.00 15.15 369 ILE A O 1
ATOM 5674 N N . LYS A 1 365 ? -8.137 -23.547 -11.052 1.00 16.93 370 LYS A N 1
ATOM 5675 C CA . LYS A 1 365 ? -8.428 -23.963 -9.683 1.00 19.36 370 LYS A CA 1
ATOM 5676 C C . LYS A 1 365 ? -8.062 -25.420 -9.462 1.00 18.96 370 LYS A C 1
ATOM 5677 O O . LYS A 1 365 ? -7.451 -25.767 -8.442 1.00 18.36 370 LYS A O 1
ATOM 5696 N N . GLY A 1 366 ? -8.404 -26.285 -10.415 1.00 18.75 371 GLY A N 1
ATOM 5697 C CA . GLY A 1 366 ? -8.077 -27.689 -10.282 1.00 19.59 371 GLY A CA 1
ATOM 5698 C C . GLY A 1 366 ? -6.589 -27.965 -10.376 1.00 18.88 371 GLY A C 1
ATOM 5699 O O . GLY A 1 366 ? -6.075 -28.869 -9.716 1.00 20.48 371 GLY A O 1
ATOM 5703 N N . ASN A 1 367 ? -5.882 -27.217 -11.217 1.00 19.08 372 ASN A N 1
ATOM 5704 C CA . ASN A 1 367 ? -4.455 -27.423 -11.391 1.00 19.46 372 ASN A CA 1
ATOM 5705 C C . ASN A 1 367 ? -3.671 -27.057 -10.150 1.00 20.46 372 ASN A C 1
ATOM 5706 O O . ASN A 1 367 ? -2.567 -27.570 -9.973 1.00 22.43 372 ASN A O 1
ATOM 5717 N N . LEU A 1 368 ? -4.199 -26.174 -9.298 1.00 18.93 373 LEU A N 1
ATOM 5718 C CA . LEU A 1 368 ? -3.474 -25.676 -8.138 1.00 20.87 373 LEU A CA 1
ATOM 5719 C C . LEU A 1 368 ? -3.783 -26.444 -6.851 1.00 26.76 373 LEU A C 1
ATOM 5720 O O . LEU A 1 368 ? -3.395 -26.005 -5.765 1.00 29.30 373 LEU A O 1
ATOM 5736 N N . LYS A 1 369 ? -4.442 -27.581 -6.944 1.00 29.47 374 LYS A N 1
ATOM 5737 C CA . LYS A 1 369 ? -4.599 -28.428 -5.761 1.00 34.25 374 LYS A CA 1
ATOM 573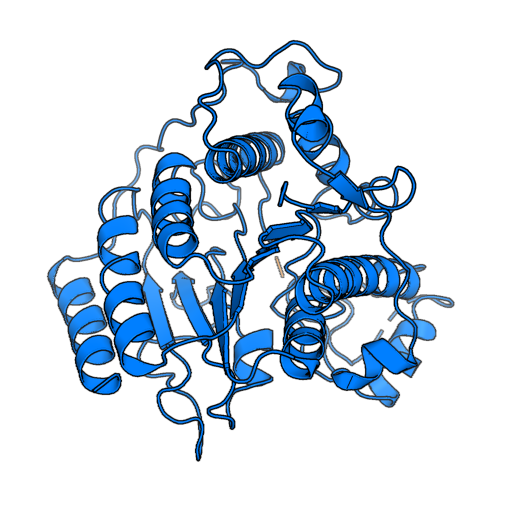8 C C . LYS A 1 369 ? -4.407 -29.902 -6.102 1.00 36.97 374 LYS A C 1
ATOM 5739 O O . LYS A 1 369 ? -4.110 -30.260 -7.246 1.00 38.69 374 LYS A O 1
ATOM 5758 N N . PHE B 2 1 ? 4.844 -4.949 -32.703 1.00 11.68 1 PHE B N 1
ATOM 5759 C CA . PHE B 2 1 ? 4.472 -3.917 -33.607 1.00 12.01 1 PHE B CA 1
ATOM 5760 C C . PHE B 2 1 ? 4.511 -4.611 -34.995 1.00 13.09 1 PHE B C 1
ATOM 5761 O O . PHE B 2 1 ? 3.568 -4.528 -35.774 1.00 14.13 1 PHE B O 1
ATOM 5778 N N . PHE B 2 2 ? 5.618 -5.326 -35.371 1.00 13.27 2 PHE B N 1
ATOM 5779 C CA . PHE B 2 2 ? 5.774 -5.930 -36.677 1.00 14.42 2 PHE B CA 1
ATOM 5780 C C . PHE B 2 2 ? 5.004 -7.223 -36.906 1.00 17.10 2 PHE B C 1
ATOM 5781 O O . PHE B 2 2 ? 4.407 -7.320 -37.964 1.00 20.32 2 PHE B O 1
#

Organism: Homo sapiens (NCBI:txid9606)

Nearest PDB structures (foldseek):
  5vi6-assembly1_A  TM=1.003E+00  e=1.587E-77  Homo sapiens
  4qa2-assembly3_A  TM=9.999E-01  e=7.334E-72  Homo sapiens
  3mz6-assembly1_A  TM=1.000E+00  e=6.704E-71  Homo sapiens
  5d1b-assembly1_A  TM=9.991E-01  e=9.507E-71  Homo sapiens
  3f06-assembly2_B  TM=9.934E-01  e=7.943E-69  Homo sapiens

CATH classification: 3.40.800.20

Solvent-accessible surface area: 14229 Å² total

B-factor: mean 19.52, std 8.52, range [7.98, 61.27]

Sequence (355 aa):
LVPVYIYSPEEYVSSMCDSLAKIPKRASMVHSSLIEAYALHKQMRIVKKPKVASMEEMATFHTDAYLQHLQKVVSQEGEYGLGYDCCPATTEGIFDYAAAIGGATITAAQCLIDGMCKVAINWSGGWHHAKKDDEEASSGFCYLLNDAVLGILRLRRKFERILYVDLDLHHGDGVEDAFSSFTSKVMMTVSLHKFSSPGFFPGTGDVSDVGLGKGRYYSVNVPIQDGIIQDEKKYYQICESSSVLKEVYQAFNPKAVVLQLGADTIAGDPMCCSFNMMTPVGIGKCLKYILQWQLATLILGGGGYNLANTARCWTYLTGVILGKTLSSSEIPDDHEFFTAYGPDYVLEITTPSSCCRPDRNEPHRIQQILNYIKGNLKFF

GO terms:
  GO:0004407 histone deacetylase activity (F, IDA)
  GO:0160009 histone decrotonylase activity (F, IDA)
  GO:0005634 nucleus (C, EXP)
  GO:0005694 chromosome (C, EXP)
  GO:0005737 cytoplasm (C, EXP)
  GO:0141221 histone deacetylase activity, hydrolytic mechanism (F, EXP)
  GO:0160008 protein decrotonylase activity (F, EXP)
  GO:0005515 protein binding (F, IPI)
  GO:0000228 nuclear chromosome (C, TAS)
  GO:0004407 histone deacetylase activity (F, TAS)
  GO:0000122 negative regulation of transcription by RNA polymerase II (P, TAS)
  GO:0006325 chromatin organization (P, TAS)
  GO:0005654 nucleoplasm (C, TAS)
  GO:0031397 negative regulation of protein ubiquitination (P, IDA)
  GO:0031647 regulation of protein stability (P, IDA)
  GO:0032204 regulation of telomere maintenance (P, IMP)
  GO:0051879 Hsp90 protein binding (F, IPI)
  GO:0030544 Hsp70 protein binding (F, IPI)
  GO:0033558 protein lysine deacetylase activity (F, IDA)
  GO:0005634 nucleus (C, TAS)

Foldseek 3Di:
DFEEEADDPVLLVLLCPQVLFHSLSVLLVQLLVLLPLVVRHHYDYFDFADVVLLCVFAPPVLLVVLVVLQPPPQQAEPPLHHSHHNVNRSLRSQLRSLLVQLVCLQVVVDQEYEDASADLQPHANRHADNNHSGHSLQSSVVSNVVRWQAEEEEAEAQADSVRNCVSCQADLRYAYAYEHAADVPPPPNDFDQPSQGDHNSGNSYGGHHFWFEAELPVVLVLLLLLVVLCCVLRVTQEYEYEAECCQDAPHPVRGYFYKLVSVLSSVLSVCVVSHRYYYYYHHDNLSNRSSLNVSVSSCSVVVHDTFQARRDTDCQVSCDDVRGSTDDTDDDDRPGDVVVSVVSSVSSSVSRD

Radius of gyration: 18.78 Å; Cα contacts (8 Å, |Δi|>4): 831; chains: 2; bounding box: 48×53×43 Å

Secondary structure (DSSP, 8-state):
-PPEEE--HHHHHHHTT-TTSTTHHHHHHHHHHHTTGGGGSEEEPPPPPPHHHHTTTS-HHHHHHHHHHHH---TT-SSSS---TTHHHHHHHHHHHHHHHHHHHHTTS-SEEEETT---TT-BTTB-BTTBSS-HHHHHHHHHTTT-S-EEEEE-SSS--HHHHHHTTT-SSEEEEEEEE--TT-TT----TT---SGGGTTSEEEEEE-TT--HHHHHHHHHHHHHHHHHHH--SEEEEE--GGGBTT-TT----B-HHHHHHHHHHHHTT--EEEEE-----SHHHHHHHHHHHHHHHHT-PPPSBPPP-TTGGGGTTT-BS--PPPS------HHHHHHHHHHHHHHT-/--

InterPro domains:
  IPR000286 Histone deacetylase HDAC [PR01270] (139-162)
  IPR000286 Histone deacetylase HDAC [PR01270] (171-186)
  IPR000286 Histone deacetylase HDAC [PR01270] (257-267)
  IPR003084 Class I/II Histone deacetylase HDAC [PIRSF037913] (6-376)
  IPR003084 Class I/II Histone deacetylase HDAC [PR01271] (33-50)
  IPR003084 Class I/II Histone deacetylase HDAC [PR01271] (66-84)
  IPR003084 Class I/II Histone deacetylase HDAC [PR01271] (96-113)
  IPR003084 Class I/II Histone deacetylase HDAC [PR01271] (117-137)
  IPR003084 Class I/II Histone deacetylase HDAC [PR01271] (158-174)
  IPR003084 Class I/II Histone deacetylase HDAC [PR01271] (218-231)
  IPR003084 Class I/II Histone deacetylase HDAC [PR01271] (235-253)
  IPR023696 Ureohydrolase domain superfamily [SSF52768] (17-375)
  IPR023801 Histone deacetylase domain [PF00850] (35-320)
  IPR037138 Histone deacetylase domain superfamily [G3DSA:3.40.800.20] (1-377)